Protein AF-A0AAD6BG06-F1 (afdb_monomer_lite)

InterPro domains:
  IPR008967 p53-like transcription factor, DNA-binding domain superfamily [SSF49417] (14-163)
  IPR013783 Immunoglobulin-like fold [G3DSA:2.60.40.10] (340-383)
  IPR013783 Immunoglobulin-like fold [G3DSA:2.60.40.10] (384-417)
  IPR014756 Immunoglobulin E-set [SSF81296] (319-415)
  IPR015350 Beta-trefoil DNA-binding domain [PF09270] (191-313)
  IPR015350 Beta-trefoil DNA-binding domain [SM01268] (164-313)
  IPR015351 RBP-J/Cbf11/Cbf12, DNA binding [PF09271] (33-163)
  IPR015351 RBP-J/Cbf11/Cbf12, DNA binding [SM01267] (32-163)
  IPR036358 Beta-trefoil domain superfamily [SSF110217] (161-318)
  IPR037095 RBP-J/Cbf11, DNA binding domain superfamily [G3DSA:2.60.40.1450] (17-338)
  IPR038007 RBP-Jkappa, IPT domain [PF20144] (339-381)
  IPR038007 RBP-Jkappa, IPT domain [PF20144] (388-413)
  IPR040159 Suppressor of hairless-like [PTHR10665] (12-421)

Structure (mmCIF, N/CA/C/O backbone):
data_AF-A0AAD6BG06-F1
#
_entry.id   AF-A0AAD6BG06-F1
#
loop_
_atom_site.group_PDB
_atom_site.id
_atom_site.type_symbol
_atom_site.label_atom_id
_atom_site.label_alt_id
_atom_site.label_comp_id
_atom_site.label_asym_id
_atom_site.label_entity_id
_atom_site.label_seq_id
_atom_site.pdbx_PDB_ins_code
_atom_site.Cartn_x
_atom_site.Cartn_y
_atom_site.Cartn_z
_atom_site.occupancy
_atom_site.B_iso_or_equiv
_atom_site.auth_seq_id
_atom_site.auth_comp_id
_atom_site.auth_asym_id
_atom_site.auth_atom_id
_atom_site.pdbx_PDB_model_num
ATOM 1 N N . MET A 1 1 ? 44.945 24.408 -27.136 1.00 37.53 1 MET A N 1
ATOM 2 C CA . MET A 1 1 ? 44.409 23.040 -27.289 1.00 37.53 1 MET A CA 1
ATOM 3 C C . MET A 1 1 ? 43.109 22.973 -26.511 1.00 37.53 1 MET A C 1
ATOM 5 O O . MET A 1 1 ? 43.149 23.040 -25.292 1.00 37.53 1 MET A O 1
ATOM 9 N N . ALA A 1 2 ? 41.972 22.978 -27.206 1.00 26.47 2 ALA A N 1
ATOM 10 C CA . ALA A 1 2 ? 40.667 22.769 -26.584 1.00 26.47 2 ALA A CA 1
ATOM 11 C C . ALA A 1 2 ? 40.474 21.262 -26.328 1.00 26.47 2 ALA A C 1
ATOM 13 O O . ALA A 1 2 ? 40.908 20.469 -27.170 1.00 26.47 2 ALA A O 1
ATOM 14 N N . PRO A 1 3 ? 39.868 20.846 -25.204 1.00 31.97 3 PRO A N 1
ATOM 15 C CA . PRO A 1 3 ? 39.606 19.440 -24.962 1.00 31.97 3 PRO A CA 1
ATOM 16 C C . PRO A 1 3 ? 38.489 18.975 -25.900 1.00 31.97 3 PRO A C 1
ATOM 18 O O . PRO A 1 3 ? 37.415 19.573 -25.973 1.00 31.97 3 PRO A O 1
ATOM 21 N N . VAL A 1 4 ? 38.772 17.911 -26.645 1.00 29.30 4 VAL A N 1
ATOM 22 C CA . VAL A 1 4 ? 37.797 17.206 -27.473 1.00 29.30 4 VAL A CA 1
ATOM 23 C C . VAL A 1 4 ? 36.856 16.464 -26.528 1.00 29.30 4 VAL A C 1
ATOM 25 O O . VAL A 1 4 ? 37.218 15.445 -25.949 1.00 29.30 4 VAL A O 1
ATOM 28 N N . VAL A 1 5 ? 35.646 16.991 -26.355 1.00 32.81 5 VAL A N 1
ATOM 29 C CA . VAL A 1 5 ? 34.532 16.257 -25.754 1.00 32.81 5 VAL A CA 1
ATOM 30 C C . VAL A 1 5 ? 34.056 15.255 -26.801 1.00 32.81 5 VAL A C 1
ATOM 32 O O . VAL A 1 5 ? 33.331 15.607 -27.730 1.00 32.81 5 VAL A O 1
ATOM 35 N N . THR A 1 6 ? 34.477 13.998 -26.685 1.00 34.12 6 THR A N 1
ATOM 36 C CA . THR A 1 6 ? 33.873 12.888 -27.428 1.00 34.12 6 THR A CA 1
ATOM 37 C C . THR A 1 6 ? 32.521 12.558 -26.797 1.00 34.12 6 THR A C 1
ATOM 39 O O . THR A 1 6 ? 32.385 11.591 -26.051 1.00 34.12 6 THR A O 1
ATOM 42 N N . GLY A 1 7 ? 31.512 13.389 -27.059 1.00 31.47 7 GLY A N 1
ATOM 43 C CA . GLY A 1 7 ? 30.125 13.006 -26.821 1.00 31.47 7 GLY A CA 1
ATOM 44 C C . GLY A 1 7 ? 29.767 11.874 -27.782 1.00 31.47 7 GLY A C 1
ATOM 45 O O . GLY A 1 7 ? 29.870 12.047 -28.997 1.00 31.47 7 GLY A O 1
ATOM 46 N N . LYS A 1 8 ? 29.375 10.706 -27.259 1.00 36.38 8 LYS A N 1
ATOM 47 C CA . LYS A 1 8 ? 28.778 9.641 -28.073 1.00 36.38 8 LYS A CA 1
ATOM 48 C C . LYS A 1 8 ? 27.493 10.187 -28.704 1.00 36.38 8 LYS A C 1
ATOM 50 O O . LYS A 1 8 ? 26.481 10.370 -28.034 1.00 36.38 8 LYS A O 1
ATOM 55 N N . PHE A 1 9 ? 27.558 10.494 -29.996 1.00 35.03 9 PHE A N 1
ATOM 56 C CA . PHE A 1 9 ? 26.412 10.872 -30.813 1.00 35.03 9 PHE A CA 1
ATOM 57 C C . PHE A 1 9 ? 25.434 9.688 -30.928 1.00 35.03 9 PHE A C 1
ATOM 59 O O . PHE A 1 9 ? 25.764 8.676 -31.534 1.00 35.03 9 PHE A O 1
ATOM 66 N N . GLY A 1 10 ? 24.234 9.853 -30.363 1.00 42.41 10 GLY A N 1
ATOM 67 C CA . GLY A 1 10 ? 22.964 9.239 -30.775 1.00 42.41 10 GLY A CA 1
ATOM 68 C C . GLY A 1 10 ? 22.979 7.783 -31.251 1.00 42.41 10 GLY A C 1
ATOM 69 O O . GLY A 1 10 ? 22.779 7.528 -32.439 1.00 42.41 10 GLY A O 1
ATOM 70 N N . GLU A 1 11 ? 23.086 6.823 -30.332 1.00 50.31 11 GLU A N 1
ATOM 71 C CA . GLU A 1 11 ? 22.619 5.464 -30.617 1.00 50.31 11 GLU A CA 1
ATOM 72 C C . GLU A 1 11 ? 21.090 5.489 -30.757 1.00 50.31 11 GLU A C 1
ATOM 74 O O . GLU A 1 11 ? 20.365 6.000 -29.899 1.00 50.31 11 GLU A O 1
ATOM 79 N N . ARG A 1 12 ? 20.576 4.985 -31.886 1.00 56.03 12 ARG A N 1
ATOM 80 C CA . ARG A 1 12 ? 19.133 4.769 -32.047 1.00 56.03 12 ARG A CA 1
ATOM 81 C C . ARG A 1 12 ? 18.663 3.821 -30.936 1.00 56.03 12 ARG A C 1
ATOM 83 O O . ARG A 1 12 ? 19.368 2.848 -30.678 1.00 56.03 12 ARG A O 1
ATOM 90 N N . PRO A 1 13 ? 17.482 4.046 -30.331 1.00 66.88 13 PRO A N 1
ATOM 91 C CA . PRO A 1 13 ? 16.955 3.149 -29.308 1.00 66.88 13 PRO A CA 1
ATOM 92 C C . PRO A 1 13 ? 16.920 1.714 -29.842 1.00 66.88 13 PRO A C 1
ATOM 94 O O . PRO A 1 13 ? 16.318 1.445 -30.887 1.00 66.88 13 PRO A O 1
ATOM 97 N N . GLN A 1 14 ? 17.619 0.811 -29.156 1.00 84.12 14 GLN A N 1
ATOM 98 C CA . GLN A 1 14 ? 17.763 -0.571 -29.587 1.00 84.12 14 GLN A CA 1
ATOM 99 C C . GLN A 1 14 ? 16.516 -1.358 -29.177 1.00 84.12 14 GLN A C 1
ATOM 101 O O . GLN A 1 14 ? 16.182 -1.450 -27.998 1.00 84.12 14 GLN A O 1
ATOM 106 N N . ARG A 1 15 ? 15.806 -1.935 -30.155 1.00 91.62 15 ARG A N 1
ATOM 107 C CA . ARG A 1 15 ? 14.653 -2.804 -29.868 1.00 91.62 15 ARG A CA 1
ATOM 108 C C . ARG A 1 15 ? 15.110 -4.064 -29.134 1.00 91.62 15 ARG A C 1
ATOM 110 O O . ARG A 1 15 ? 16.190 -4.589 -29.410 1.00 91.62 15 ARG A O 1
ATOM 117 N N . LEU A 1 16 ? 14.250 -4.570 -28.248 1.00 95.19 16 LEU A N 1
ATOM 118 C CA . LEU A 1 16 ? 14.498 -5.817 -27.533 1.00 95.19 16 LEU A CA 1
ATOM 119 C C . LEU A 1 16 ? 14.672 -6.980 -28.515 1.00 95.19 16 LEU A C 1
ATOM 121 O O . LEU A 1 16 ? 13.839 -7.196 -29.395 1.00 95.19 16 LEU A O 1
ATOM 125 N N . THR A 1 17 ? 15.741 -7.753 -28.344 1.00 95.00 17 THR A N 1
ATOM 126 C CA . THR A 1 17 ? 15.949 -8.982 -29.113 1.00 95.00 17 THR A CA 1
ATOM 127 C C . THR A 1 17 ? 15.321 -10.180 -28.405 1.00 95.00 17 THR A C 1
ATOM 129 O O . THR A 1 17 ? 15.195 -10.220 -27.180 1.00 95.00 17 THR A O 1
ATOM 132 N N . ARG A 1 18 ? 14.974 -11.217 -29.174 1.00 94.06 18 ARG A N 1
ATOM 133 C CA . ARG A 1 18 ? 14.477 -12.485 -28.619 1.00 94.06 18 ARG A CA 1
ATOM 134 C C . ARG A 1 18 ? 15.465 -13.124 -27.638 1.00 94.06 18 ARG A C 1
ATOM 136 O O . ARG A 1 18 ? 15.054 -13.708 -26.642 1.00 94.06 18 ARG A O 1
ATOM 143 N N . GLU A 1 19 ? 16.761 -13.009 -27.911 1.00 95.31 19 GLU A N 1
ATOM 144 C CA . GLU A 1 19 ? 17.816 -13.507 -27.028 1.00 95.31 19 GLU A CA 1
ATOM 145 C C . GLU A 1 19 ? 17.867 -12.733 -25.705 1.00 95.31 19 GLU A C 1
ATOM 147 O O . GLU A 1 19 ? 17.871 -13.349 -24.640 1.00 95.31 19 GLU A O 1
ATOM 152 N N . ALA A 1 20 ? 17.804 -11.398 -25.755 1.00 95.19 20 ALA A N 1
ATOM 153 C CA . ALA A 1 20 ? 17.735 -10.567 -24.555 1.00 95.19 20 ALA A CA 1
ATOM 154 C C . ALA A 1 20 ? 16.494 -10.891 -23.707 1.00 95.19 20 ALA A C 1
ATOM 156 O O . ALA A 1 20 ? 16.604 -11.024 -22.488 1.00 95.19 20 ALA A O 1
ATOM 157 N N . MET A 1 21 ? 15.338 -11.116 -24.344 1.00 95.75 21 MET A N 1
ATOM 158 C CA . MET A 1 21 ? 14.127 -11.555 -23.645 1.00 95.75 21 MET A CA 1
ATOM 159 C C . MET A 1 21 ? 14.310 -12.923 -22.970 1.00 95.75 21 MET A C 1
ATOM 161 O O . MET A 1 21 ? 13.909 -13.100 -21.824 1.00 95.75 21 MET A O 1
ATOM 165 N N . ARG A 1 22 ? 14.953 -13.900 -23.624 1.00 95.00 22 ARG A N 1
ATOM 166 C CA . ARG A 1 22 ? 15.242 -15.208 -22.999 1.00 95.00 22 ARG A CA 1
ATOM 167 C C . ARG A 1 22 ? 16.137 -15.079 -21.773 1.00 95.00 22 ARG A C 1
ATOM 169 O O . ARG A 1 22 ? 15.862 -15.712 -20.756 1.00 95.00 22 ARG A O 1
ATOM 176 N N . ASN A 1 23 ? 17.177 -14.254 -21.864 1.00 94.38 23 ASN A N 1
ATOM 177 C CA . ASN A 1 23 ? 18.075 -13.988 -20.743 1.00 94.38 23 ASN A CA 1
ATOM 178 C C . ASN A 1 23 ? 17.319 -13.317 -19.589 1.00 94.38 23 ASN A C 1
ATOM 180 O O . ASN A 1 23 ? 17.442 -13.735 -18.439 1.00 94.38 23 ASN A O 1
ATOM 184 N N . TYR A 1 24 ? 16.462 -12.343 -19.903 1.00 95.56 24 TYR A N 1
ATOM 185 C CA . TYR A 1 24 ? 15.581 -11.718 -18.923 1.00 95.56 24 TYR A CA 1
ATOM 186 C C . TYR A 1 24 ? 14.646 -12.728 -18.246 1.00 95.56 24 TYR A C 1
ATOM 188 O O . TYR A 1 24 ? 14.584 -12.770 -17.023 1.00 95.56 24 TYR A O 1
ATOM 196 N N . LEU A 1 25 ? 13.949 -13.575 -19.008 1.00 93.69 25 LEU A N 1
ATOM 197 C CA . LEU A 1 25 ? 13.004 -14.551 -18.456 1.00 93.69 25 LEU A CA 1
ATOM 198 C C . LEU A 1 25 ? 13.674 -15.605 -17.568 1.00 93.69 25 LEU A C 1
ATOM 200 O O . LEU A 1 25 ? 13.010 -16.152 -16.686 1.00 93.69 25 LEU A O 1
ATOM 204 N N . LYS A 1 26 ? 14.964 -15.878 -17.797 1.00 93.31 26 LYS A N 1
ATOM 205 C CA . LYS A 1 26 ? 15.772 -16.784 -16.979 1.00 93.31 26 LYS A CA 1
ATOM 206 C C . LYS A 1 26 ? 16.131 -16.168 -15.627 1.00 93.31 26 LYS A C 1
ATOM 208 O O . LYS A 1 26 ? 15.954 -16.830 -14.609 1.00 93.31 26 LYS A O 1
ATOM 213 N N . ASP A 1 27 ? 16.614 -14.925 -15.618 1.00 90.75 27 ASP A N 1
ATOM 214 C CA . ASP A 1 27 ? 17.188 -14.330 -14.405 1.00 90.75 27 ASP A CA 1
ATOM 215 C C . ASP A 1 27 ? 16.228 -13.387 -13.655 1.00 90.75 27 ASP A C 1
ATOM 217 O O . ASP A 1 27 ? 16.400 -13.173 -12.459 1.00 90.75 27 ASP A O 1
ATOM 221 N N . LYS A 1 28 ? 15.251 -12.788 -14.350 1.00 90.00 28 LYS A N 1
ATOM 222 C CA . LYS A 1 28 ? 14.255 -11.822 -13.839 1.00 90.00 28 LYS A CA 1
ATOM 223 C C . LYS A 1 28 ? 14.828 -10.781 -12.870 1.00 90.00 28 LYS A C 1
ATOM 225 O O . LYS A 1 28 ? 14.293 -10.531 -11.792 1.00 90.00 28 LYS A O 1
ATOM 230 N N . ASN A 1 29 ? 15.936 -10.156 -13.264 1.00 93.31 29 ASN A N 1
ATOM 231 C CA . ASN A 1 29 ? 16.618 -9.130 -12.470 1.00 93.31 29 ASN A CA 1
ATOM 232 C C . ASN A 1 29 ? 15.896 -7.773 -12.540 1.00 93.31 29 ASN A C 1
ATOM 234 O O . ASN A 1 29 ? 16.487 -6.766 -12.928 1.00 93.31 29 ASN A O 1
ATOM 238 N N . ASP A 1 30 ? 14.611 -7.755 -12.201 1.00 95.88 30 ASP A N 1
ATOM 239 C CA . ASP A 1 30 ? 13.776 -6.562 -12.241 1.00 95.88 30 ASP A CA 1
ATOM 240 C C . ASP A 1 30 ? 14.196 -5.520 -11.189 1.00 95.88 30 ASP A C 1
ATOM 242 O O . ASP A 1 30 ? 14.660 -5.851 -10.092 1.00 95.88 30 ASP A O 1
ATOM 246 N N . GLN A 1 31 ? 13.968 -4.245 -11.509 1.00 97.00 31 GLN A N 1
ATOM 247 C CA . GLN A 1 31 ? 13.926 -3.143 -10.550 1.00 97.00 31 GLN A CA 1
ATOM 248 C C . GLN A 1 31 ? 12.463 -2.864 -10.212 1.00 97.00 31 GLN A C 1
ATOM 250 O O . GLN A 1 31 ? 11.664 -2.538 -11.090 1.00 97.00 31 GLN A O 1
ATOM 255 N N . THR A 1 32 ? 12.101 -3.009 -8.939 1.00 97.19 32 THR A N 1
ATOM 256 C CA . THR A 1 32 ? 10.736 -2.768 -8.463 1.00 97.19 32 THR A CA 1
ATOM 257 C C . THR A 1 32 ? 10.699 -1.612 -7.472 1.00 97.19 32 THR A C 1
ATOM 259 O O . THR A 1 32 ? 11.480 -1.581 -6.521 1.00 97.19 32 THR A O 1
ATOM 262 N N . VAL A 1 33 ? 9.770 -0.679 -7.681 1.00 97.81 33 VAL A N 1
ATOM 263 C CA . VAL A 1 33 ? 9.429 0.408 -6.756 1.00 97.81 33 VAL A CA 1
ATOM 264 C C . VAL A 1 33 ? 8.055 0.123 -6.165 1.00 97.81 33 VAL A C 1
ATOM 266 O O . VAL A 1 33 ? 7.074 -0.012 -6.899 1.00 97.81 33 VAL A O 1
ATOM 269 N N . ILE A 1 34 ? 7.967 0.066 -4.838 1.00 97.25 34 ILE A N 1
ATOM 270 C CA . ILE A 1 34 ? 6.703 -0.117 -4.117 1.00 97.25 34 ILE A CA 1
ATOM 271 C C . ILE A 1 34 ? 6.409 1.124 -3.287 1.00 97.25 34 ILE A C 1
ATOM 273 O O . ILE A 1 34 ? 7.232 1.534 -2.475 1.00 97.25 34 ILE A O 1
ATOM 277 N N . ILE A 1 35 ? 5.209 1.680 -3.437 1.00 98.06 35 ILE A N 1
ATOM 278 C CA . ILE A 1 35 ? 4.693 2.778 -2.617 1.00 98.06 35 ILE A CA 1
ATOM 279 C C . ILE A 1 35 ? 3.556 2.231 -1.753 1.00 98.06 35 ILE A C 1
ATOM 281 O O . ILE A 1 35 ? 2.464 1.949 -2.253 1.00 98.06 35 ILE A O 1
ATOM 285 N N . LEU A 1 36 ? 3.806 2.094 -0.451 1.00 97.94 36 LEU A N 1
ATOM 286 C CA . LEU A 1 36 ? 2.794 1.731 0.542 1.00 97.94 36 LEU A CA 1
ATOM 287 C C . LEU A 1 36 ? 2.238 2.986 1.204 1.00 97.94 36 LEU A C 1
ATOM 289 O O . LEU A 1 36 ? 2.993 3.848 1.650 1.00 97.94 36 LEU A O 1
ATOM 293 N N . HIS A 1 37 ? 0.915 3.096 1.297 1.00 98.50 37 HIS A N 1
ATOM 294 C CA . HIS A 1 37 ? 0.269 4.263 1.896 1.00 98.50 37 HIS A CA 1
ATOM 295 C C . HIS A 1 37 ? -1.132 3.941 2.428 1.00 98.50 37 HIS A C 1
ATOM 297 O O . HIS A 1 37 ? -1.720 2.906 2.118 1.00 98.50 37 HIS A O 1
ATOM 303 N N . ALA A 1 38 ? -1.694 4.850 3.222 1.00 98.31 38 ALA A N 1
ATOM 304 C CA . ALA A 1 38 ? -3.097 4.796 3.617 1.00 98.31 38 ALA A CA 1
ATOM 305 C C . ALA A 1 38 ? -4.033 5.204 2.465 1.00 98.31 38 ALA A C 1
ATOM 307 O O . ALA A 1 38 ? -3.693 6.072 1.658 1.00 98.31 38 ALA A O 1
ATOM 308 N N . LYS A 1 39 ? -5.247 4.641 2.421 1.00 98.00 39 LYS A N 1
ATOM 309 C CA . LYS A 1 39 ? -6.295 5.026 1.453 1.00 98.00 39 LYS A CA 1
ATOM 310 C C . LYS A 1 39 ? -6.946 6.372 1.762 1.00 98.00 39 LYS A C 1
ATOM 312 O O . LYS A 1 39 ? -7.576 6.967 0.887 1.00 98.00 39 LYS A O 1
ATOM 317 N N . VAL A 1 40 ? -6.800 6.865 2.991 1.00 97.19 40 VAL A N 1
ATOM 318 C CA . VAL A 1 40 ? -7.339 8.159 3.415 1.00 97.19 40 VAL A CA 1
ATOM 319 C C . VAL A 1 40 ? -6.286 9.006 4.116 1.00 97.19 40 VAL A C 1
ATOM 321 O O . VAL A 1 40 ? -5.384 8.482 4.766 1.00 97.19 40 VAL A O 1
ATOM 324 N N . ALA A 1 41 ? -6.437 10.323 4.023 1.00 97.25 41 ALA A N 1
ATOM 325 C CA . ALA A 1 41 ? -5.608 11.289 4.730 1.00 97.25 41 ALA A CA 1
ATOM 326 C C . ALA A 1 41 ? -6.477 12.349 5.413 1.00 97.25 41 ALA A C 1
ATOM 328 O O . ALA A 1 41 ? -7.376 12.929 4.797 1.00 97.25 41 ALA A O 1
ATOM 329 N N . GLN A 1 42 ? -6.200 12.610 6.692 1.00 95.62 42 GLN A N 1
ATOM 330 C CA . GLN A 1 42 ? -6.886 13.654 7.443 1.00 95.62 42 GLN A CA 1
ATOM 331 C C . GLN A 1 42 ? -6.308 15.028 7.101 1.00 95.62 42 GLN A C 1
ATOM 333 O O . GLN A 1 42 ? -5.098 15.239 7.164 1.00 95.62 42 GLN A O 1
ATOM 338 N N . LYS A 1 43 ? -7.191 15.974 6.783 1.00 94.62 43 LYS A N 1
ATOM 339 C CA . LYS A 1 43 ? -6.813 17.348 6.471 1.00 94.62 43 LYS A CA 1
ATOM 340 C C . LYS A 1 43 ? -6.310 18.099 7.704 1.00 94.62 43 LYS A C 1
ATOM 342 O O . LYS A 1 43 ? -6.858 17.955 8.796 1.00 94.62 43 LYS A O 1
ATOM 347 N N . SER A 1 44 ? -5.290 18.920 7.501 1.00 94.62 44 SER A N 1
ATOM 348 C CA . SER A 1 44 ? -4.747 19.857 8.482 1.00 94.62 44 SER A CA 1
ATOM 349 C C . SER A 1 44 ? -5.441 21.212 8.356 1.00 94.62 44 SER A C 1
ATOM 351 O O . SER A 1 44 ? -5.672 21.649 7.235 1.00 94.62 44 SER A O 1
ATOM 353 N N . TYR A 1 45 ? -5.785 21.856 9.473 1.00 93.62 45 TYR A N 1
ATOM 354 C CA . TYR A 1 45 ? -6.523 23.125 9.475 1.00 93.62 45 TYR A CA 1
ATOM 355 C C . TYR A 1 45 ? -5.667 24.262 10.031 1.00 93.62 45 TYR A C 1
ATOM 357 O O . TYR A 1 45 ? -5.078 24.123 11.108 1.00 93.62 45 TYR A O 1
ATOM 365 N N . GLY A 1 46 ? -5.636 25.391 9.322 1.00 93.75 46 GLY A N 1
ATOM 366 C CA . GLY A 1 46 ? -4.822 26.542 9.703 1.00 93.75 46 GLY A CA 1
ATOM 367 C C . GLY A 1 46 ? -3.337 26.175 9.739 1.00 93.75 46 GLY A C 1
ATOM 368 O O . GLY A 1 46 ? -2.804 25.622 8.782 1.00 93.75 46 GLY A O 1
ATOM 369 N N . ASN A 1 47 ? -2.677 26.444 10.868 1.00 93.12 47 ASN A N 1
ATOM 370 C CA . ASN A 1 47 ? -1.245 26.175 11.045 1.00 93.12 47 ASN A CA 1
ATOM 371 C C . ASN A 1 47 ? -0.940 24.790 11.651 1.00 93.12 47 ASN A C 1
ATOM 373 O O . ASN A 1 47 ? 0.229 24.437 11.813 1.00 93.12 47 ASN A O 1
ATOM 377 N N . GLU A 1 48 ? -1.961 24.003 12.017 1.00 92.25 48 GLU A N 1
ATOM 378 C CA . GLU A 1 48 ? -1.757 22.634 12.506 1.00 92.25 48 GLU A CA 1
ATOM 379 C C . GLU A 1 48 ? -1.165 21.761 11.388 1.00 92.25 48 GLU A C 1
ATOM 381 O O . GLU A 1 48 ? -1.522 21.922 10.226 1.00 92.25 48 GLU A O 1
ATOM 386 N N . LYS A 1 49 ? -0.296 20.798 11.722 1.00 93.50 49 LYS A N 1
ATOM 387 C CA . LYS A 1 49 ? 0.194 19.781 10.777 1.00 93.50 49 LYS A CA 1
ATOM 388 C C . LYS A 1 49 ? -0.208 18.391 11.252 1.00 93.50 49 LYS A C 1
ATOM 390 O O . LYS A 1 49 ? 0.351 17.858 12.209 1.00 93.50 49 LYS A O 1
ATOM 395 N N . ARG A 1 50 ? -1.187 17.792 10.576 1.00 94.19 50 ARG A N 1
ATOM 396 C CA . ARG A 1 50 ? -1.617 16.407 10.798 1.00 94.19 50 ARG A CA 1
ATOM 397 C C . ARG A 1 50 ? -0.893 15.513 9.809 1.00 94.19 50 ARG A C 1
ATOM 399 O O . ARG A 1 50 ? -1.316 15.367 8.665 1.00 94.19 50 ARG A O 1
ATOM 406 N N . PHE A 1 51 ? 0.220 14.946 10.260 1.00 96.19 51 PHE A N 1
ATOM 407 C CA . PHE A 1 51 ? 1.001 14.044 9.428 1.00 96.19 51 PHE A CA 1
ATOM 408 C C . PHE A 1 51 ? 0.218 12.779 9.070 1.00 96.19 51 PHE A C 1
ATOM 410 O O . PHE A 1 51 ? -0.572 12.272 9.876 1.00 96.19 51 PHE A O 1
ATOM 417 N N . PHE A 1 52 ? 0.449 12.267 7.863 1.00 97.38 52 PHE A N 1
ATOM 418 C CA . PHE A 1 52 ? -0.146 11.019 7.396 1.00 97.38 52 PHE A CA 1
ATOM 419 C C . PHE A 1 52 ? 0.275 9.852 8.296 1.00 97.38 52 PHE A C 1
ATOM 421 O O . PHE A 1 52 ? 1.438 9.727 8.678 1.00 97.38 52 PHE A O 1
ATOM 428 N N . CYS A 1 53 ? -0.695 9.016 8.670 1.00 96.94 53 CYS A N 1
ATOM 429 C CA . CYS A 1 53 ? -0.489 7.917 9.603 1.00 96.94 53 CYS A CA 1
ATOM 430 C C . CYS A 1 53 ? -1.304 6.688 9.159 1.00 96.94 53 CYS A C 1
ATOM 432 O O . CYS A 1 53 ? -2.534 6.781 9.135 1.00 96.94 53 CYS A O 1
ATOM 434 N N . PRO A 1 54 ? -0.653 5.553 8.837 1.00 97.81 54 PRO A N 1
ATOM 435 C CA . PRO A 1 54 ? 0.800 5.356 8.831 1.00 97.81 54 PRO A CA 1
ATOM 436 C C . PRO A 1 54 ? 1.527 6.232 7.789 1.00 97.81 54 PRO A C 1
ATOM 438 O O . PRO A 1 54 ? 0.904 6.663 6.813 1.00 97.81 54 PRO A O 1
ATOM 441 N N . PRO A 1 55 ? 2.821 6.541 7.999 1.00 97.69 55 PRO A N 1
ATOM 442 C CA . PRO A 1 55 ? 3.596 7.328 7.050 1.00 97.69 55 PRO A CA 1
ATOM 443 C C . PRO A 1 55 ? 3.751 6.545 5.740 1.00 97.69 55 PRO A C 1
ATOM 445 O O . PRO A 1 55 ? 4.043 5.347 5.798 1.00 97.69 55 PRO A O 1
ATOM 448 N N . PRO A 1 56 ? 3.583 7.176 4.565 1.00 98.06 56 PRO A N 1
ATOM 449 C CA . PRO A 1 56 ? 3.862 6.512 3.301 1.00 98.06 56 PRO A CA 1
ATOM 450 C C . PRO A 1 56 ? 5.297 5.986 3.248 1.00 98.06 56 PRO A C 1
ATOM 452 O O . PRO A 1 56 ? 6.224 6.667 3.694 1.00 98.06 56 PRO A O 1
ATOM 455 N N . CYS A 1 57 ? 5.478 4.795 2.692 1.00 96.00 57 CYS A N 1
ATOM 456 C CA . CYS A 1 57 ? 6.774 4.139 2.570 1.00 96.00 57 CYS A CA 1
ATOM 457 C C . CYS A 1 57 ? 7.091 3.861 1.107 1.00 96.00 57 CYS A C 1
ATOM 459 O O . CYS A 1 57 ? 6.203 3.474 0.345 1.00 96.00 57 CYS A O 1
ATOM 461 N N . VAL A 1 58 ? 8.361 4.008 0.744 1.00 97.12 58 VAL A N 1
ATOM 462 C CA . VAL A 1 58 ? 8.891 3.614 -0.563 1.00 97.12 58 VAL A CA 1
ATOM 463 C C . VAL A 1 58 ? 9.881 2.478 -0.349 1.00 97.12 58 VAL A C 1
ATOM 465 O O . VAL A 1 58 ? 10.780 2.624 0.477 1.00 97.12 58 VAL A O 1
ATOM 468 N N . TYR A 1 59 ? 9.713 1.372 -1.076 1.00 95.88 59 TYR A N 1
ATOM 469 C CA . TYR A 1 59 ? 10.625 0.227 -1.079 1.00 95.88 59 TYR A CA 1
ATOM 470 C C . TYR A 1 59 ? 11.223 0.024 -2.470 1.00 95.88 59 TYR A C 1
ATOM 472 O O . TYR A 1 59 ? 10.506 0.102 -3.470 1.00 95.88 59 TYR A O 1
ATOM 480 N N . LEU A 1 60 ? 12.516 -0.282 -2.509 1.00 95.81 60 LEU A N 1
ATOM 481 C CA . LEU A 1 60 ? 13.261 -0.692 -3.692 1.00 95.81 60 LEU A CA 1
ATOM 482 C C . LEU A 1 60 ? 13.520 -2.196 -3.597 1.00 95.81 60 LEU A C 1
ATOM 484 O O . LEU A 1 60 ? 14.322 -2.646 -2.781 1.00 95.81 60 LEU A O 1
ATOM 488 N N . MET A 1 61 ? 12.806 -2.971 -4.409 1.00 94.25 61 MET A N 1
ATOM 489 C CA . MET A 1 61 ? 12.829 -4.434 -4.398 1.00 94.25 61 MET A CA 1
ATOM 490 C C . MET A 1 61 ? 13.403 -4.985 -5.707 1.00 94.25 61 MET A C 1
ATOM 492 O O . MET A 1 61 ? 13.315 -4.340 -6.751 1.00 94.25 61 MET A O 1
ATOM 496 N N . GLY A 1 62 ? 13.936 -6.205 -5.655 1.00 93.19 62 GLY A N 1
ATOM 497 C CA . GLY A 1 62 ? 14.502 -6.903 -6.811 1.00 93.19 62 GLY A CA 1
ATOM 498 C C . GLY A 1 62 ? 16.018 -6.737 -6.941 1.00 93.19 62 GLY A C 1
ATOM 499 O O . GLY A 1 62 ? 16.592 -5.702 -6.599 1.00 93.19 62 GLY A O 1
ATOM 500 N N . SER A 1 63 ? 16.678 -7.784 -7.440 1.00 93.12 63 SER A N 1
ATOM 501 C CA . SER A 1 63 ? 18.132 -7.824 -7.658 1.00 93.12 63 SER A CA 1
ATOM 502 C C . SER A 1 63 ? 18.607 -6.834 -8.727 1.00 93.12 63 SER A C 1
ATOM 504 O O . SER A 1 63 ? 19.796 -6.511 -8.774 1.00 93.12 63 SER A O 1
ATOM 506 N N . GLY A 1 64 ? 17.692 -6.313 -9.554 1.00 94.19 64 GLY A N 1
ATOM 507 C CA . GLY A 1 64 ? 17.993 -5.336 -10.594 1.00 94.19 64 GLY A CA 1
ATOM 508 C C . GLY A 1 64 ? 18.614 -4.048 -10.061 1.00 94.19 64 GLY A C 1
ATOM 509 O O . GLY A 1 64 ? 19.487 -3.496 -10.723 1.00 94.19 64 GLY A O 1
ATOM 510 N N . TRP A 1 65 ? 18.245 -3.604 -8.851 1.00 94.25 65 TRP A N 1
ATOM 511 C CA . TRP A 1 65 ? 18.833 -2.404 -8.237 1.00 94.25 65 TRP A CA 1
ATOM 512 C C . TRP A 1 65 ? 20.324 -2.585 -7.961 1.00 94.25 65 TRP A C 1
ATOM 514 O O . TRP A 1 65 ? 21.128 -1.725 -8.308 1.00 94.25 65 TRP A O 1
ATOM 524 N N . LYS A 1 66 ? 20.699 -3.741 -7.398 1.00 91.94 66 LYS A N 1
ATOM 525 C CA . LYS A 1 66 ? 22.100 -4.088 -7.138 1.00 91.94 66 LYS A CA 1
ATOM 526 C C . LYS A 1 66 ? 22.881 -4.242 -8.444 1.00 91.94 66 LYS A C 1
ATOM 528 O O . LYS A 1 66 ? 23.968 -3.698 -8.574 1.00 91.94 66 LYS A O 1
ATOM 533 N N . LYS A 1 67 ? 22.305 -4.926 -9.437 1.00 91.62 67 LYS A N 1
ATOM 534 C CA . LYS A 1 67 ? 22.936 -5.101 -10.755 1.00 91.62 67 LYS A CA 1
ATOM 535 C C . LYS A 1 67 ? 23.162 -3.764 -11.470 1.00 91.62 67 LYS A C 1
ATOM 537 O O . LYS A 1 67 ? 24.185 -3.585 -12.121 1.00 91.62 67 LYS A O 1
ATOM 542 N N . LYS A 1 68 ? 22.214 -2.828 -11.360 1.00 91.62 68 LYS A N 1
ATOM 543 C CA . LYS A 1 68 ? 22.338 -1.484 -11.933 1.00 91.62 68 LYS A CA 1
ATOM 544 C C . LYS A 1 68 ? 23.451 -0.689 -11.252 1.00 91.62 68 LYS A C 1
ATOM 546 O O . LYS A 1 68 ? 24.259 -0.108 -11.967 1.00 91.62 68 LYS A O 1
ATOM 551 N N . LEU A 1 69 ? 23.532 -0.742 -9.920 1.00 90.19 69 LEU A N 1
ATOM 552 C CA . LEU A 1 69 ? 24.619 -0.141 -9.141 1.00 90.19 69 LEU A CA 1
ATOM 553 C C . LEU A 1 69 ? 25.993 -0.658 -9.612 1.00 90.19 69 LEU A C 1
ATOM 555 O O . LEU A 1 69 ? 26.823 0.126 -10.058 1.00 90.19 69 LEU A O 1
ATOM 559 N N . GLU A 1 70 ? 26.179 -1.982 -9.648 1.00 91.19 70 GLU A N 1
ATOM 560 C CA . GLU A 1 70 ? 27.430 -2.621 -10.096 1.00 91.19 70 GLU A CA 1
ATOM 561 C C . GLU A 1 70 ? 27.806 -2.268 -11.546 1.00 91.19 70 GLU A C 1
ATOM 563 O O . GLU A 1 70 ? 28.985 -2.211 -11.898 1.00 91.19 70 GLU A O 1
ATOM 568 N N . ASN A 1 71 ? 26.817 -2.071 -12.423 1.00 90.44 71 ASN A N 1
ATOM 569 C CA . ASN A 1 71 ? 27.065 -1.665 -13.805 1.00 90.44 71 ASN A CA 1
ATOM 570 C C . ASN A 1 71 ? 27.522 -0.203 -13.894 1.00 90.44 71 ASN A C 1
ATOM 572 O O . ASN A 1 71 ? 28.467 0.077 -14.624 1.00 90.44 71 ASN A O 1
ATOM 576 N N . MET A 1 72 ? 26.907 0.706 -13.129 1.00 91.06 72 MET A N 1
ATOM 577 C CA . MET A 1 72 ? 27.315 2.116 -13.087 1.00 91.06 72 MET A CA 1
ATOM 578 C C . MET A 1 72 ? 28.735 2.273 -12.529 1.00 91.06 72 MET A C 1
ATOM 580 O O . MET A 1 72 ? 29.530 3.042 -13.064 1.00 91.06 72 MET A O 1
ATOM 584 N N . GLU A 1 73 ? 29.096 1.492 -11.509 1.00 90.56 73 GLU A N 1
ATOM 585 C CA . GLU A 1 73 ? 30.459 1.470 -10.961 1.00 90.56 73 GLU A CA 1
ATOM 586 C C . GLU A 1 73 ? 31.492 0.982 -11.991 1.00 90.56 73 GLU A C 1
ATOM 588 O O . GLU A 1 73 ? 32.566 1.568 -12.128 1.00 90.56 73 GLU A O 1
ATOM 593 N N . LYS A 1 74 ? 31.162 -0.051 -12.781 1.00 91.25 74 LYS A N 1
ATOM 594 C CA . LYS A 1 74 ? 32.022 -0.526 -13.885 1.00 91.25 74 LYS A CA 1
ATOM 595 C C . LYS A 1 74 ? 32.195 0.512 -14.993 1.00 91.25 74 LYS A C 1
ATOM 597 O O . LYS A 1 74 ? 33.225 0.514 -15.663 1.00 91.25 74 LYS A O 1
ATOM 602 N N . GLU A 1 75 ? 31.200 1.370 -15.189 1.00 89.19 75 GLU A N 1
ATOM 603 C CA . GLU A 1 75 ? 31.237 2.489 -16.136 1.00 89.19 75 GLU A CA 1
ATOM 604 C C . GLU A 1 75 ? 31.983 3.718 -15.581 1.00 89.19 75 GLU A C 1
ATOM 606 O O . GLU A 1 75 ? 32.205 4.681 -16.315 1.00 89.19 75 GLU A O 1
ATOM 611 N N . GLY A 1 76 ? 32.444 3.663 -14.325 1.00 91.44 76 GLY A N 1
ATOM 612 C CA . GLY A 1 76 ? 33.281 4.683 -13.694 1.00 91.44 76 GLY A CA 1
ATOM 613 C C . GLY A 1 76 ? 32.537 5.657 -12.779 1.00 91.44 76 GLY A C 1
ATOM 614 O O . GLY A 1 76 ? 33.159 6.611 -12.314 1.00 91.44 76 GLY A O 1
ATOM 615 N N . CYS A 1 77 ? 31.245 5.442 -12.503 1.00 91.25 77 CYS A N 1
ATOM 616 C CA . CYS A 1 77 ? 30.521 6.227 -11.502 1.00 91.25 77 CYS A CA 1
ATOM 617 C C . CYS A 1 77 ? 31.019 5.913 -10.089 1.00 91.25 77 CYS A C 1
ATOM 619 O O . CYS A 1 77 ? 31.297 4.766 -9.739 1.00 91.25 77 CYS A O 1
ATOM 621 N N . THR A 1 78 ? 31.065 6.937 -9.247 1.00 91.56 78 THR A N 1
ATOM 622 C CA . THR A 1 78 ? 31.278 6.777 -7.806 1.00 91.56 78 THR A CA 1
ATOM 623 C C . THR A 1 78 ? 30.051 6.156 -7.122 1.00 91.56 78 THR A C 1
ATOM 625 O O . THR A 1 78 ? 28.939 6.145 -7.660 1.00 91.56 78 THR A O 1
ATOM 628 N N . GLU A 1 79 ? 30.225 5.673 -5.890 1.00 87.00 79 GLU A N 1
ATOM 629 C CA . GLU A 1 79 ? 29.121 5.158 -5.061 1.00 87.00 79 GLU A CA 1
ATOM 630 C C . GLU A 1 79 ? 28.019 6.219 -4.858 1.00 87.00 79 GLU A C 1
ATOM 632 O O . GLU A 1 79 ? 26.830 5.927 -4.957 1.00 87.00 79 GLU A O 1
ATOM 637 N N . GLN A 1 80 ? 28.401 7.487 -4.666 1.00 87.69 80 GLN A N 1
ATOM 638 C CA . GLN A 1 80 ? 27.446 8.590 -4.506 1.00 87.69 80 GLN A CA 1
ATOM 639 C C . GLN A 1 80 ? 26.652 8.868 -5.786 1.00 87.69 80 GLN A C 1
ATOM 641 O O . GLN A 1 80 ? 25.457 9.140 -5.724 1.00 87.69 80 GLN A O 1
ATOM 646 N N . GLU A 1 81 ? 27.299 8.785 -6.947 1.00 90.62 81 GLU A N 1
ATOM 647 C CA . GLU A 1 81 ? 26.670 9.015 -8.251 1.00 90.62 81 GLU A CA 1
ATOM 648 C C . GLU A 1 81 ? 25.697 7.903 -8.652 1.00 90.62 81 GLU A C 1
ATOM 650 O O . GLU A 1 81 ? 24.711 8.164 -9.341 1.00 90.62 81 GLU A O 1
ATOM 655 N N . SER A 1 82 ? 25.956 6.675 -8.209 1.00 89.12 82 SER A N 1
ATOM 656 C CA . SER A 1 82 ? 25.165 5.488 -8.541 1.00 89.12 82 SER A CA 1
ATOM 657 C C . SER A 1 82 ? 24.046 5.191 -7.529 1.00 89.12 82 SER A C 1
ATOM 659 O O . SER A 1 82 ? 23.144 4.396 -7.807 1.00 89.12 82 SER A O 1
ATOM 661 N N . GLN A 1 83 ? 24.030 5.884 -6.386 1.00 89.56 83 GLN A N 1
ATOM 662 C CA . GLN A 1 83 ? 22.998 5.750 -5.361 1.00 89.56 83 GLN A CA 1
ATOM 663 C C . GLN A 1 83 ? 21.637 6.314 -5.831 1.00 89.56 83 GLN A C 1
ATOM 665 O O . GLN A 1 83 ? 21.550 7.465 -6.274 1.00 89.56 83 GLN A O 1
ATOM 670 N N . PRO A 1 84 ? 20.531 5.554 -5.687 1.00 92.19 84 PRO A N 1
ATOM 671 C CA . PRO A 1 84 ? 19.188 6.074 -5.920 1.00 92.19 84 PRO A CA 1
ATOM 672 C C . PRO A 1 84 ? 18.774 7.123 -4.879 1.00 92.19 84 PRO A C 1
ATOM 674 O O . PRO A 1 84 ? 18.774 6.868 -3.671 1.00 92.19 84 PRO A O 1
ATOM 677 N N . CYS A 1 85 ? 18.309 8.267 -5.370 1.00 92.62 85 CYS A N 1
ATOM 678 C CA . CYS A 1 85 ? 17.689 9.351 -4.621 1.00 92.62 85 CYS A CA 1
ATOM 679 C C . CYS A 1 85 ? 16.188 9.406 -4.929 1.00 92.62 85 CYS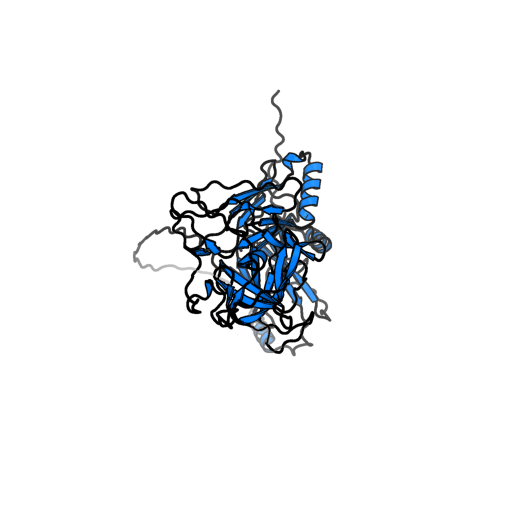 A C 1
ATOM 681 O O . CYS A 1 85 ? 15.769 9.299 -6.085 1.00 92.62 85 CYS A O 1
ATOM 683 N N . ALA A 1 86 ? 15.358 9.620 -3.906 1.00 95.69 86 ALA A N 1
ATOM 684 C CA . ALA A 1 86 ? 13.914 9.743 -4.072 1.00 95.69 86 ALA A CA 1
ATOM 685 C C . ALA A 1 86 ? 13.362 10.981 -3.362 1.00 95.69 86 ALA A C 1
ATOM 687 O O . ALA A 1 86 ? 13.791 11.339 -2.268 1.00 95.69 86 ALA A O 1
ATOM 688 N N . PHE A 1 87 ? 12.364 11.607 -3.973 1.00 96.44 87 PHE A N 1
ATOM 689 C CA . PHE A 1 87 ? 11.630 12.746 -3.435 1.00 96.44 87 PHE A CA 1
ATOM 690 C C . PHE A 1 87 ? 10.142 12.436 -3.491 1.00 96.44 87 PHE A C 1
ATOM 692 O O . PHE A 1 87 ? 9.658 11.951 -4.511 1.00 96.44 87 PHE A O 1
ATOM 699 N N . ILE A 1 88 ? 9.398 12.727 -2.427 1.00 97.62 88 ILE A N 1
ATOM 700 C CA . ILE A 1 88 ? 7.963 12.446 -2.335 1.00 97.62 88 ILE A CA 1
ATOM 701 C C . ILE A 1 88 ? 7.153 13.717 -2.086 1.00 97.62 88 ILE A C 1
ATOM 703 O O . ILE A 1 88 ? 7.500 14.546 -1.250 1.00 97.62 88 ILE A O 1
ATOM 707 N N . GLY A 1 89 ? 6.039 13.866 -2.795 1.00 97.06 89 GLY A N 1
ATOM 708 C CA . GLY A 1 89 ? 5.106 14.977 -2.613 1.00 97.06 89 GLY A CA 1
ATOM 709 C C . GLY A 1 89 ? 3.654 14.552 -2.795 1.00 97.06 89 GLY A C 1
ATOM 710 O O . GLY A 1 89 ? 3.369 13.434 -3.218 1.00 97.06 89 GLY A O 1
ATOM 711 N N . ILE A 1 90 ? 2.719 15.457 -2.501 1.00 95.88 90 ILE A N 1
ATOM 712 C CA . ILE A 1 90 ? 1.265 15.222 -2.624 1.00 95.88 90 ILE A CA 1
ATOM 713 C C . ILE A 1 90 ? 0.685 15.678 -3.980 1.00 95.88 90 ILE A C 1
ATOM 715 O O . ILE A 1 90 ? -0.529 15.858 -4.124 1.00 95.88 90 ILE A O 1
ATOM 719 N N . GLY A 1 91 ? 1.556 15.953 -4.957 1.00 87.31 91 GLY A N 1
ATOM 720 C CA . GLY A 1 91 ? 1.173 16.438 -6.285 1.00 87.31 91 GLY A CA 1
ATOM 721 C C . GLY A 1 91 ? 0.534 17.832 -6.283 1.00 87.31 91 GLY A C 1
ATOM 722 O O . GLY A 1 91 ? -0.323 18.094 -7.119 1.00 87.31 91 GLY A O 1
ATOM 723 N N . ASN A 1 92 ? 0.873 18.685 -5.311 1.00 82.81 92 ASN A N 1
ATOM 724 C CA . ASN A 1 92 ? 0.558 20.116 -5.327 1.00 82.81 92 ASN A CA 1
ATOM 725 C C . ASN A 1 92 ? 1.870 20.878 -5.565 1.00 82.81 92 ASN A C 1
ATOM 727 O O . ASN A 1 92 ? 2.840 20.621 -4.858 1.00 82.81 92 ASN A O 1
ATOM 731 N N . SER A 1 93 ? 1.899 21.785 -6.541 1.00 75.38 93 SER A N 1
ATOM 732 C CA . SER A 1 93 ? 3.072 22.605 -6.872 1.00 75.38 93 SER A CA 1
ATOM 733 C C . SER A 1 93 ? 3.451 23.603 -5.776 1.00 75.38 93 SER A C 1
ATOM 735 O O . SER A 1 93 ? 4.592 24.045 -5.734 1.00 75.38 93 SER A O 1
ATOM 737 N N . GLU A 1 94 ? 2.520 23.954 -4.887 1.00 76.75 94 GLU A N 1
ATOM 738 C CA . GLU A 1 94 ? 2.772 24.876 -3.770 1.00 76.75 94 GLU A CA 1
ATOM 739 C C . GLU A 1 94 ? 3.574 24.237 -2.627 1.00 76.75 94 GLU A C 1
ATOM 741 O O . GLU A 1 94 ? 4.132 24.945 -1.791 1.00 76.75 94 GLU A O 1
ATOM 746 N N . GLN A 1 95 ? 3.619 22.902 -2.558 1.00 82.00 95 GLN A N 1
ATOM 747 C CA . GLN A 1 95 ? 4.330 22.175 -1.513 1.00 82.00 95 GLN A CA 1
ATOM 748 C C . GLN A 1 95 ? 5.562 21.487 -2.094 1.00 82.00 95 GLN A C 1
ATOM 750 O O . GLN A 1 95 ? 5.456 20.633 -2.974 1.00 82.00 95 GLN A O 1
ATOM 755 N N . GLU A 1 96 ? 6.730 21.825 -1.553 1.00 89.19 96 GLU A N 1
ATOM 756 C CA . GLU A 1 96 ? 7.995 21.212 -1.948 1.00 89.19 96 GLU A CA 1
ATOM 757 C C . GLU A 1 96 ? 8.003 19.700 -1.670 1.00 89.19 96 GLU A C 1
ATOM 759 O O . GLU A 1 96 ? 7.430 19.212 -0.686 1.00 89.19 96 GLU A O 1
ATOM 764 N N . MET A 1 97 ? 8.654 18.945 -2.559 1.00 93.56 97 MET A N 1
ATOM 765 C CA . MET A 1 97 ? 8.838 17.511 -2.370 1.00 93.56 97 MET A CA 1
ATOM 766 C C . MET A 1 97 ? 9.835 17.253 -1.239 1.00 93.56 97 MET A C 1
ATOM 768 O O . MET A 1 97 ? 10.884 17.879 -1.152 1.00 93.56 97 MET A O 1
ATOM 772 N N . GLN A 1 98 ? 9.527 16.284 -0.387 1.00 94.56 98 GLN A N 1
ATOM 773 C CA . GLN A 1 98 ? 10.387 15.879 0.718 1.00 94.56 98 GLN A CA 1
ATOM 774 C C . GLN A 1 98 ? 11.389 14.835 0.233 1.00 94.56 98 GLN A C 1
ATOM 776 O O . GLN A 1 98 ? 10.991 13.843 -0.380 1.00 94.56 98 GLN A O 1
ATOM 781 N N . GLN A 1 99 ? 12.673 15.026 0.525 1.00 94.94 99 GLN A N 1
ATOM 782 C CA . GLN A 1 99 ? 13.697 14.030 0.223 1.00 94.94 99 GLN A CA 1
ATOM 783 C C . GLN A 1 99 ? 13.525 12.790 1.112 1.00 94.94 99 GLN A C 1
ATOM 785 O O . GLN A 1 99 ? 13.330 12.888 2.325 1.00 94.94 99 GLN A O 1
ATOM 790 N N . LEU A 1 100 ? 13.610 11.615 0.497 1.00 94.06 100 LEU A N 1
ATOM 791 C CA . LEU A 1 100 ? 13.655 10.322 1.161 1.00 94.06 100 LEU A CA 1
ATOM 792 C C . LEU A 1 100 ? 15.107 9.854 1.228 1.00 94.06 100 LEU A C 1
ATOM 794 O O . LEU A 1 100 ? 15.764 9.712 0.198 1.00 94.06 100 LEU A O 1
ATOM 798 N N . ASN A 1 101 ? 15.598 9.589 2.437 1.00 88.69 101 ASN A N 1
ATOM 799 C CA . ASN A 1 101 ? 16.928 9.021 2.623 1.00 88.69 101 ASN A CA 1
ATOM 800 C C . ASN A 1 101 ? 16.884 7.495 2.415 1.00 88.69 101 ASN A C 1
ATOM 802 O O . ASN A 1 101 ? 16.367 6.769 3.270 1.00 88.69 101 ASN A O 1
ATOM 806 N N . LEU A 1 102 ? 17.399 7.045 1.269 1.00 85.62 102 LEU A N 1
ATOM 807 C CA . LEU A 1 102 ? 17.532 5.638 0.870 1.00 85.62 102 LEU A CA 1
ATOM 808 C C . LEU A 1 102 ? 18.983 5.124 0.980 1.00 85.62 102 LEU A C 1
ATOM 810 O O . LEU A 1 102 ? 19.260 3.997 0.576 1.00 85.62 102 LEU A O 1
ATOM 814 N N . GLU A 1 103 ? 19.916 5.916 1.512 1.00 76.31 103 GLU A N 1
ATOM 815 C CA . GLU A 1 103 ? 21.336 5.548 1.584 1.00 76.31 103 GLU A CA 1
ATOM 816 C C . GLU A 1 103 ? 21.527 4.269 2.412 1.00 76.31 103 GLU A C 1
ATOM 818 O O . GLU A 1 103 ? 21.118 4.185 3.575 1.00 76.31 103 GLU A O 1
ATOM 823 N N . GLY A 1 104 ? 22.096 3.236 1.781 1.00 70.56 104 GLY A N 1
ATOM 824 C CA . GLY A 1 104 ? 22.317 1.922 2.393 1.00 70.56 104 GLY A CA 1
ATOM 825 C C . GLY A 1 104 ? 21.043 1.167 2.803 1.00 70.56 104 GLY A C 1
ATOM 826 O O . GLY A 1 104 ? 21.130 0.164 3.512 1.00 70.56 104 GLY A O 1
ATOM 827 N N . LYS A 1 105 ? 19.850 1.631 2.398 1.00 82.19 105 LYS A N 1
ATOM 828 C CA . LYS A 1 105 ? 18.561 1.034 2.772 1.00 82.19 105 LYS A CA 1
ATOM 829 C C . LYS A 1 105 ? 17.690 0.781 1.552 1.00 82.19 105 LYS A C 1
ATOM 831 O O . LYS A 1 105 ? 17.500 1.636 0.699 1.00 82.19 105 LYS A O 1
ATOM 836 N N . HIS A 1 106 ? 17.026 -0.368 1.543 1.00 87.00 106 HIS A N 1
ATOM 837 C CA . HIS A 1 106 ? 16.034 -0.700 0.518 1.00 87.00 106 HIS A CA 1
ATOM 838 C C . HIS A 1 106 ? 14.662 -0.056 0.765 1.00 87.00 106 HIS A C 1
ATOM 840 O O . HIS A 1 106 ? 13.730 -0.304 0.006 1.00 87.00 106 HIS A O 1
ATOM 846 N N . PHE A 1 107 ? 14.499 0.750 1.819 1.00 92.06 107 PHE A N 1
ATOM 847 C CA . PHE A 1 107 ? 13.234 1.420 2.108 1.00 92.06 107 PHE A CA 1
ATOM 848 C C . PHE A 1 107 ? 13.412 2.753 2.839 1.00 92.06 107 PHE A C 1
ATOM 850 O O . PHE A 1 107 ? 14.373 2.953 3.582 1.00 92.06 107 PHE A O 1
ATOM 857 N N . CYS A 1 108 ? 12.435 3.646 2.680 1.00 94.75 108 CYS A N 1
ATOM 858 C CA . CYS A 1 108 ? 12.339 4.896 3.430 1.00 94.75 108 CYS A CA 1
ATOM 859 C C . CYS A 1 108 ? 10.876 5.258 3.724 1.00 94.75 108 CYS A C 1
ATOM 861 O O . CYS A 1 108 ? 9.959 4.807 3.038 1.00 94.75 108 CYS A O 1
ATOM 863 N N . THR A 1 109 ? 10.652 6.090 4.745 1.00 94.50 109 THR A N 1
ATOM 864 C CA . THR A 1 109 ? 9.313 6.506 5.197 1.00 94.50 109 THR A CA 1
ATOM 865 C C . THR A 1 109 ? 9.178 8.026 5.207 1.00 94.50 109 THR A C 1
ATOM 867 O O . THR A 1 109 ? 10.061 8.733 5.691 1.00 94.50 109 THR A O 1
ATOM 870 N N . ALA A 1 110 ? 8.046 8.531 4.730 1.00 95.88 110 ALA A N 1
ATOM 871 C CA . ALA A 1 110 ? 7.733 9.951 4.641 1.00 95.88 110 ALA A CA 1
ATOM 872 C C . ALA A 1 110 ? 6.915 10.407 5.863 1.00 95.88 110 ALA A C 1
ATOM 874 O O . ALA A 1 110 ? 5.684 10.452 5.839 1.00 95.88 110 ALA A O 1
ATOM 875 N N . LYS A 1 111 ? 7.597 10.705 6.975 1.00 94.44 111 LYS A N 1
ATOM 876 C CA . LYS A 1 111 ? 6.951 10.937 8.285 1.00 94.44 111 LYS A CA 1
ATOM 877 C C . LYS A 1 111 ? 6.300 12.311 8.451 1.00 94.44 111 LYS A C 1
ATOM 879 O O . LYS A 1 111 ? 5.523 12.498 9.383 1.00 94.44 111 LYS A O 1
ATOM 884 N N . THR A 1 112 ? 6.624 13.266 7.584 1.00 94.81 112 THR A N 1
ATOM 885 C CA . THR A 1 112 ? 6.232 14.676 7.730 1.00 94.81 112 THR A CA 1
ATOM 886 C C . THR A 1 112 ? 5.317 15.166 6.606 1.00 94.81 112 THR A C 1
ATOM 888 O O . THR A 1 112 ? 5.099 16.371 6.468 1.00 94.81 112 THR A O 1
ATOM 891 N N . LEU A 1 113 ? 4.744 14.261 5.805 1.00 96.56 113 LEU A N 1
ATOM 892 C CA . LEU A 1 113 ? 3.739 14.610 4.799 1.00 96.56 113 LEU A CA 1
ATOM 893 C C . LEU A 1 113 ? 2.397 14.944 5.454 1.00 96.56 113 LEU A C 1
ATOM 895 O O . LEU A 1 113 ? 1.930 14.226 6.336 1.00 96.56 113 LEU A O 1
ATOM 899 N N . TYR A 1 114 ? 1.767 16.021 4.993 1.00 96.31 114 TYR A N 1
ATOM 900 C CA . TYR A 1 114 ? 0.434 16.464 5.398 1.00 96.31 114 TYR A CA 1
ATOM 901 C C . TYR A 1 114 ? -0.249 17.179 4.225 1.00 96.31 114 TYR A C 1
ATOM 903 O O . TYR A 1 114 ? 0.420 17.584 3.277 1.00 96.31 114 TYR A O 1
ATOM 911 N N . ILE A 1 115 ? -1.570 17.356 4.307 1.00 96.00 115 ILE A N 1
ATOM 912 C CA . ILE A 1 115 ? -2.368 18.148 3.359 1.00 96.00 115 ILE A CA 1
ATOM 913 C C . ILE A 1 115 ? -3.119 19.256 4.112 1.00 96.00 115 ILE A C 1
ATOM 915 O O . ILE A 1 115 ? -3.757 18.978 5.131 1.00 96.00 115 ILE A O 1
ATOM 919 N N . SER A 1 116 ? -3.009 20.502 3.643 1.00 94.69 116 SER A N 1
ATOM 920 C CA . SER A 1 116 ? -3.646 21.692 4.240 1.00 94.69 116 SER A CA 1
ATOM 921 C C . SER A 1 116 ? -5.107 21.856 3.799 1.00 94.69 116 SER A C 1
ATOM 923 O O . SER A 1 116 ? -5.542 21.289 2.798 1.00 94.69 116 SER A O 1
ATOM 925 N N . ASP A 1 117 ? -5.875 22.649 4.544 1.00 93.25 117 ASP A N 1
ATOM 926 C CA . ASP A 1 117 ? -7.213 23.127 4.213 1.00 93.25 117 ASP A CA 1
ATOM 927 C C . ASP A 1 117 ? -7.284 24.145 3.082 1.00 93.25 117 ASP A C 1
ATOM 929 O O . ASP A 1 117 ? -8.368 24.297 2.498 1.00 93.25 117 ASP A O 1
ATOM 933 N N . SER A 1 118 ? -6.154 24.735 2.684 1.00 92.75 118 SER A N 1
ATOM 934 C CA . SER A 1 118 ? -6.040 25.439 1.403 1.00 92.75 118 SER A CA 1
ATOM 935 C C . SER A 1 118 ? -6.290 24.495 0.221 1.00 92.75 118 SER A C 1
ATOM 937 O O . SER A 1 118 ? -6.993 24.868 -0.718 1.00 92.75 118 SER A O 1
ATOM 939 N N . ASP A 1 119 ? -5.843 23.238 0.315 1.00 93.75 119 ASP A N 1
ATOM 940 C CA . ASP A 1 119 ? -6.034 22.229 -0.723 1.00 93.75 119 ASP A CA 1
ATOM 941 C C . ASP A 1 119 ? -7.497 21.741 -0.766 1.00 93.75 119 ASP A C 1
ATOM 943 O O . ASP A 1 119 ? -8.039 21.124 0.170 1.00 93.75 119 ASP A O 1
ATOM 947 N N . LYS A 1 120 ? -8.172 22.054 -1.878 1.00 93.62 120 LYS A N 1
ATOM 948 C CA . LYS A 1 120 ? -9.597 21.756 -2.101 1.00 93.62 120 LYS A CA 1
ATOM 949 C C . LYS A 1 120 ? -9.838 20.413 -2.787 1.00 93.62 120 LYS A C 1
ATOM 951 O O . LYS A 1 120 ? -10.997 20.013 -2.925 1.00 93.62 120 LYS A O 1
ATOM 956 N N . ARG A 1 121 ? -8.786 19.688 -3.181 1.00 95.12 121 ARG A N 1
ATOM 957 C CA . ARG A 1 121 ? -8.930 18.386 -3.838 1.00 95.12 121 ARG A CA 1
ATOM 958 C C . ARG A 1 121 ? -9.601 17.394 -2.885 1.00 95.12 121 ARG A C 1
ATOM 960 O O . ARG A 1 121 ? -9.261 17.292 -1.708 1.00 95.12 121 ARG A O 1
ATOM 967 N N . LYS A 1 122 ? -10.580 16.642 -3.398 1.00 95.12 122 LYS A N 1
ATOM 968 C CA . LYS A 1 122 ? -11.237 15.551 -2.647 1.00 95.12 122 LYS A CA 1
ATOM 969 C C . LYS A 1 122 ? -10.371 14.293 -2.593 1.00 95.12 122 LYS A C 1
ATOM 971 O O . LYS A 1 122 ? -10.507 13.487 -1.676 1.00 95.12 122 LYS A O 1
ATOM 976 N N . HIS A 1 123 ? -9.497 14.138 -3.582 1.00 96.31 123 HIS A N 1
ATOM 977 C CA . HIS A 1 123 ? -8.571 13.027 -3.710 1.00 96.31 123 HIS A CA 1
ATOM 978 C C . HIS A 1 123 ? -7.245 13.524 -4.280 1.00 96.31 123 HIS A C 1
ATOM 980 O O . HIS A 1 123 ? -7.235 14.472 -5.063 1.00 96.31 123 HIS A O 1
ATOM 986 N N . PHE A 1 124 ? -6.151 12.861 -3.930 1.00 97.00 124 PHE A N 1
ATOM 987 C CA . PHE A 1 124 ? -4.827 13.112 -4.496 1.00 97.00 124 PHE A CA 1
ATOM 988 C C . PHE A 1 124 ? -4.062 11.791 -4.644 1.00 97.00 124 PHE A C 1
ATOM 990 O O . PHE A 1 124 ? -4.523 10.746 -4.187 1.00 97.00 124 PHE A O 1
ATOM 997 N N . MET A 1 125 ? -2.909 11.830 -5.300 1.00 97.62 125 MET A N 1
ATOM 998 C CA . MET A 1 125 ? -1.940 10.734 -5.324 1.00 97.62 125 MET A CA 1
ATOM 999 C C . MET A 1 125 ? -0.609 11.287 -4.829 1.00 97.62 125 MET A C 1
ATOM 1001 O O . MET A 1 125 ? -0.300 12.460 -5.050 1.00 97.62 125 MET A O 1
ATOM 1005 N N . LEU A 1 126 ? 0.169 10.460 -4.141 1.00 98.12 126 LEU A N 1
ATOM 1006 C CA . LEU A 1 126 ? 1.562 10.775 -3.865 1.00 98.12 126 LEU A CA 1
ATOM 1007 C C . LEU A 1 126 ? 2.343 10.663 -5.170 1.00 98.12 126 LEU A C 1
ATOM 1009 O O . LEU A 1 126 ? 2.044 9.809 -6.001 1.00 98.12 126 LEU A O 1
ATOM 1013 N N . SER A 1 127 ? 3.344 11.514 -5.328 1.00 97.69 127 SER A N 1
ATOM 1014 C CA . SER A 1 127 ? 4.267 11.502 -6.454 1.00 97.69 127 SER A CA 1
ATOM 1015 C C . SER A 1 127 ? 5.666 11.274 -5.913 1.00 97.69 127 SER A C 1
ATOM 1017 O O . SER A 1 127 ? 6.155 12.099 -5.142 1.00 97.69 127 SER A O 1
ATOM 1019 N N . VAL A 1 128 ? 6.290 10.165 -6.299 1.00 97.94 128 VAL A N 1
ATOM 1020 C CA . VAL A 1 128 ? 7.665 9.807 -5.947 1.00 97.94 128 VAL A CA 1
ATOM 1021 C C . VAL A 1 128 ? 8.538 10.019 -7.176 1.00 97.94 128 VAL A C 1
ATOM 1023 O O . VAL A 1 128 ? 8.458 9.259 -8.137 1.00 97.94 128 VAL A O 1
ATOM 1026 N N . LYS A 1 129 ? 9.352 11.072 -7.164 1.00 97.06 129 LYS A N 1
ATOM 1027 C CA . LYS A 1 129 ? 10.347 11.352 -8.201 1.00 97.06 129 LYS A CA 1
ATOM 1028 C C . LYS A 1 129 ? 11.656 10.679 -7.811 1.00 97.06 129 LYS A C 1
ATOM 1030 O O . LYS A 1 129 ? 12.125 10.888 -6.695 1.00 97.06 129 LYS A O 1
ATOM 1035 N N . MET A 1 130 ? 12.235 9.904 -8.717 1.00 96.25 130 MET A N 1
ATOM 1036 C CA . MET A 1 130 ? 13.479 9.176 -8.495 1.00 96.25 130 MET A CA 1
ATOM 1037 C C . MET A 1 130 ? 14.536 9.531 -9.535 1.00 96.25 130 MET A C 1
ATOM 1039 O O . MET A 1 130 ? 14.232 9.700 -10.716 1.00 96.25 130 MET A O 1
ATOM 1043 N N . LEU A 1 131 ? 15.776 9.620 -9.074 1.00 94.88 131 LEU A N 1
ATOM 1044 C CA . LEU A 1 131 ? 16.966 9.950 -9.852 1.00 94.88 131 LEU A CA 1
ATOM 1045 C C . LEU A 1 131 ? 18.191 9.298 -9.213 1.00 94.88 131 LEU A C 1
ATOM 1047 O O . LEU A 1 131 ? 18.175 9.030 -8.015 1.00 94.88 131 LEU A O 1
ATOM 1051 N N . TYR A 1 132 ? 19.234 9.039 -9.987 1.00 93.19 132 TYR A N 1
ATOM 1052 C CA . TYR A 1 132 ? 20.538 8.650 -9.450 1.00 93.19 132 TYR A CA 1
ATOM 1053 C C . TYR A 1 132 ? 21.334 9.894 -9.024 1.00 93.19 132 TYR A C 1
ATOM 1055 O O . TYR A 1 132 ? 20.988 11.020 -9.396 1.00 93.19 132 TYR A O 1
ATOM 1063 N N . GLY A 1 133 ? 22.391 9.717 -8.229 1.00 90.25 133 GLY A N 1
ATOM 1064 C CA . GLY A 1 133 ? 23.241 10.820 -7.765 1.00 90.25 133 GLY A CA 1
ATOM 1065 C C . GLY A 1 133 ? 23.924 11.602 -8.894 1.00 90.25 133 GLY A C 1
ATOM 1066 O O . GLY A 1 133 ? 24.106 12.811 -8.777 1.00 90.25 133 GLY A O 1
ATOM 1067 N N . ASN A 1 134 ? 24.198 10.956 -10.031 1.00 91.19 134 ASN A N 1
ATOM 1068 C CA . ASN A 1 134 ? 24.676 11.604 -11.259 1.00 91.19 134 ASN A CA 1
ATOM 1069 C C . ASN A 1 134 ? 23.592 12.412 -12.010 1.00 91.19 134 ASN A C 1
ATOM 1071 O O . ASN A 1 134 ? 23.850 12.931 -13.091 1.00 91.19 134 ASN A O 1
ATOM 1075 N N . SER A 1 135 ? 22.391 12.549 -11.438 1.00 91.12 135 SER A N 1
ATOM 1076 C CA . SER A 1 135 ? 21.210 13.200 -12.024 1.00 91.12 135 SER A CA 1
ATOM 1077 C C . SER A 1 135 ? 20.515 12.438 -13.158 1.00 91.12 135 SER A C 1
ATOM 1079 O O . SER A 1 135 ? 19.568 12.974 -13.744 1.00 91.12 135 SER A O 1
ATOM 1081 N N . ASP A 1 136 ? 20.890 11.183 -13.424 1.00 91.56 136 ASP A N 1
ATOM 1082 C CA . ASP A 1 136 ? 20.154 10.342 -14.365 1.00 91.56 136 ASP A CA 1
ATOM 1083 C C . ASP A 1 136 ? 18.739 10.082 -13.848 1.00 91.56 136 ASP A C 1
ATOM 1085 O O . ASP A 1 136 ? 18.506 9.662 -12.709 1.00 91.56 136 ASP A O 1
ATOM 1089 N N . ASN A 1 137 ? 17.759 10.364 -14.700 1.00 93.69 137 ASN A N 1
ATOM 1090 C CA . ASN A 1 137 ? 16.361 10.357 -14.310 1.00 93.69 137 ASN A CA 1
ATOM 1091 C C . ASN A 1 137 ? 15.762 8.953 -14.438 1.00 93.69 137 ASN A C 1
ATOM 1093 O O . ASN A 1 137 ? 15.553 8.459 -15.546 1.00 93.69 137 ASN A O 1
ATOM 1097 N N . ILE A 1 138 ? 15.404 8.352 -13.303 1.00 95.81 138 ILE A N 1
ATOM 1098 C CA . ILE A 1 138 ? 14.686 7.074 -13.271 1.00 95.81 138 ILE A CA 1
ATOM 1099 C C . ILE A 1 138 ? 13.234 7.313 -13.697 1.00 95.81 138 ILE A C 1
ATOM 1101 O O . ILE A 1 138 ? 12.728 6.668 -14.619 1.00 95.81 138 ILE A O 1
ATOM 1105 N N . GLY A 1 139 ? 12.558 8.267 -13.052 1.00 96.56 139 GLY A N 1
ATOM 1106 C CA . GLY A 1 139 ? 11.183 8.616 -13.387 1.00 96.56 139 GLY A CA 1
ATOM 1107 C C . GLY A 1 139 ? 10.329 9.099 -12.219 1.00 96.56 139 GLY A C 1
ATOM 1108 O O . GLY A 1 139 ? 10.814 9.372 -11.121 1.00 96.56 139 GLY A O 1
ATOM 1109 N N . VAL A 1 140 ? 9.025 9.216 -12.474 1.00 97.50 140 VAL A N 1
ATOM 1110 C CA . VAL A 1 140 ? 8.010 9.609 -11.486 1.00 97.50 140 VAL A CA 1
ATOM 1111 C C . VAL A 1 140 ? 6.966 8.507 -11.315 1.00 97.50 140 VAL A C 1
ATOM 1113 O O . VAL A 1 140 ? 6.277 8.131 -12.264 1.00 97.50 140 VAL A O 1
ATOM 1116 N N . PHE A 1 141 ? 6.825 8.021 -10.085 1.00 97.94 141 PHE A N 1
ATOM 1117 C CA . PHE A 1 141 ? 5.918 6.945 -9.695 1.00 97.94 141 PHE A CA 1
ATOM 1118 C C . PHE A 1 141 ? 4.779 7.502 -8.843 1.00 97.94 141 PHE A C 1
ATOM 1120 O O . PHE A 1 141 ? 5.013 8.263 -7.902 1.00 97.94 141 PHE A O 1
ATOM 1127 N N . LEU A 1 142 ? 3.539 7.135 -9.161 1.00 97.81 142 LEU A N 1
ATOM 1128 C CA . LEU A 1 142 ? 2.361 7.635 -8.454 1.00 97.81 142 LEU A CA 1
ATOM 1129 C C . LEU A 1 142 ? 1.864 6.615 -7.426 1.00 97.81 142 LEU A C 1
ATOM 1131 O O . LEU A 1 142 ? 1.955 5.412 -7.624 1.00 97.81 142 LEU A O 1
ATOM 1135 N N . SER A 1 143 ? 1.308 7.066 -6.308 1.00 98.12 143 SER A N 1
ATOM 1136 C CA . SER A 1 143 ? 0.553 6.157 -5.442 1.00 98.12 143 SER A CA 1
ATOM 1137 C C . SER A 1 143 ? -0.821 5.844 -6.035 1.00 98.12 143 SER A C 1
ATOM 1139 O O . SER A 1 143 ? -1.272 6.484 -6.986 1.00 98.12 143 SER A O 1
ATOM 1141 N N . LYS A 1 144 ? -1.560 4.922 -5.410 1.00 97.06 144 LYS A N 1
ATOM 1142 C CA . LYS A 1 144 ? -3.005 4.834 -5.647 1.00 97.06 144 LYS A CA 1
ATOM 1143 C C . LYS A 1 144 ? -3.702 6.065 -5.058 1.00 97.06 144 LYS A C 1
ATOM 1145 O O . LYS A 1 144 ? -3.130 6.817 -4.262 1.00 97.06 144 LYS A O 1
ATOM 1150 N N . ARG A 1 145 ? -4.950 6.289 -5.470 1.00 96.62 145 ARG A N 1
ATOM 1151 C CA . ARG A 1 145 ? -5.755 7.443 -5.053 1.00 96.62 145 ARG A CA 1
ATOM 1152 C C . ARG A 1 145 ? -5.969 7.446 -3.532 1.00 96.62 145 ARG A C 1
ATOM 1154 O O . ARG A 1 145 ? -6.420 6.457 -2.965 1.00 96.62 145 ARG A O 1
ATOM 1161 N N . ILE A 1 146 ? -5.710 8.586 -2.895 1.00 98.12 146 ILE A N 1
ATOM 1162 C CA . ILE A 1 146 ? -5.919 8.838 -1.465 1.00 98.12 146 ILE A CA 1
ATOM 1163 C C . ILE A 1 146 ? -7.082 9.811 -1.301 1.00 98.12 146 ILE A C 1
ATOM 1165 O O . ILE A 1 146 ? -7.078 10.898 -1.881 1.00 98.12 146 ILE A O 1
ATOM 1169 N N . LYS A 1 147 ? -8.085 9.436 -0.505 1.00 96.94 147 LYS A N 1
ATOM 1170 C CA . LYS A 1 147 ? -9.251 10.276 -0.201 1.00 96.94 147 LYS A CA 1
ATOM 1171 C C . LYS A 1 147 ? -8.959 11.230 0.953 1.00 96.94 147 LYS A C 1
ATOM 1173 O O . LYS A 1 147 ? -8.471 10.828 2.008 1.00 96.94 147 LYS A O 1
ATOM 1178 N N . VAL A 1 148 ? -9.302 12.499 0.772 1.00 96.38 148 VAL A N 1
ATOM 1179 C CA . VAL A 1 148 ? -9.137 13.528 1.802 1.00 96.38 148 VAL A CA 1
ATOM 1180 C C . VAL A 1 148 ? -10.365 13.542 2.706 1.00 96.38 148 VAL A C 1
ATOM 1182 O O . VAL A 1 148 ? -11.495 13.664 2.231 1.00 96.38 148 VAL A O 1
ATOM 1185 N N . ILE A 1 149 ? -10.151 13.451 4.018 1.00 94.56 149 ILE A N 1
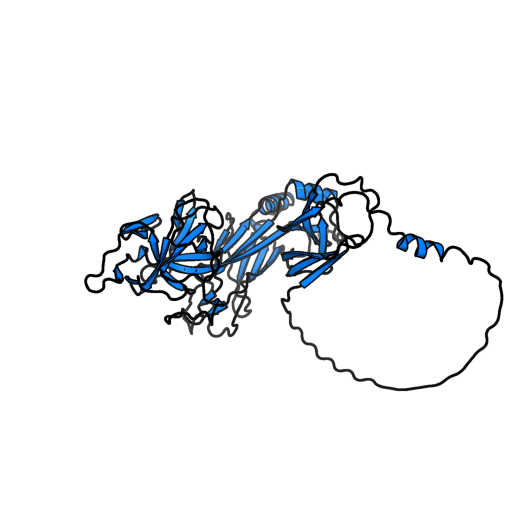ATOM 1186 C CA . ILE A 1 149 ? -11.211 13.502 5.032 1.00 94.56 149 ILE A CA 1
ATOM 1187 C C . ILE A 1 149 ? -10.968 14.653 6.011 1.00 94.56 149 ILE A C 1
ATOM 1189 O O . ILE A 1 149 ? -9.830 15.005 6.309 1.00 94.56 149 ILE A O 1
ATOM 1193 N N . SER A 1 150 ? -12.037 15.258 6.528 1.00 90.44 150 SER A N 1
ATOM 1194 C CA . SER A 1 150 ? -11.940 16.353 7.504 1.00 90.44 150 SER A CA 1
ATOM 1195 C C . SER A 1 150 ? -11.572 15.838 8.897 1.00 90.44 150 SER A C 1
ATOM 1197 O O . SER A 1 150 ? -10.595 16.281 9.502 1.00 90.44 150 SER A O 1
ATOM 1199 N N . LYS A 1 151 ? -12.352 14.880 9.408 1.00 84.69 151 LYS A N 1
ATOM 1200 C CA . LYS A 1 151 ? -12.156 14.189 10.689 1.00 84.69 151 LYS A CA 1
ATOM 1201 C C . LYS A 1 151 ? -12.746 12.772 10.612 1.00 84.69 151 LYS A C 1
ATOM 1203 O O . LYS A 1 151 ? -13.690 12.567 9.846 1.00 84.69 151 LYS A O 1
ATOM 1208 N N . PRO A 1 152 ? -12.252 11.815 11.418 1.00 80.69 152 PRO A N 1
ATOM 1209 C CA . PRO A 1 152 ? -12.913 10.523 11.593 1.00 80.69 152 PRO A CA 1
ATOM 1210 C C . PRO A 1 152 ? -14.352 10.715 12.091 1.00 80.69 152 PRO A C 1
ATOM 1212 O O . PRO A 1 152 ? -14.603 11.541 12.976 1.00 80.69 152 PRO A O 1
ATOM 1215 N N . SER A 1 153 ? -15.303 9.965 11.532 1.00 77.56 153 SER A N 1
ATOM 1216 C CA . SER A 1 153 ? -16.702 10.034 11.965 1.00 77.56 153 SER A CA 1
ATOM 1217 C C . SER A 1 153 ? -16.860 9.425 13.359 1.00 77.56 153 SER A C 1
ATOM 1219 O O . SER A 1 153 ? -16.454 8.289 13.587 1.00 77.56 153 SER A O 1
ATOM 1221 N N . LYS A 1 154 ? -17.488 10.164 14.282 1.00 75.06 154 LYS A N 1
ATOM 1222 C CA . LYS A 1 154 ? -17.922 9.640 15.592 1.00 75.06 154 LYS A CA 1
ATOM 1223 C C . LYS A 1 154 ? -19.340 9.059 15.570 1.00 75.06 154 LYS A C 1
ATOM 1225 O O . LYS A 1 154 ? -19.744 8.410 16.528 1.00 75.06 154 LYS A O 1
ATOM 1230 N N . LYS A 1 155 ? -20.117 9.335 14.518 1.00 76.38 155 LYS A N 1
ATOM 1231 C CA . LYS A 1 155 ? -21.479 8.803 14.364 1.00 76.38 155 LYS A CA 1
ATOM 1232 C C . LYS A 1 155 ? -21.405 7.342 13.916 1.00 76.38 155 LYS A C 1
ATOM 1234 O O . LYS A 1 155 ? -20.418 6.972 13.279 1.00 76.38 155 LYS A O 1
ATOM 1239 N N . LYS A 1 156 ? -22.451 6.551 14.206 1.00 78.50 156 LYS A N 1
ATOM 1240 C CA . LYS A 1 156 ? -22.615 5.213 13.610 1.00 78.50 156 LYS A CA 1
ATOM 1241 C C . LYS A 1 156 ? -22.424 5.339 12.099 1.00 78.50 156 LYS A C 1
ATOM 1243 O O . LYS A 1 156 ? -23.072 6.177 11.462 1.00 78.50 156 LYS A O 1
ATOM 1248 N N . GLN A 1 157 ? -21.473 4.584 11.559 1.00 79.62 157 GLN A N 1
ATOM 1249 C CA . GLN A 1 157 ? -21.165 4.658 10.141 1.00 79.62 157 GLN A CA 1
ATOM 1250 C C . GLN A 1 157 ? -22.334 4.065 9.350 1.00 79.62 157 GLN A C 1
ATOM 1252 O O . GLN A 1 157 ? -22.896 3.042 9.723 1.00 79.62 157 GLN A O 1
ATOM 1257 N N . SER A 1 158 ? -22.725 4.726 8.263 1.00 78.75 158 SER A N 1
ATOM 1258 C CA . SER A 1 158 ? -23.749 4.205 7.357 1.00 78.75 158 SER A CA 1
ATOM 1259 C C . SER A 1 158 ? -23.086 3.593 6.132 1.00 78.75 158 SER A C 1
ATOM 1261 O O . SER A 1 158 ? -22.172 4.193 5.562 1.00 78.75 158 SER A O 1
ATOM 1263 N N . LEU A 1 159 ? -23.619 2.462 5.666 1.00 81.00 159 LEU A N 1
ATOM 1264 C CA . LEU A 1 159 ? -23.225 1.830 4.403 1.00 81.00 159 LEU A CA 1
ATOM 1265 C C . LEU A 1 159 ? -23.460 2.730 3.175 1.00 81.00 159 LEU A C 1
ATOM 1267 O O . LEU A 1 159 ? -22.862 2.502 2.130 1.00 81.00 159 LEU A O 1
ATOM 1271 N N . LYS A 1 160 ? -24.241 3.815 3.307 1.00 78.50 160 LYS A N 1
ATOM 1272 C CA . LYS A 1 160 ? -24.366 4.855 2.268 1.00 78.50 160 LYS A CA 1
ATOM 1273 C C . LYS A 1 160 ? -23.023 5.516 1.919 1.00 78.50 160 LYS A C 1
ATOM 1275 O O . LYS A 1 160 ? -22.870 6.017 0.814 1.00 78.50 160 LYS A O 1
ATOM 1280 N N . ASN A 1 161 ? -22.055 5.507 2.842 1.00 80.06 161 ASN A N 1
ATOM 1281 C CA . ASN A 1 161 ? -20.686 5.986 2.630 1.00 80.06 161 ASN A CA 1
ATOM 1282 C C . ASN A 1 161 ? -19.690 4.816 2.656 1.00 80.06 161 ASN A C 1
ATOM 1284 O O . ASN A 1 161 ? -18.761 4.798 3.470 1.00 80.06 161 ASN A O 1
ATOM 1288 N N . ALA A 1 162 ? -19.901 3.853 1.759 1.00 82.81 162 ALA A N 1
ATOM 1289 C CA . ALA A 1 162 ? -19.113 2.629 1.623 1.00 82.81 162 ALA A CA 1
ATOM 1290 C C . ALA A 1 162 ? -17.591 2.858 1.537 1.00 82.81 162 ALA A C 1
ATOM 1292 O O . ALA A 1 162 ? -16.829 2.085 2.107 1.00 82.81 162 ALA A O 1
ATOM 1293 N N . ASP A 1 163 ? -17.143 3.958 0.918 1.00 84.19 163 ASP A N 1
ATOM 1294 C CA . ASP A 1 163 ? -15.720 4.324 0.790 1.00 84.19 163 ASP A CA 1
ATOM 1295 C C . ASP A 1 163 ? -14.955 4.419 2.120 1.00 84.19 163 ASP A C 1
ATOM 1297 O O . ASP A 1 163 ? -13.725 4.393 2.136 1.00 84.19 163 ASP A O 1
ATOM 1301 N N . LEU A 1 164 ? -15.665 4.664 3.225 1.00 91.62 164 LEU A N 1
ATOM 1302 C CA . LEU A 1 164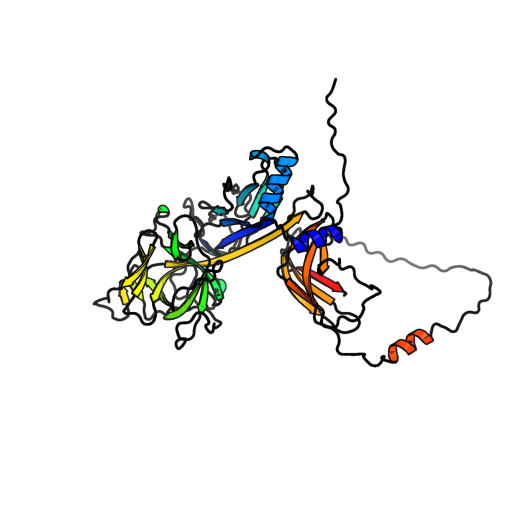 ? -15.061 4.791 4.551 1.00 91.62 164 LEU A CA 1
ATOM 1303 C C . LEU A 1 164 ? -15.172 3.504 5.370 1.00 91.62 164 LEU A C 1
ATOM 1305 O O . LEU A 1 164 ? -14.526 3.409 6.411 1.00 91.62 164 LEU A O 1
ATOM 1309 N N . CYS A 1 165 ? -15.953 2.530 4.911 1.00 95.31 165 CYS A N 1
ATOM 1310 C CA . CYS A 1 165 ? -16.042 1.219 5.537 1.00 95.31 165 CYS A CA 1
ATOM 1311 C C . CYS A 1 165 ? -14.823 0.361 5.167 1.00 95.31 165 CYS A C 1
ATOM 1313 O O . CYS A 1 165 ? -14.117 0.629 4.192 1.00 95.31 165 CYS A O 1
ATOM 1315 N N . ILE A 1 166 ? -14.578 -0.681 5.955 1.00 97.50 166 ILE A N 1
ATOM 1316 C CA . ILE A 1 166 ? -13.524 -1.665 5.698 1.00 97.50 166 ILE A CA 1
ATOM 1317 C C . ILE A 1 166 ? -14.188 -2.946 5.205 1.00 97.50 166 ILE A C 1
ATOM 1319 O O . ILE A 1 166 ? -15.064 -3.482 5.878 1.00 97.50 166 ILE A O 1
ATOM 1323 N N . ALA A 1 167 ? -13.807 -3.410 4.017 1.00 97.62 167 ALA A N 1
ATOM 1324 C CA . ALA A 1 167 ? -14.325 -4.646 3.439 1.00 97.62 167 ALA A CA 1
ATOM 1325 C C . ALA A 1 167 ? -13.420 -5.837 3.775 1.00 97.62 167 ALA A C 1
ATOM 1327 O O . ALA A 1 167 ? -12.198 -5.686 3.887 1.00 97.62 167 ALA A O 1
ATOM 1328 N N . SER A 1 168 ? -14.027 -7.012 3.908 1.00 98.19 168 SER A N 1
ATOM 1329 C CA . SER A 1 168 ? -13.325 -8.287 4.026 1.00 98.19 168 SER A CA 1
ATOM 1330 C C . SER A 1 168 ? -12.369 -8.496 2.849 1.00 98.19 168 SER A C 1
ATOM 1332 O O . SER A 1 168 ? -12.635 -8.059 1.729 1.00 98.19 168 SER A O 1
ATOM 1334 N N . GLY A 1 169 ? -11.208 -9.092 3.117 1.00 97.06 169 GLY A N 1
ATOM 1335 C CA . GLY A 1 169 ? -10.159 -9.335 2.124 1.00 97.06 169 GLY A CA 1
ATOM 1336 C C . GLY A 1 169 ? -9.350 -8.094 1.732 1.00 97.06 169 GLY A C 1
ATOM 1337 O O . GLY A 1 169 ? -8.380 -8.202 0.984 1.00 97.06 169 GLY A O 1
ATOM 1338 N N . THR A 1 170 ? -9.687 -6.905 2.246 1.00 98.06 170 THR A N 1
ATOM 1339 C CA . THR A 1 170 ? -8.872 -5.698 2.037 1.00 98.06 170 THR A CA 1
ATOM 1340 C C . THR A 1 170 ? -7.730 -5.594 3.047 1.00 98.06 170 THR A C 1
ATOM 1342 O O . THR A 1 170 ? -7.695 -6.299 4.054 1.00 98.06 170 THR A O 1
ATOM 1345 N N . LYS A 1 171 ? -6.758 -4.716 2.770 1.00 98.50 171 LYS A N 1
ATOM 1346 C CA . LYS A 1 171 ? -5.585 -4.505 3.629 1.00 98.50 171 LYS A CA 1
ATOM 1347 C C . LYS A 1 171 ? -5.786 -3.329 4.573 1.00 98.50 171 LYS A C 1
ATOM 1349 O O . LYS A 1 171 ? -6.250 -2.262 4.160 1.00 98.50 171 LYS A O 1
ATOM 1354 N N . VAL A 1 172 ? -5.372 -3.509 5.820 1.00 98.69 172 VAL A N 1
ATOM 1355 C CA . VAL A 1 172 ? -5.378 -2.492 6.871 1.00 98.69 172 VAL A CA 1
ATOM 1356 C C . VAL A 1 172 ? -4.012 -2.388 7.541 1.00 98.69 172 VAL A C 1
ATOM 1358 O O . VAL A 1 172 ? -3.246 -3.348 7.587 1.00 98.69 172 VAL A O 1
ATOM 1361 N N . ALA A 1 173 ? -3.710 -1.213 8.079 1.00 98.69 173 ALA A N 1
ATOM 1362 C CA . ALA A 1 173 ? -2.664 -1.023 9.071 1.00 98.69 173 ALA A CA 1
ATOM 1363 C C . ALA A 1 173 ? -3.304 -0.755 10.434 1.00 98.69 173 ALA A C 1
ATOM 1365 O O . ALA A 1 173 ? -4.362 -0.124 10.533 1.00 98.69 173 ALA A O 1
ATOM 1366 N N . LEU A 1 174 ? -2.622 -1.213 11.480 1.00 98.62 174 LEU A N 1
ATOM 1367 C CA . LEU A 1 174 ? -2.997 -0.982 12.866 1.00 98.62 174 LEU A CA 1
ATOM 1368 C C . LEU A 1 174 ? -1.896 -0.194 13.553 1.00 98.62 174 LEU A C 1
ATOM 1370 O O . LEU A 1 174 ? -0.720 -0.553 13.477 1.00 98.62 174 LEU A O 1
ATOM 1374 N N . PHE A 1 175 ? -2.279 0.877 14.237 1.00 97.75 175 PHE A N 1
ATOM 1375 C CA . PHE A 1 175 ? -1.338 1.655 15.028 1.00 97.75 175 PHE A CA 1
ATOM 1376 C C . PHE A 1 175 ? -1.932 2.082 16.356 1.00 97.75 175 PHE A C 1
ATOM 1378 O O . PHE A 1 175 ? -3.112 2.404 16.468 1.00 97.75 175 PHE A O 1
ATOM 1385 N N . ASN A 1 176 ? -1.091 2.131 17.370 1.00 96.38 176 ASN A N 1
ATOM 1386 C CA . ASN A 1 176 ? -1.421 2.690 18.662 1.00 96.38 176 ASN A CA 1
ATOM 1387 C C . ASN A 1 176 ? -0.682 4.012 18.837 1.00 96.38 176 ASN A C 1
ATOM 1389 O O . ASN A 1 176 ? 0.451 4.172 18.380 1.00 96.38 176 ASN A O 1
ATOM 1393 N N . ARG A 1 177 ? -1.330 4.966 19.504 1.00 92.12 177 ARG A N 1
ATOM 1394 C CA . ARG A 1 177 ? -0.715 6.237 19.875 1.00 92.12 177 ARG A CA 1
ATOM 1395 C C . ARG A 1 177 ? -1.045 6.563 21.325 1.00 92.12 177 ARG A C 1
ATOM 1397 O O . ARG A 1 177 ? -2.117 7.097 21.622 1.00 92.12 177 ARG A O 1
ATOM 1404 N N . LEU A 1 178 ? -0.101 6.280 22.218 1.00 85.69 178 LEU A N 1
ATOM 1405 C CA . LEU A 1 178 ? -0.256 6.541 23.645 1.00 85.69 178 LEU A CA 1
ATOM 1406 C C . LEU A 1 178 ? -0.398 8.047 23.906 1.00 85.69 178 LEU A C 1
ATOM 1408 O O . LEU A 1 178 ? 0.456 8.840 23.493 1.00 85.69 178 LEU A O 1
ATOM 1412 N N . ARG A 1 179 ? -1.478 8.439 24.597 1.00 82.31 179 ARG A N 1
ATOM 1413 C CA . ARG A 1 179 ? -1.806 9.838 24.950 1.00 82.31 179 ARG A CA 1
ATOM 1414 C C . ARG A 1 179 ? -1.771 10.814 23.764 1.00 82.31 179 ARG A C 1
ATOM 1416 O O . ARG A 1 179 ? -1.467 11.991 23.938 1.00 82.31 179 ARG A O 1
ATOM 1423 N N . SER A 1 180 ? -2.060 10.330 22.553 1.00 79.50 180 SER A N 1
ATOM 1424 C CA . SER A 1 180 ? -2.062 11.137 21.322 1.00 79.50 180 SER A CA 1
ATOM 1425 C C . SER A 1 180 ? -0.709 11.780 20.964 1.00 79.50 180 SER A C 1
ATOM 1427 O O . SER A 1 180 ? -0.676 12.715 20.169 1.00 79.50 180 SER A O 1
ATOM 1429 N N . GLN A 1 181 ? 0.408 11.270 21.494 1.00 83.06 181 GLN A N 1
ATOM 1430 C CA . GLN A 1 181 ? 1.751 11.786 21.213 1.00 83.06 181 GLN A CA 1
ATOM 1431 C C . GLN A 1 181 ? 2.346 11.148 19.952 1.00 83.06 181 GLN A C 1
ATOM 1433 O O . GLN A 1 181 ? 2.429 9.931 19.850 1.00 83.06 181 GLN A O 1
ATOM 1438 N N . THR A 1 182 ? 2.803 11.936 18.977 1.00 83.56 182 THR A N 1
ATOM 1439 C CA . THR A 1 182 ? 3.318 11.382 17.705 1.00 83.56 182 THR A CA 1
ATOM 1440 C C . THR A 1 182 ? 4.516 10.447 17.912 1.00 83.56 182 THR A C 1
ATOM 1442 O O . THR A 1 182 ? 4.563 9.381 17.301 1.00 83.56 182 THR A O 1
ATOM 1445 N N . VAL A 1 183 ? 5.428 10.786 18.830 1.00 88.50 183 VAL A N 1
ATOM 1446 C CA . VAL A 1 183 ? 6.642 10.001 19.148 1.00 88.50 183 VAL A CA 1
ATOM 1447 C C . VAL A 1 183 ? 6.318 8.635 19.778 1.00 88.50 183 VAL A C 1
ATOM 1449 O O . VAL A 1 183 ? 7.089 7.682 19.655 1.00 88.50 183 VAL A O 1
ATOM 1452 N N . SER A 1 184 ? 5.153 8.501 20.418 1.00 90.06 184 SER A N 1
ATOM 1453 C CA . SER A 1 184 ? 4.708 7.233 21.005 1.00 90.06 184 SER A CA 1
ATOM 1454 C C . SER A 1 184 ? 4.005 6.320 20.002 1.00 90.06 184 SER A C 1
ATOM 1456 O O . SER A 1 184 ? 3.592 5.227 20.382 1.00 90.06 184 SER A O 1
ATOM 1458 N N . THR A 1 185 ? 3.858 6.737 18.737 1.00 95.75 185 THR A N 1
ATOM 1459 C CA . THR A 1 185 ? 3.165 5.917 17.740 1.00 95.75 185 THR A CA 1
ATOM 1460 C C . THR A 1 185 ? 3.924 4.610 17.530 1.00 95.75 185 THR A C 1
ATOM 1462 O O . THR A 1 185 ? 5.141 4.610 17.318 1.00 95.75 185 THR A O 1
ATOM 1465 N N . ARG A 1 186 ? 3.202 3.496 17.616 1.00 97.31 186 ARG A N 1
ATOM 1466 C CA . ARG A 1 186 ? 3.696 2.156 17.304 1.00 97.31 186 ARG A CA 1
ATOM 1467 C C . ARG A 1 186 ? 2.745 1.490 16.330 1.00 97.31 186 ARG A C 1
ATOM 1469 O O . ARG A 1 186 ? 1.531 1.625 16.468 1.00 97.31 186 ARG A O 1
ATOM 1476 N N . TYR A 1 187 ? 3.294 0.780 15.362 1.00 98.00 187 TYR A N 1
ATOM 1477 C CA . TYR A 1 187 ? 2.546 0.098 14.319 1.00 98.00 187 TYR A CA 1
ATOM 1478 C C . TYR A 1 187 ? 2.678 -1.403 14.500 1.00 98.00 187 TYR A C 1
ATOM 1480 O O . TYR A 1 187 ? 3.770 -1.895 14.784 1.00 98.00 187 TYR A O 1
ATOM 1488 N N . LEU A 1 188 ? 1.585 -2.132 14.297 1.00 98.31 188 LEU A N 1
ATOM 1489 C CA . LEU A 1 188 ? 1.666 -3.580 14.200 1.00 98.31 188 LEU A CA 1
ATOM 1490 C C . LEU A 1 188 ? 2.522 -3.937 12.978 1.00 98.31 188 LEU A C 1
ATOM 1492 O O . LEU A 1 188 ? 2.301 -3.411 11.884 1.00 98.31 188 LEU A O 1
ATOM 1496 N N . HIS A 1 189 ? 3.517 -4.793 13.164 1.00 97.38 189 HIS A N 1
ATOM 1497 C CA . HIS A 1 189 ? 4.444 -5.222 12.123 1.00 97.38 189 HIS A CA 1
ATOM 1498 C C . HIS A 1 189 ? 4.907 -6.656 12.400 1.00 97.38 189 HIS A C 1
ATOM 1500 O O . HIS A 1 189 ? 4.741 -7.156 13.512 1.00 97.38 189 HIS A O 1
ATOM 1506 N N . VAL A 1 190 ? 5.453 -7.322 11.384 1.00 96.38 190 VAL A N 1
ATOM 1507 C CA . VAL A 1 190 ? 5.972 -8.686 11.493 1.00 96.38 190 VAL A CA 1
ATOM 1508 C C . VAL A 1 190 ? 7.427 -8.689 11.060 1.00 96.38 190 VAL A C 1
ATOM 1510 O O . VAL A 1 190 ? 7.729 -8.305 9.935 1.00 96.38 190 VAL A O 1
ATOM 1513 N N . GLU A 1 191 ? 8.305 -9.149 11.943 1.00 93.50 191 GLU A N 1
ATOM 1514 C CA . GLU A 1 191 ? 9.742 -9.272 11.696 1.00 93.50 191 GLU A CA 1
ATOM 1515 C C . GLU A 1 191 ? 10.264 -10.511 12.426 1.00 93.50 191 GLU A C 1
ATOM 1517 O O . GLU A 1 191 ? 9.798 -10.834 13.520 1.00 93.50 191 GLU A O 1
ATOM 1522 N N . GLY A 1 192 ? 11.199 -11.244 11.812 1.00 91.00 192 GLY A N 1
ATOM 1523 C CA . GLY A 1 192 ? 11.813 -12.419 12.442 1.00 91.00 192 GLY A CA 1
ATOM 1524 C C . GLY A 1 192 ? 10.806 -13.482 12.901 1.00 91.00 192 GLY A C 1
ATOM 1525 O O . GLY A 1 192 ? 10.977 -14.067 13.967 1.00 91.00 192 GLY A O 1
ATOM 1526 N N . GLY A 1 193 ? 9.718 -13.679 12.147 1.00 91.56 193 GLY A N 1
ATOM 1527 C CA . GLY A 1 193 ? 8.679 -14.657 12.481 1.00 91.56 193 GLY A CA 1
ATOM 1528 C C . GLY A 1 193 ? 7.808 -14.288 13.687 1.00 91.56 193 GLY A C 1
ATOM 1529 O O . GLY A 1 193 ? 7.154 -15.165 14.239 1.00 91.56 193 GLY A O 1
ATOM 1530 N N . ASN A 1 194 ? 7.797 -13.024 14.124 1.00 95.00 194 ASN A N 1
ATOM 1531 C CA . ASN A 1 194 ? 7.028 -12.574 15.283 1.00 95.00 194 ASN A CA 1
ATOM 1532 C C . ASN A 1 194 ? 6.234 -11.299 14.988 1.00 95.00 194 ASN A C 1
ATOM 1534 O O . ASN A 1 194 ? 6.678 -10.426 14.242 1.00 95.00 194 ASN A O 1
ATOM 1538 N N . PHE A 1 195 ? 5.070 -11.168 15.628 1.00 96.69 195 PHE A N 1
ATOM 1539 C CA . PHE A 1 195 ? 4.326 -9.911 15.661 1.00 96.69 195 PHE A CA 1
ATOM 1540 C C . PHE A 1 195 ? 4.946 -8.961 16.687 1.00 96.69 195 PHE A C 1
ATOM 1542 O O . PHE A 1 195 ? 5.135 -9.314 17.853 1.00 96.69 195 PHE A O 1
ATOM 1549 N N . LEU A 1 196 ? 5.211 -7.732 16.262 1.00 96.44 196 LEU A N 1
ATOM 1550 C CA . LEU A 1 196 ? 5.813 -6.689 17.082 1.00 96.44 196 LEU A CA 1
ATOM 1551 C C . LEU A 1 196 ? 5.118 -5.339 16.881 1.00 96.44 196 LEU A C 1
ATOM 1553 O O . LEU A 1 196 ? 4.328 -5.143 15.953 1.00 96.44 196 LEU A O 1
ATOM 1557 N N . ALA A 1 197 ? 5.420 -4.399 17.770 1.00 95.88 197 ALA A N 1
ATOM 1558 C CA . ALA A 1 197 ? 4.950 -3.023 17.710 1.00 95.88 197 ALA A CA 1
ATOM 1559 C C . ALA A 1 197 ? 6.122 -2.098 17.330 1.00 95.88 197 ALA A C 1
ATOM 1561 O O . ALA A 1 197 ? 6.855 -1.621 18.195 1.00 95.88 197 ALA A O 1
ATOM 1562 N N . SER A 1 198 ? 6.313 -1.840 16.033 1.00 95.62 198 SER A N 1
ATOM 1563 C CA . SER A 1 198 ? 7.457 -1.072 15.519 1.00 95.62 198 SER A CA 1
ATOM 1564 C C . SER A 1 198 ? 7.219 0.436 15.587 1.00 95.62 198 SER A C 1
ATOM 1566 O O . SER A 1 198 ? 6.109 0.925 15.380 1.00 95.62 198 SER A O 1
ATOM 1568 N N . SER A 1 199 ? 8.278 1.203 15.840 1.00 93.62 199 SER A N 1
ATOM 1569 C CA . SER A 1 199 ? 8.279 2.672 15.735 1.00 93.62 199 SER A CA 1
ATOM 1570 C C . SER A 1 199 ? 8.694 3.187 14.348 1.00 93.62 199 SER A C 1
ATOM 1572 O O . SER A 1 199 ? 8.574 4.384 14.068 1.00 93.62 199 SER A O 1
ATOM 1574 N N . GLN A 1 200 ? 9.194 2.303 13.479 1.00 90.94 200 GLN A N 1
ATOM 1575 C CA . GLN A 1 200 ? 9.810 2.670 12.200 1.00 90.94 200 GLN A CA 1
ATOM 1576 C C . GLN A 1 200 ? 9.055 2.118 10.996 1.00 90.94 200 GLN A C 1
ATOM 1578 O O . GLN A 1 200 ? 8.894 2.828 10.006 1.00 90.94 200 GLN A O 1
ATOM 1583 N N . GLN A 1 201 ? 8.595 0.873 11.093 1.00 93.31 201 GLN A N 1
ATOM 1584 C CA . GLN A 1 201 ? 7.913 0.154 10.025 1.00 93.31 201 GLN A CA 1
ATOM 1585 C C . GLN A 1 201 ? 6.475 -0.144 10.429 1.00 93.31 201 GLN A C 1
ATOM 1587 O O . GLN A 1 201 ? 6.129 -0.109 11.605 1.00 93.31 201 GLN A O 1
ATOM 1592 N N . TRP A 1 202 ? 5.628 -0.436 9.453 1.00 97.00 202 TRP A N 1
ATOM 1593 C CA . TRP A 1 202 ? 4.251 -0.844 9.686 1.00 97.00 202 TRP A CA 1
ATOM 1594 C C . TRP A 1 202 ? 3.892 -1.976 8.732 1.00 97.00 202 TRP A C 1
ATOM 1596 O O . TRP A 1 202 ? 4.365 -2.020 7.600 1.00 97.00 202 TRP A O 1
ATOM 1606 N N . GLY A 1 203 ? 3.100 -2.931 9.210 1.00 96.38 203 GLY A N 1
ATOM 1607 C CA . GLY A 1 203 ? 2.586 -4.030 8.403 1.00 96.38 203 GLY A CA 1
ATOM 1608 C C . GLY A 1 203 ? 1.258 -3.672 7.741 1.00 96.38 203 GLY A C 1
ATOM 1609 O O . GLY A 1 203 ? 0.416 -2.992 8.331 1.00 96.38 203 GLY A O 1
ATOM 1610 N N . ALA A 1 204 ? 1.064 -4.159 6.517 1.00 97.94 204 ALA A N 1
ATOM 1611 C CA . ALA A 1 204 ? -0.248 -4.233 5.889 1.00 97.94 204 ALA A CA 1
ATOM 1612 C C . ALA A 1 204 ? -0.806 -5.645 6.094 1.00 97.94 204 ALA A C 1
ATOM 1614 O O . ALA A 1 204 ? -0.185 -6.625 5.670 1.00 97.94 204 ALA A O 1
ATOM 1615 N N . PHE A 1 205 ? -1.968 -5.742 6.729 1.00 98.62 205 PHE A N 1
ATOM 1616 C CA . PHE A 1 205 ? -2.618 -7.002 7.067 1.00 98.62 205 PHE A CA 1
ATOM 1617 C C . PHE A 1 205 ? -3.922 -7.126 6.297 1.00 98.62 205 PHE A C 1
ATOM 1619 O O . PHE A 1 205 ? -4.726 -6.195 6.314 1.00 98.62 205 PHE A O 1
ATOM 1626 N N . TYR A 1 206 ? -4.144 -8.255 5.636 1.00 98.56 206 TYR A N 1
ATOM 1627 C CA . TYR A 1 206 ? -5.479 -8.612 5.184 1.00 98.56 206 TYR A CA 1
ATOM 1628 C C . TYR A 1 206 ? -6.380 -8.799 6.402 1.00 98.56 206 TYR A C 1
ATOM 1630 O O . TYR A 1 206 ? -5.977 -9.444 7.370 1.00 98.56 206 TYR A O 1
ATOM 1638 N N . ILE A 1 207 ? -7.574 -8.212 6.361 1.00 98.62 207 ILE A N 1
ATOM 1639 C CA . ILE A 1 207 ? -8.624 -8.439 7.354 1.00 98.62 207 ILE A CA 1
ATOM 1640 C C . ILE A 1 207 ? -9.719 -9.288 6.713 1.00 98.62 207 ILE A C 1
ATOM 1642 O O . ILE A 1 207 ? -10.449 -8.823 5.841 1.00 98.62 207 ILE A O 1
ATOM 1646 N N . HIS A 1 208 ? -9.803 -10.551 7.113 1.00 98.44 208 HIS A N 1
ATOM 1647 C CA . HIS A 1 208 ? -10.788 -11.499 6.601 1.00 98.44 208 HIS A CA 1
ATOM 1648 C C . HIS A 1 208 ? -11.940 -11.634 7.585 1.00 98.44 208 HIS A C 1
ATOM 1650 O O . HIS A 1 208 ? -11.705 -11.865 8.770 1.00 98.44 208 HIS A O 1
ATOM 1656 N N . LEU A 1 209 ? -13.167 -11.485 7.096 1.00 98.00 209 LEU A N 1
ATOM 1657 C CA . LEU A 1 209 ? -14.377 -11.805 7.841 1.00 98.00 209 LEU A CA 1
ATOM 1658 C C . LEU A 1 209 ? -14.560 -13.322 7.872 1.00 98.00 209 LEU A C 1
ATOM 1660 O O . LEU A 1 209 ? -14.509 -13.964 6.822 1.00 98.00 209 LEU A O 1
ATOM 1664 N N . LEU A 1 210 ? -14.790 -13.864 9.063 1.00 97.12 210 LEU A N 1
ATOM 1665 C CA . LEU A 1 210 ? -15.048 -15.285 9.276 1.00 97.12 210 LEU A CA 1
ATOM 1666 C C . LEU A 1 210 ? -16.493 -15.512 9.707 1.00 97.12 210 LEU A C 1
ATOM 1668 O O . LEU A 1 210 ? -17.162 -14.591 10.187 1.00 97.12 210 LEU A O 1
ATOM 1672 N N . ASP A 1 211 ? -16.955 -16.751 9.561 1.00 93.25 211 ASP A N 1
ATOM 1673 C CA . ASP A 1 211 ? -18.181 -17.183 10.220 1.00 93.25 211 ASP A CA 1
ATOM 1674 C C . ASP A 1 211 ? -18.000 -17.258 11.750 1.00 93.25 211 ASP A C 1
ATOM 1676 O O . ASP A 1 211 ? -16.882 -17.370 12.266 1.00 93.25 211 ASP A O 1
ATOM 1680 N N . GLU A 1 212 ? -19.096 -17.167 12.502 1.00 87.00 212 GLU A N 1
ATOM 1681 C CA . GLU A 1 212 ? -19.056 -17.294 13.958 1.00 87.00 212 GLU A CA 1
ATOM 1682 C C . GLU A 1 212 ? -18.704 -18.718 14.397 1.00 87.00 212 GLU A C 1
ATOM 1684 O O . GLU A 1 212 ? -18.046 -18.878 15.426 1.00 87.00 212 GLU A O 1
ATOM 1689 N N . GLU A 1 213 ? -19.059 -19.728 13.607 1.00 89.00 213 GLU A N 1
ATOM 1690 C CA . GLU A 1 213 ? -18.761 -21.135 13.903 1.00 89.00 213 GLU A CA 1
ATOM 1691 C C . GLU A 1 213 ? -17.372 -21.579 13.409 1.00 89.00 213 GLU A C 1
ATOM 1693 O O . GLU A 1 213 ? -16.920 -22.676 13.735 1.00 89.00 213 GLU A O 1
ATOM 1698 N N . GLU A 1 214 ? -16.657 -20.721 12.671 1.00 91.25 214 GLU A N 1
ATOM 1699 C CA . GLU A 1 214 ? -15.355 -21.053 12.085 1.00 91.25 214 GLU A CA 1
ATOM 1700 C C . GLU A 1 214 ? -14.323 -21.392 13.175 1.00 91.25 214 GLU A C 1
ATOM 1702 O O . GLU A 1 214 ? -14.037 -20.572 14.061 1.00 91.25 214 GLU A O 1
ATOM 1707 N N . SER A 1 215 ? -13.739 -22.591 13.104 1.00 90.75 215 SER A N 1
ATOM 1708 C CA . SER A 1 215 ? -12.703 -23.066 14.028 1.00 90.75 215 SER A CA 1
ATOM 1709 C C . SER A 1 215 ? -11.342 -22.403 13.785 1.00 90.75 215 SER A C 1
ATOM 1711 O O . SER A 1 215 ? -11.095 -21.785 12.752 1.00 90.75 215 SER A O 1
ATOM 1713 N N . GLU A 1 216 ? -10.419 -22.524 14.742 1.00 92.75 216 GLU A N 1
ATOM 1714 C CA . GLU A 1 216 ? -9.046 -22.053 14.537 1.00 92.75 216 GLU A CA 1
ATOM 1715 C C . GLU A 1 216 ? -8.299 -22.977 13.562 1.00 92.75 216 GLU A C 1
ATOM 1717 O O . GLU A 1 216 ? -8.253 -24.186 13.773 1.00 92.75 216 GLU A O 1
ATOM 1722 N N . GLY A 1 217 ? -7.691 -22.410 12.520 1.00 89.06 217 GLY A N 1
ATOM 1723 C CA . GLY A 1 217 ? -6.925 -23.153 11.514 1.00 89.06 217 GLY A CA 1
ATOM 1724 C C . GLY A 1 217 ? -6.071 -22.240 10.634 1.00 89.06 217 GLY A C 1
ATOM 1725 O O . GLY A 1 217 ? -6.262 -21.022 10.627 1.00 89.06 217 GLY A O 1
ATOM 1726 N N . GLU A 1 218 ? -5.098 -22.805 9.921 1.00 87.31 218 GLU A N 1
ATOM 1727 C CA . GLU A 1 218 ? -4.292 -22.066 8.931 1.00 87.31 218 GLU A CA 1
ATOM 1728 C C . GLU A 1 218 ? -5.082 -21.816 7.640 1.00 87.31 218 GLU A C 1
ATOM 1730 O O . GLU A 1 218 ? -5.019 -20.723 7.078 1.00 87.31 218 GLU A O 1
ATOM 1735 N N . GLU A 1 219 ? -5.887 -22.798 7.238 1.00 90.19 219 GLU A N 1
ATOM 1736 C CA . GLU A 1 219 ? -6.909 -22.677 6.202 1.00 90.19 219 GLU A CA 1
ATOM 1737 C C . GLU A 1 219 ? -8.259 -22.364 6.854 1.00 90.19 219 GLU A C 1
ATOM 1739 O O . GLU A 1 219 ? -8.607 -22.938 7.887 1.00 90.19 219 GLU A O 1
ATOM 1744 N N . PHE A 1 220 ? -8.999 -21.419 6.278 1.00 92.56 220 PHE A N 1
ATOM 1745 C CA . PHE A 1 220 ? -10.283 -20.958 6.804 1.00 92.56 220 PHE A CA 1
ATOM 1746 C C . PHE A 1 220 ? -11.154 -20.388 5.684 1.00 92.56 220 PHE A C 1
ATOM 1748 O O . PHE A 1 220 ? -10.648 -19.846 4.695 1.00 92.56 220 PHE A O 1
ATOM 1755 N N . ALA A 1 221 ? -12.472 -20.474 5.850 1.00 92.12 221 ALA A N 1
ATOM 1756 C CA . ALA A 1 221 ? -13.421 -19.886 4.914 1.00 92.12 221 ALA A CA 1
ATOM 1757 C C . ALA A 1 221 ? -13.512 -18.362 5.103 1.00 92.12 221 ALA A C 1
ATOM 1759 O O . ALA A 1 221 ? -13.727 -17.854 6.205 1.00 92.12 221 ALA A O 1
ATOM 1760 N N . VAL A 1 222 ? -13.370 -17.613 4.007 1.00 94.19 222 VAL A N 1
ATOM 1761 C CA . VAL A 1 222 ? -13.493 -16.148 4.006 1.00 94.19 222 VAL A CA 1
ATOM 1762 C C . VAL A 1 222 ? -14.881 -15.755 3.523 1.00 94.19 222 VAL A C 1
ATOM 1764 O O . VAL A 1 222 ? -15.327 -16.195 2.465 1.00 94.19 222 VAL A O 1
ATOM 1767 N N . ARG A 1 223 ? -15.551 -14.883 4.277 1.00 96.06 223 ARG A N 1
ATOM 1768 C CA . ARG A 1 223 ? -16.831 -14.289 3.886 1.00 96.06 223 ARG A CA 1
ATOM 1769 C C . ARG A 1 223 ? -16.626 -12.910 3.274 1.00 96.06 223 ARG A C 1
ATOM 1771 O O . ARG A 1 223 ? -15.821 -12.117 3.764 1.00 96.06 223 ARG A O 1
ATOM 1778 N N . ASP A 1 224 ? -17.404 -12.598 2.245 1.00 96.12 224 ASP A N 1
ATOM 1779 C CA . ASP A 1 224 ? -17.476 -11.250 1.683 1.00 96.12 224 ASP A CA 1
ATOM 1780 C C . ASP A 1 224 ? -18.361 -10.327 2.533 1.00 96.12 224 ASP A C 1
ATOM 1782 O O . ASP A 1 224 ? -19.248 -10.769 3.267 1.00 96.12 224 ASP A O 1
ATOM 1786 N N . GLY A 1 225 ? -18.130 -9.018 2.417 1.00 95.81 225 GLY A N 1
ATOM 1787 C CA . GLY A 1 225 ? -18.923 -7.984 3.083 1.00 95.81 225 GLY A CA 1
ATOM 1788 C C . GLY A 1 225 ? -18.081 -6.942 3.813 1.00 95.81 225 GLY A C 1
ATOM 1789 O O . GLY A 1 225 ? -16.850 -6.981 3.809 1.00 95.81 225 GLY A O 1
ATOM 1790 N N . TYR A 1 226 ? -18.755 -5.975 4.437 1.00 97.31 226 TYR A N 1
ATOM 1791 C CA . TYR A 1 226 ? -18.103 -4.981 5.291 1.00 97.31 226 TYR A CA 1
ATOM 1792 C C . TYR A 1 226 ? -17.938 -5.513 6.712 1.00 97.31 226 TYR A C 1
ATOM 1794 O O . TYR A 1 226 ? -18.849 -6.138 7.252 1.00 97.31 226 TYR A O 1
ATOM 1802 N N . ILE A 1 227 ? -16.797 -5.209 7.324 1.00 97.81 227 ILE A N 1
ATOM 1803 C CA . ILE A 1 227 ? -16.509 -5.555 8.712 1.00 97.81 227 ILE A CA 1
ATOM 1804 C C . ILE A 1 227 ? -17.344 -4.661 9.633 1.00 97.81 227 ILE A C 1
ATOM 1806 O O . ILE A 1 227 ? -17.282 -3.432 9.543 1.00 97.81 227 ILE A O 1
ATOM 1810 N N . HIS A 1 228 ? -18.099 -5.278 10.532 1.00 97.56 228 HIS A N 1
ATOM 1811 C CA . HIS A 1 228 ? -18.855 -4.636 11.602 1.00 97.56 228 HIS A CA 1
ATOM 1812 C C . HIS A 1 228 ? -18.231 -4.972 12.956 1.00 97.56 228 HIS A C 1
ATOM 1814 O O . HIS A 1 228 ? -17.544 -5.986 13.113 1.00 97.56 228 HIS A O 1
ATOM 1820 N N . TYR A 1 229 ? -18.450 -4.105 13.942 1.00 97.94 229 TYR A N 1
ATOM 1821 C CA . TYR A 1 229 ? -18.079 -4.423 15.318 1.00 97.94 229 TYR A CA 1
ATOM 1822 C C . TYR A 1 229 ? -18.843 -5.658 15.819 1.00 97.94 229 TYR A C 1
ATOM 1824 O O . TYR A 1 229 ? -19.960 -5.928 15.387 1.00 97.94 229 TYR A O 1
ATOM 1832 N N . GLY A 1 230 ? -18.190 -6.442 16.678 1.00 97.12 230 GLY A N 1
ATOM 1833 C CA . GLY A 1 230 ? -18.711 -7.714 17.185 1.00 97.12 230 GLY A CA 1
ATOM 1834 C C . GLY A 1 230 ? -18.429 -8.923 16.287 1.00 97.12 230 GLY A C 1
ATOM 1835 O O . GLY A 1 230 ? -18.558 -10.050 16.750 1.00 97.12 230 GLY A O 1
ATOM 1836 N N . GLN A 1 231 ? -17.973 -8.723 15.046 1.00 97.94 231 GLN A N 1
ATOM 1837 C CA . GLN A 1 231 ? -17.694 -9.827 14.125 1.00 97.94 231 GLN A CA 1
ATOM 1838 C C . GLN A 1 231 ? -16.323 -10.477 14.353 1.00 97.94 231 GLN A C 1
ATOM 1840 O O . GLN A 1 231 ? -15.361 -9.828 14.783 1.00 97.94 231 GLN A O 1
ATOM 1845 N N . THR A 1 232 ? -16.237 -11.766 14.008 1.00 98.12 232 THR A N 1
ATOM 1846 C CA . THR A 1 232 ? -14.986 -12.535 14.024 1.00 98.12 232 THR A CA 1
ATOM 1847 C C . THR A 1 232 ? -14.166 -12.224 12.773 1.00 98.12 232 THR A C 1
ATOM 1849 O O . THR A 1 232 ? -14.658 -12.316 11.649 1.00 98.12 232 THR A O 1
ATOM 1852 N N . VAL A 1 233 ? -12.900 -11.866 12.965 1.00 98.38 233 VAL A N 1
ATOM 1853 C CA . VAL A 1 233 ? -11.955 -11.533 11.902 1.00 98.38 233 VAL A CA 1
ATOM 1854 C C . VAL A 1 233 ? -10.626 -12.258 12.080 1.00 98.38 233 VAL A C 1
ATOM 1856 O O . VAL A 1 233 ? -10.211 -12.572 13.199 1.00 98.38 233 VAL A O 1
ATOM 1859 N N . LYS A 1 234 ? -9.922 -12.459 10.966 1.00 98.00 234 LYS A N 1
ATOM 1860 C CA . LYS A 1 234 ? -8.544 -12.954 10.936 1.00 98.00 234 LYS A CA 1
ATOM 1861 C C . LYS A 1 234 ? -7.634 -11.933 10.272 1.00 98.00 234 LYS A C 1
ATOM 1863 O O . LYS A 1 234 ? -7.947 -11.424 9.195 1.00 98.00 234 LYS A O 1
ATOM 1868 N N . LEU A 1 235 ? -6.524 -11.613 10.936 1.00 98.44 235 LEU A N 1
ATOM 1869 C CA . LEU A 1 235 ? -5.519 -10.678 10.432 1.00 98.44 235 LEU A CA 1
ATOM 1870 C C . LEU A 1 235 ? -4.322 -11.453 9.890 1.00 98.44 235 LEU A C 1
ATOM 1872 O O . LEU A 1 235 ? -3.669 -12.163 10.651 1.00 98.44 235 LEU A O 1
ATOM 1876 N N . VAL A 1 236 ? -4.019 -11.281 8.603 1.00 98.19 236 VAL A N 1
ATOM 1877 C CA . VAL A 1 236 ? -2.943 -12.005 7.905 1.00 98.19 236 VAL A CA 1
ATOM 1878 C C . VAL A 1 236 ? -1.947 -11.021 7.306 1.00 98.19 236 VAL A C 1
ATOM 1880 O O . VAL A 1 236 ? -2.320 -10.132 6.543 1.00 98.19 236 VAL A O 1
ATOM 1883 N N . CYS A 1 237 ? -0.665 -11.152 7.638 1.00 97.62 237 CYS A N 1
ATOM 1884 C CA . CYS A 1 237 ? 0.397 -10.310 7.098 1.00 97.62 237 CYS A CA 1
ATOM 1885 C C . CYS A 1 237 ? 0.494 -10.480 5.578 1.00 97.62 237 CYS A C 1
ATOM 1887 O O . CYS A 1 237 ? 0.759 -11.573 5.086 1.00 97.62 237 CYS A O 1
ATOM 1889 N N . SER A 1 238 ? 0.347 -9.387 4.826 1.00 96.25 238 SER A N 1
ATOM 1890 C CA . SER A 1 238 ? 0.367 -9.436 3.355 1.00 96.25 238 SER A CA 1
ATOM 1891 C C . SER A 1 238 ? 1.734 -9.758 2.740 1.00 96.25 238 SER A C 1
ATOM 1893 O O . SER A 1 238 ? 1.804 -9.990 1.536 1.00 96.25 238 SER A O 1
ATOM 1895 N N . VAL A 1 239 ? 2.805 -9.751 3.543 1.00 93.44 239 VAL A N 1
ATOM 1896 C CA . VAL A 1 239 ? 4.174 -10.060 3.100 1.00 93.44 239 VAL A CA 1
ATOM 1897 C C . VAL A 1 239 ? 4.582 -11.473 3.509 1.00 93.44 239 VAL A C 1
ATOM 1899 O O . VAL A 1 239 ? 5.058 -12.230 2.674 1.00 93.44 239 VAL A O 1
ATOM 1902 N N . THR A 1 240 ? 4.405 -11.836 4.782 1.00 94.94 240 THR A N 1
ATOM 1903 C CA . THR A 1 240 ? 4.905 -13.112 5.325 1.00 94.94 240 THR A CA 1
ATOM 1904 C C . THR A 1 240 ? 3.852 -14.216 5.380 1.00 94.94 240 THR A C 1
ATOM 1906 O O . THR A 1 240 ? 4.202 -15.353 5.669 1.00 94.94 240 THR A O 1
ATOM 1909 N N . GLY A 1 241 ? 2.568 -13.898 5.185 1.00 95.44 241 GLY A N 1
ATOM 1910 C CA . GLY A 1 241 ? 1.463 -14.847 5.366 1.00 95.44 241 GLY A CA 1
ATOM 1911 C C . GLY A 1 241 ? 1.152 -15.192 6.828 1.00 95.44 241 GLY A C 1
ATOM 1912 O O . GLY A 1 241 ? 0.166 -15.867 7.094 1.00 95.44 241 GLY A O 1
ATOM 1913 N N . MET A 1 242 ? 1.940 -14.705 7.794 1.00 96.12 242 MET A N 1
ATOM 1914 C CA . MET A 1 242 ? 1.686 -14.947 9.215 1.00 96.12 242 MET A CA 1
ATOM 1915 C C . MET A 1 242 ? 0.331 -14.390 9.646 1.00 96.12 242 MET A C 1
ATOM 1917 O O . MET A 1 242 ? 0.025 -13.224 9.384 1.00 96.12 242 MET A O 1
ATOM 1921 N N . ALA A 1 243 ? -0.436 -15.198 10.371 1.00 96.88 243 ALA A N 1
ATOM 1922 C CA . ALA A 1 243 ? -1.756 -14.838 10.861 1.00 96.88 243 ALA A CA 1
ATOM 1923 C C . ALA A 1 243 ? -1.778 -14.693 12.387 1.00 96.88 243 ALA A C 1
ATOM 1925 O O . ALA A 1 243 ? -1.074 -15.404 13.104 1.00 96.88 243 ALA A O 1
ATOM 1926 N N . LEU A 1 244 ? -2.609 -13.777 12.883 1.00 96.94 244 LEU A N 1
ATOM 1927 C CA . LEU A 1 244 ? -3.045 -13.801 14.280 1.00 96.94 244 LEU A CA 1
ATOM 1928 C C . LEU A 1 244 ? -4.162 -14.851 14.461 1.00 96.94 244 LEU A C 1
ATOM 1930 O O . LEU A 1 244 ? -4.830 -15.190 13.477 1.00 96.94 244 LEU A O 1
ATOM 1934 N N . PRO A 1 245 ? -4.396 -15.335 15.700 1.00 96.62 245 PRO A N 1
ATOM 1935 C CA . PRO A 1 245 ? -5.561 -16.165 16.024 1.00 96.62 245 PRO A CA 1
ATOM 1936 C C . PRO A 1 245 ? -6.882 -15.476 15.656 1.00 96.62 245 PRO A C 1
ATOM 1938 O O . PRO A 1 245 ? -6.892 -14.290 15.325 1.00 96.62 245 PRO A O 1
ATOM 1941 N N . ARG A 1 246 ? -8.018 -16.172 15.761 1.00 97.12 246 ARG A N 1
ATOM 1942 C CA . ARG A 1 246 ? -9.340 -15.545 15.593 1.00 97.12 246 ARG A CA 1
ATOM 1943 C C . ARG A 1 246 ? -9.539 -14.400 16.592 1.00 97.12 246 ARG A C 1
ATOM 1945 O O . ARG A 1 246 ? -9.386 -14.561 17.806 1.00 97.12 246 ARG A O 1
ATOM 1952 N N . LEU A 1 247 ? -9.913 -13.235 16.071 1.00 98.19 247 LEU A N 1
ATOM 1953 C CA . LEU A 1 247 ? -10.144 -12.022 16.851 1.00 98.19 247 LEU A CA 1
ATOM 1954 C C . LEU A 1 247 ? -11.585 -11.556 16.684 1.00 98.19 247 LEU A C 1
ATOM 1956 O O . LEU A 1 247 ? -12.146 -11.657 15.602 1.00 98.19 247 LEU A O 1
ATOM 1960 N N . VAL A 1 248 ? -12.165 -10.959 17.718 1.00 98.25 248 VAL A N 1
ATOM 1961 C CA . VAL A 1 248 ? -13.409 -10.193 17.607 1.00 98.25 248 VAL A CA 1
ATOM 1962 C C . VAL A 1 248 ? -13.070 -8.714 17.691 1.00 98.25 248 VAL A C 1
ATOM 1964 O O . VAL A 1 248 ? -12.504 -8.249 18.687 1.00 98.25 248 VAL A O 1
ATOM 1967 N N . ILE A 1 249 ? -13.404 -7.964 16.642 1.00 98.50 249 ILE A N 1
ATOM 1968 C CA . ILE A 1 249 ? -13.162 -6.522 16.604 1.00 98.50 249 ILE A CA 1
ATOM 1969 C C . ILE A 1 249 ? -14.230 -5.788 17.422 1.00 98.50 249 ILE A C 1
ATOM 1971 O O . ILE A 1 249 ? -15.424 -5.862 17.141 1.00 98.50 249 ILE A O 1
ATOM 1975 N N . ARG A 1 250 ? -13.803 -5.054 18.452 1.00 97.88 250 ARG A N 1
ATOM 1976 C CA . ARG A 1 250 ? -14.676 -4.289 19.354 1.00 97.88 250 ARG A CA 1
ATOM 1977 C C . ARG A 1 250 ? -14.408 -2.799 19.235 1.00 97.88 250 ARG A C 1
ATOM 1979 O O . ARG A 1 250 ? -13.270 -2.370 19.042 1.00 97.88 250 ARG A O 1
ATOM 1986 N N . LYS A 1 251 ? -15.460 -1.996 19.368 1.00 96.88 251 LYS A N 1
ATOM 1987 C CA . LYS A 1 251 ? -15.363 -0.534 19.326 1.00 96.88 251 LYS A CA 1
ATOM 1988 C C . LYS A 1 251 ? -14.786 -0.022 20.635 1.00 96.88 251 LYS A C 1
ATOM 1990 O O . LYS A 1 251 ? -15.206 -0.470 21.697 1.00 96.88 251 LYS A O 1
ATOM 1995 N N . VAL A 1 252 ? -13.855 0.926 20.567 1.00 95.19 252 VAL A N 1
ATOM 1996 C CA . VAL A 1 252 ? -13.271 1.537 21.767 1.00 95.19 252 VAL A CA 1
ATOM 1997 C C . VAL A 1 252 ? -13.712 2.985 21.878 1.00 95.19 252 VAL A C 1
ATOM 1999 O O . VAL A 1 252 ? -13.443 3.800 20.992 1.00 95.19 252 VAL A O 1
ATOM 2002 N N . ASP A 1 253 ? -14.331 3.316 23.007 1.00 91.31 253 ASP A N 1
ATOM 2003 C CA . ASP A 1 253 ? -14.491 4.696 23.454 1.00 91.31 253 ASP A CA 1
ATOM 2004 C C . ASP A 1 253 ? -13.679 4.903 24.733 1.00 91.31 253 ASP A C 1
ATOM 2006 O O . ASP A 1 253 ? -13.796 4.148 25.699 1.00 91.31 253 ASP A O 1
ATOM 2010 N N . LYS A 1 254 ? -12.815 5.920 24.723 1.00 87.56 254 LYS A N 1
ATOM 2011 C CA . LYS A 1 254 ? -11.811 6.182 25.766 1.00 87.56 254 LYS A CA 1
ATOM 2012 C C . LYS A 1 254 ? -10.925 4.951 26.034 1.00 87.56 254 LYS A C 1
ATOM 2014 O O . LYS A 1 254 ? -10.021 4.699 25.244 1.00 87.56 254 LYS A O 1
ATOM 2019 N N . GLN A 1 255 ? -11.179 4.230 27.123 1.00 90.12 255 GLN A N 1
ATOM 2020 C CA . GLN A 1 255 ? -10.469 3.020 27.568 1.00 90.12 255 GLN A CA 1
ATOM 2021 C C . GLN A 1 255 ? -11.440 1.846 27.773 1.00 90.12 255 GLN A C 1
ATOM 2023 O O . GLN A 1 255 ? -11.139 0.890 28.478 1.00 90.12 255 GLN A O 1
ATOM 2028 N N . THR A 1 256 ? -12.631 1.928 27.178 1.00 94.25 256 THR A N 1
ATOM 2029 C CA . THR A 1 256 ? -13.666 0.898 27.290 1.00 94.25 256 THR A CA 1
ATOM 2030 C C . THR A 1 256 ? -13.945 0.284 25.930 1.00 94.25 256 THR A C 1
ATOM 2032 O O . THR A 1 256 ? -14.212 1.010 24.969 1.00 94.25 256 THR A O 1
ATOM 2035 N N . ALA A 1 257 ? -13.881 -1.042 25.854 1.00 96.12 257 ALA A N 1
ATOM 2036 C CA . ALA A 1 257 ? -14.373 -1.812 24.725 1.00 96.12 257 ALA A CA 1
ATOM 2037 C C . ALA A 1 257 ? -15.886 -2.015 24.881 1.00 96.12 257 ALA A C 1
ATOM 2039 O O . ALA A 1 257 ? -16.352 -2.480 25.922 1.00 96.12 257 ALA A O 1
ATOM 2040 N N . LEU A 1 258 ? -16.640 -1.642 23.848 1.00 95.06 258 LEU A N 1
ATOM 2041 C CA . LEU A 1 258 ? -18.092 -1.788 23.776 1.00 95.06 258 LEU A CA 1
ATOM 2042 C C . LEU A 1 258 ? -18.422 -3.147 23.153 1.00 95.06 258 LEU A C 1
ATOM 2044 O O . LEU A 1 258 ? -17.990 -3.427 22.032 1.00 95.06 258 LEU A O 1
ATOM 2048 N N . MET A 1 259 ? -19.156 -3.987 23.882 1.00 93.12 259 MET A N 1
ATOM 2049 C CA . MET A 1 259 ? -19.487 -5.355 23.460 1.00 93.12 259 MET A CA 1
ATOM 2050 C C . MET A 1 259 ? -20.738 -5.435 22.579 1.00 93.12 259 MET A C 1
ATOM 2052 O O . MET A 1 259 ? -20.903 -6.399 21.845 1.00 93.12 259 MET A O 1
ATOM 2056 N N . ASP A 1 260 ? -21.605 -4.429 22.654 1.00 93.62 260 ASP A N 1
ATOM 2057 C CA . ASP A 1 260 ? -22.898 -4.329 21.968 1.00 93.62 260 ASP A CA 1
ATOM 2058 C C . ASP A 1 260 ? -22.848 -3.469 20.693 1.00 93.62 260 ASP A C 1
ATOM 2060 O O . ASP A 1 260 ? -23.870 -3.225 20.052 1.00 93.62 260 ASP A O 1
ATOM 2064 N N . ALA A 1 261 ? -21.663 -2.972 20.328 1.00 94.06 261 ALA A N 1
ATOM 2065 C CA . ALA A 1 261 ? -21.483 -2.200 19.111 1.00 94.06 261 ALA A CA 1
ATOM 2066 C C . ALA A 1 261 ? -21.608 -3.108 17.880 1.00 94.06 261 ALA A C 1
ATOM 2068 O O . ALA A 1 261 ? -20.867 -4.077 17.750 1.00 94.06 261 ALA A O 1
ATOM 2069 N N . ASP A 1 262 ? -22.492 -2.724 16.961 1.00 94.56 262 ASP A N 1
ATOM 2070 C CA . ASP A 1 262 ? -22.840 -3.457 15.739 1.00 94.56 262 ASP A CA 1
ATOM 2071 C C . ASP A 1 262 ? -22.602 -2.641 14.457 1.00 94.56 262 ASP A C 1
ATOM 2073 O O . ASP A 1 262 ? -22.855 -3.109 13.350 1.00 94.56 262 ASP A O 1
ATOM 2077 N N . ASP A 1 263 ? -22.148 -1.388 14.581 1.00 94.00 263 ASP A N 1
ATOM 2078 C CA . ASP A 1 263 ? -21.971 -0.506 13.431 1.00 94.00 263 ASP A CA 1
ATOM 2079 C C . ASP A 1 263 ? -20.749 -0.890 12.561 1.00 94.00 263 ASP A C 1
ATOM 2081 O O . ASP A 1 263 ? -19.791 -1.484 13.065 1.00 94.00 263 ASP A O 1
ATOM 2085 N N . PRO A 1 264 ? -20.748 -0.556 11.252 1.00 96.12 264 PRO A N 1
ATOM 2086 C CA . PRO A 1 264 ? -19.607 -0.803 10.375 1.00 96.12 264 PRO A CA 1
ATOM 2087 C C . PRO A 1 264 ? -18.323 -0.146 10.890 1.00 96.12 264 PRO A C 1
ATOM 2089 O O . PRO A 1 264 ? -18.311 1.031 11.274 1.00 96.12 264 PRO A O 1
ATOM 2092 N N . VAL A 1 265 ? -17.212 -0.876 10.808 1.00 96.62 265 VAL A N 1
ATOM 2093 C CA . VAL A 1 265 ? -15.883 -0.356 11.135 1.00 96.62 265 VAL A CA 1
ATOM 2094 C C . VAL A 1 265 ? -15.465 0.651 10.068 1.00 96.62 265 VAL A C 1
ATOM 2096 O O . VAL A 1 265 ? -15.482 0.360 8.869 1.00 96.62 265 VAL A O 1
ATOM 2099 N N . SER A 1 266 ? -15.072 1.849 10.505 1.00 95.81 266 SER A N 1
ATOM 2100 C CA . SER A 1 266 ? -14.709 2.954 9.617 1.00 95.81 266 SER A CA 1
ATOM 2101 C C . SER A 1 266 ? -13.243 3.363 9.763 1.00 95.81 266 SER A C 1
ATOM 2103 O O . SER A 1 266 ? -12.606 3.150 10.794 1.00 95.81 266 SER A O 1
ATOM 2105 N N . GLN A 1 267 ? -12.721 4.034 8.732 1.00 95.81 267 GLN A N 1
ATOM 2106 C CA . GLN A 1 267 ? -11.368 4.596 8.725 1.00 95.81 267 GLN A CA 1
ATOM 2107 C C . GLN A 1 267 ? -11.073 5.441 9.975 1.00 95.81 267 GLN A C 1
ATOM 2109 O O . GLN A 1 267 ? -11.863 6.319 10.341 1.00 95.81 267 GLN A O 1
ATOM 2114 N N . LEU A 1 268 ? -9.893 5.228 10.569 1.00 95.94 268 LEU A N 1
ATOM 2115 C CA . LEU A 1 268 ? -9.369 5.935 11.744 1.00 95.94 268 LEU A CA 1
ATOM 2116 C C . LEU A 1 268 ? -10.206 5.774 13.025 1.00 95.94 268 LEU A C 1
ATOM 2118 O O . LEU A 1 268 ? -10.059 6.562 13.964 1.00 95.94 268 LEU A O 1
ATOM 2122 N N . HIS A 1 269 ? -11.077 4.767 13.094 1.00 95.38 269 HIS A N 1
ATOM 2123 C CA . HIS A 1 269 ? -11.717 4.389 14.351 1.00 95.38 269 HIS A CA 1
ATOM 2124 C C . HIS A 1 269 ? -10.722 3.764 15.326 1.00 95.38 269 HIS A C 1
ATOM 2126 O O . HIS A 1 269 ? -9.748 3.126 14.925 1.00 95.38 269 HIS A O 1
ATOM 2132 N N . LYS A 1 270 ? -11.010 3.935 16.621 1.00 95.75 270 LYS A N 1
ATOM 2133 C CA . LYS A 1 270 ? -10.354 3.188 17.690 1.00 95.75 270 LYS A CA 1
ATOM 2134 C C . LYS A 1 270 ? -11.116 1.894 17.944 1.00 95.75 270 LYS A C 1
ATOM 2136 O O . LYS A 1 270 ? -12.330 1.909 18.145 1.00 95.75 270 LYS A O 1
ATOM 2141 N N . CYS A 1 271 ? -10.384 0.796 17.955 1.00 97.31 271 CYS A N 1
ATOM 2142 C CA . CYS A 1 271 ? -10.898 -0.547 18.132 1.00 97.31 271 CYS A CA 1
ATOM 2143 C C . CYS A 1 271 ? -9.958 -1.367 19.020 1.00 97.31 271 CYS A C 1
ATOM 2145 O O . CYS A 1 271 ? -8.799 -1.007 19.222 1.00 97.31 271 CYS A O 1
ATOM 2147 N N . ALA A 1 272 ? -10.471 -2.458 19.564 1.00 98.19 272 ALA A N 1
ATOM 2148 C CA . ALA A 1 272 ? -9.710 -3.457 20.290 1.00 98.19 272 ALA A CA 1
ATOM 2149 C C . ALA A 1 272 ? -9.989 -4.824 19.666 1.00 98.19 272 ALA A C 1
ATOM 2151 O O . ALA A 1 272 ? -11.057 -5.042 19.095 1.00 98.19 272 ALA A O 1
ATOM 2152 N N . PHE A 1 273 ? -9.034 -5.738 19.780 1.00 98.50 273 PHE A N 1
ATOM 2153 C CA . PHE A 1 273 ? -9.165 -7.091 19.252 1.00 98.50 273 PHE A CA 1
ATOM 2154 C C . PHE A 1 273 ? -9.184 -8.076 20.412 1.00 98.50 273 PHE A C 1
ATOM 2156 O O . PHE A 1 273 ? -8.149 -8.323 21.030 1.00 98.50 273 PHE A O 1
ATOM 2163 N N . TYR A 1 274 ? -10.370 -8.587 20.725 1.00 98.25 274 TYR A N 1
ATOM 2164 C CA . TYR A 1 274 ? -10.558 -9.649 21.710 1.00 98.25 274 TYR A CA 1
ATOM 2165 C C . TYR A 1 274 ? -10.134 -10.981 21.088 1.00 98.25 274 TYR A C 1
ATOM 2167 O O . TYR A 1 274 ? -10.547 -11.278 19.970 1.00 98.25 274 TYR A O 1
ATOM 2175 N N . LEU A 1 275 ? -9.315 -11.772 21.778 1.00 97.69 275 LEU A N 1
ATOM 2176 C CA . LEU A 1 275 ? -8.952 -13.112 21.329 1.00 97.69 275 LEU A CA 1
ATOM 2177 C C . LEU A 1 275 ? -10.135 -14.041 21.589 1.00 97.69 275 LEU A C 1
ATOM 2179 O O . LEU A 1 275 ? -10.525 -14.242 22.740 1.00 97.69 275 LEU A O 1
ATOM 2183 N N . LYS A 1 276 ? -10.720 -14.582 20.520 1.00 95.56 276 LYS A N 1
ATOM 2184 C CA . LYS A 1 276 ? -11.922 -15.413 20.611 1.00 95.56 276 LYS A CA 1
ATOM 2185 C C . LYS A 1 276 ? -11.651 -16.649 21.479 1.00 95.56 276 LYS A C 1
ATOM 2187 O O . LYS A 1 276 ? -10.547 -17.184 21.460 1.00 95.56 276 LYS A O 1
ATOM 2192 N N . ASP A 1 277 ? -12.653 -17.066 22.249 1.00 94.69 277 ASP A N 1
ATOM 2193 C CA . ASP A 1 277 ? -12.605 -18.228 23.152 1.00 94.69 277 ASP A CA 1
ATOM 2194 C C . ASP A 1 277 ? -11.607 -18.102 24.325 1.00 94.69 277 ASP A C 1
ATOM 2196 O O . ASP A 1 277 ? -11.236 -19.093 24.951 1.00 94.69 277 ASP A O 1
ATOM 2200 N N . THR A 1 278 ? -11.188 -16.878 24.667 1.00 95.88 278 THR A N 1
ATOM 2201 C CA . THR A 1 278 ? -10.331 -16.602 25.836 1.00 95.88 278 THR A CA 1
ATOM 2202 C C . THR A 1 278 ? -11.082 -15.864 26.945 1.00 95.88 278 THR A C 1
ATOM 2204 O O . THR A 1 278 ? -12.100 -15.211 26.702 1.00 95.88 278 THR A O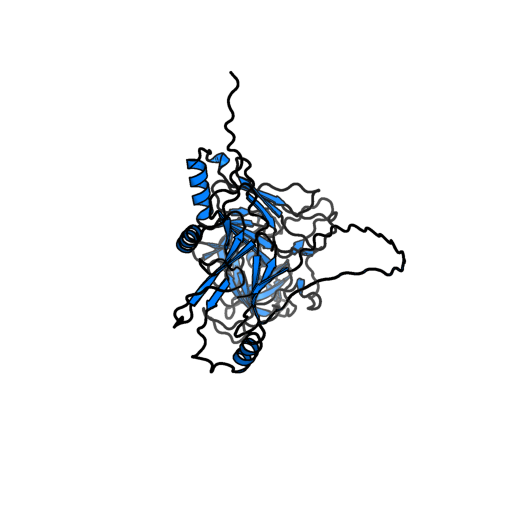 1
ATOM 2207 N N . ASP A 1 279 ? -10.563 -15.893 28.174 1.00 94.75 279 ASP A N 1
ATOM 2208 C CA . ASP A 1 279 ? -11.125 -15.112 29.281 1.00 94.75 279 ASP A CA 1
ATOM 2209 C C . ASP A 1 279 ? -10.715 -13.632 29.190 1.00 94.75 279 ASP A C 1
ATOM 2211 O O . ASP A 1 279 ? -9.744 -13.188 29.804 1.00 94.75 279 ASP A O 1
ATOM 2215 N N . LYS A 1 280 ? -11.458 -12.863 28.383 1.00 94.62 280 LYS A N 1
ATOM 2216 C CA . LYS A 1 280 ? -11.314 -11.402 28.216 1.00 94.62 280 LYS A CA 1
ATOM 2217 C C . LYS A 1 280 ? -9.899 -10.958 27.829 1.00 94.62 280 LYS A C 1
ATOM 2219 O O . LYS A 1 280 ? -9.468 -9.869 28.214 1.00 94.62 280 LYS A O 1
ATOM 2224 N N . MET A 1 281 ? -9.167 -11.773 27.070 1.00 97.88 281 MET A N 1
ATOM 2225 C CA . MET A 1 281 ? -7.827 -11.415 26.609 1.00 97.88 281 MET A CA 1
ATOM 2226 C C . MET A 1 281 ? -7.913 -10.561 25.348 1.00 97.88 281 MET A C 1
ATOM 2228 O O . MET A 1 281 ? -8.621 -10.890 24.398 1.00 97.88 281 MET A O 1
ATOM 2232 N N . TYR A 1 282 ? -7.157 -9.469 25.323 1.00 98.25 282 TYR A N 1
ATOM 2233 C CA . TYR A 1 282 ? -7.065 -8.574 24.175 1.00 98.25 282 TYR A CA 1
ATOM 2234 C C . TYR A 1 282 ? -5.651 -8.511 23.623 1.00 98.25 282 TYR A C 1
ATOM 2236 O O . TYR A 1 282 ? -4.670 -8.569 24.370 1.00 98.25 282 TYR A O 1
ATOM 2244 N N . LEU A 1 283 ? -5.563 -8.311 22.308 1.00 98.12 283 LEU A N 1
ATOM 2245 C CA . LEU A 1 283 ? -4.321 -8.001 21.619 1.00 98.12 283 LEU A CA 1
ATOM 2246 C C . LEU A 1 283 ? -3.807 -6.642 22.099 1.00 98.12 283 LEU A C 1
ATOM 2248 O O . LEU A 1 283 ? -4.383 -5.594 21.791 1.00 98.12 283 LEU A O 1
ATOM 2252 N N . CYS A 1 284 ? -2.711 -6.662 22.842 1.00 97.38 284 CYS A N 1
ATOM 2253 C CA . CYS A 1 284 ? -2.183 -5.499 23.531 1.00 97.38 284 CYS A CA 1
ATOM 2254 C C . CYS A 1 284 ? -0.707 -5.316 23.194 1.00 97.38 284 CYS A C 1
ATOM 2256 O O . CYS A 1 284 ? 0.048 -6.282 23.101 1.00 97.38 284 CYS A O 1
ATOM 2258 N N . LEU A 1 285 ? -0.272 -4.072 23.027 1.00 94.75 285 LEU A N 1
ATOM 2259 C CA . LEU A 1 285 ? 1.151 -3.772 22.969 1.00 94.75 285 LEU A CA 1
ATOM 2260 C C . LEU A 1 285 ? 1.703 -3.499 24.369 1.00 94.75 285 LEU A C 1
ATOM 2262 O O . LEU A 1 285 ? 1.098 -2.798 25.179 1.00 94.75 285 LEU A O 1
ATOM 2266 N N . SER A 1 286 ? 2.914 -3.980 24.612 1.00 93.38 286 SER A N 1
ATOM 2267 C CA . SER A 1 286 ? 3.724 -3.595 25.760 1.00 93.38 286 SER A CA 1
ATOM 2268 C C . SER A 1 286 ? 5.123 -3.256 25.270 1.00 93.38 286 SER A C 1
ATOM 2270 O O . SER A 1 286 ? 5.908 -4.147 24.938 1.00 93.38 286 SER A O 1
ATOM 2272 N N . GLN A 1 287 ? 5.434 -1.957 25.244 1.00 88.62 287 GLN A N 1
ATOM 2273 C CA . GLN A 1 287 ? 6.642 -1.406 24.623 1.00 88.62 287 GLN A CA 1
ATOM 2274 C C . GLN A 1 287 ? 6.699 -1.751 23.124 1.00 88.62 287 GLN A C 1
ATOM 2276 O O . GLN A 1 287 ? 5.942 -1.172 22.348 1.00 88.62 287 GLN A O 1
ATOM 2281 N N . GLU A 1 288 ? 7.562 -2.684 22.723 1.00 91.12 288 GLU A N 1
ATOM 2282 C CA . GLU A 1 288 ? 7.715 -3.144 21.333 1.00 91.12 288 GLU A CA 1
ATOM 2283 C C . GLU A 1 288 ? 7.157 -4.557 21.111 1.00 91.12 288 GLU A C 1
ATOM 2285 O O . GLU A 1 288 ? 7.150 -5.059 19.989 1.00 91.12 288 GLU A O 1
ATOM 2290 N N . ARG A 1 289 ? 6.649 -5.202 22.169 1.00 94.56 289 ARG A N 1
ATOM 2291 C CA . ARG A 1 289 ? 6.110 -6.565 22.113 1.00 94.56 289 ARG A CA 1
ATOM 2292 C C . ARG A 1 289 ? 4.597 -6.560 21.971 1.00 94.56 289 ARG A C 1
ATOM 2294 O O . ARG A 1 289 ? 3.915 -5.722 22.563 1.00 94.56 289 ARG A O 1
ATOM 2301 N N . ILE A 1 290 ? 4.086 -7.544 21.241 1.00 97.44 290 ILE A N 1
ATOM 2302 C CA . ILE A 1 290 ? 2.663 -7.874 21.200 1.00 97.44 290 ILE A CA 1
ATOM 2303 C C . ILE A 1 290 ? 2.401 -8.966 22.234 1.00 97.44 290 ILE A C 1
ATOM 2305 O O . ILE A 1 290 ? 3.064 -10.000 22.240 1.00 97.44 290 ILE A O 1
ATOM 2309 N N . ILE A 1 291 ? 1.463 -8.705 23.136 1.00 96.88 291 ILE A N 1
ATOM 2310 C CA . ILE A 1 291 ? 1.088 -9.580 24.243 1.00 96.88 291 ILE A CA 1
ATOM 2311 C C . ILE A 1 291 ? -0.431 -9.732 24.299 1.00 96.88 291 ILE A C 1
ATOM 2313 O O . ILE A 1 291 ? -1.185 -8.969 23.692 1.00 96.88 291 ILE A O 1
ATOM 2317 N N . GLN A 1 292 ? -0.881 -10.705 25.079 1.00 97.12 292 GLN A N 1
ATOM 2318 C CA . GLN A 1 292 ? -2.276 -10.820 25.473 1.00 97.12 292 GLN A CA 1
ATOM 2319 C C . GLN A 1 292 ? -2.442 -10.151 26.839 1.00 97.12 292 GLN A C 1
ATOM 2321 O O . GLN A 1 292 ? -1.656 -10.412 27.750 1.00 97.12 292 GLN A O 1
ATOM 2326 N N . PHE A 1 293 ? -3.428 -9.269 26.979 1.00 96.56 293 PHE A N 1
ATOM 2327 C CA . PHE A 1 293 ? -3.704 -8.587 28.243 1.00 96.56 293 PHE A CA 1
ATOM 2328 C C . PHE A 1 293 ? -5.175 -8.731 28.612 1.00 96.56 293 PHE A C 1
ATOM 2330 O O . PHE A 1 293 ? -6.049 -8.453 27.789 1.00 96.56 293 PHE A O 1
ATOM 2337 N N . GLN A 1 294 ? -5.435 -9.152 29.846 1.00 97.25 294 GLN A N 1
ATOM 2338 C CA . GLN A 1 294 ? -6.788 -9.375 30.333 1.00 97.25 294 GLN A CA 1
ATOM 2339 C C . GLN A 1 294 ? -7.486 -8.047 30.643 1.00 97.25 294 GLN A C 1
ATOM 2341 O O . GLN A 1 294 ? -6.943 -7.199 31.354 1.00 97.25 294 GLN A O 1
ATOM 2346 N N . ALA A 1 295 ? -8.691 -7.855 30.114 1.00 95.75 295 ALA A N 1
ATOM 2347 C CA . ALA A 1 295 ? -9.516 -6.692 30.417 1.00 95.75 295 ALA A CA 1
ATOM 2348 C C . ALA A 1 295 ? -10.240 -6.842 31.763 1.00 95.75 295 ALA A C 1
ATOM 2350 O O . ALA A 1 295 ? -10.575 -7.944 32.199 1.00 95.75 295 ALA A O 1
ATOM 2351 N N . THR A 1 296 ? -10.542 -5.716 32.411 1.00 93.81 296 THR A N 1
ATOM 2352 C CA . THR A 1 296 ? -11.330 -5.700 33.651 1.00 93.81 296 THR A CA 1
ATOM 2353 C C . THR A 1 296 ? -12.790 -5.390 33.336 1.00 93.81 296 THR A C 1
ATOM 2355 O O . THR A 1 296 ? -13.084 -4.395 32.678 1.00 93.81 296 THR A O 1
ATOM 2358 N N . GLN A 1 297 ? -13.729 -6.187 33.847 1.00 89.25 297 GLN A N 1
ATOM 2359 C CA . GLN A 1 297 ? -15.160 -5.892 33.703 1.00 89.25 297 GLN A CA 1
ATOM 2360 C C . GLN A 1 297 ? -15.514 -4.541 34.346 1.00 89.25 297 GLN A C 1
ATOM 2362 O O . GLN A 1 297 ? -15.091 -4.257 35.470 1.00 89.25 297 GLN A O 1
ATOM 2367 N N . CYS A 1 298 ? -16.323 -3.716 33.678 1.00 85.69 298 CYS A N 1
ATOM 2368 C CA . CYS A 1 298 ? -16.859 -2.510 34.304 1.00 85.69 298 CYS A CA 1
ATOM 2369 C C . CYS A 1 298 ? -17.889 -2.879 35.389 1.00 85.69 298 CYS A C 1
ATOM 2371 O O . CYS A 1 298 ? -18.843 -3.606 35.129 1.00 85.69 298 CYS A O 1
ATOM 2373 N N . SER A 1 299 ? -17.744 -2.334 36.602 1.00 82.12 299 SER A N 1
ATOM 2374 C CA . SER A 1 299 ? -18.650 -2.624 37.731 1.00 82.12 299 SER A CA 1
ATOM 2375 C C . SER A 1 299 ? -20.068 -2.071 37.562 1.00 82.12 299 SER A C 1
ATOM 2377 O O . SER A 1 299 ? -20.990 -2.541 38.220 1.00 82.12 299 SER A O 1
ATOM 2379 N N . LYS A 1 300 ? -20.245 -1.061 36.703 1.00 81.94 300 LYS A N 1
ATOM 2380 C CA . LYS A 1 300 ? -21.521 -0.356 36.494 1.00 81.94 300 LYS A CA 1
ATOM 2381 C C . LYS A 1 300 ? -22.262 -0.776 35.223 1.00 81.94 300 LYS A C 1
ATOM 2383 O O . LYS A 1 300 ? -23.456 -0.530 35.124 1.00 81.94 300 LYS A O 1
ATOM 2388 N N . GLU A 1 301 ? -21.562 -1.355 34.250 1.00 84.94 301 GLU A N 1
ATOM 2389 C CA . GLU A 1 301 ? -22.077 -1.607 32.900 1.00 84.94 301 GLU A CA 1
ATOM 2390 C C . GLU A 1 301 ? -21.561 -2.967 32.411 1.00 84.94 301 GLU A C 1
ATOM 2392 O O . GLU A 1 301 ? -20.361 -3.159 32.217 1.00 84.94 301 GLU A O 1
ATOM 2397 N N . THR A 1 302 ? -22.461 -3.935 32.231 1.00 87.56 302 THR A N 1
ATOM 2398 C CA . THR A 1 302 ? -22.106 -5.316 31.857 1.00 87.56 302 THR A CA 1
ATOM 2399 C C . THR A 1 302 ? -21.679 -5.455 30.395 1.00 87.56 302 THR A C 1
ATOM 2401 O O . THR A 1 302 ? -20.922 -6.361 30.067 1.00 87.56 302 THR A O 1
ATOM 2404 N N . ASN A 1 303 ? -22.099 -4.531 29.529 1.00 90.56 303 ASN A N 1
ATOM 2405 C CA . ASN A 1 303 ? -21.751 -4.467 28.106 1.00 90.56 303 ASN A CA 1
ATOM 2406 C C . ASN A 1 303 ? -20.412 -3.757 27.822 1.00 90.56 303 ASN A C 1
ATOM 2408 O O . ASN A 1 303 ? -20.096 -3.492 26.657 1.00 90.56 303 ASN A O 1
ATOM 2412 N N . LYS A 1 304 ? -19.638 -3.414 28.861 1.00 93.06 304 LYS A N 1
ATOM 2413 C CA . LYS A 1 304 ? -18.347 -2.733 28.719 1.00 93.06 304 LYS A CA 1
ATOM 2414 C C . LYS A 1 304 ? -17.240 -3.416 29.504 1.00 93.06 304 LYS A C 1
ATOM 2416 O O . LYS A 1 304 ? -17.404 -3.825 30.654 1.00 93.06 304 LYS A O 1
ATOM 2421 N N . GLU A 1 305 ? -16.073 -3.451 28.880 1.00 94.38 305 GLU A N 1
ATOM 2422 C CA . GLU A 1 305 ? -14.841 -3.947 29.479 1.00 94.38 305 GLU A CA 1
ATOM 2423 C C . GLU A 1 305 ? -13.772 -2.852 29.428 1.00 94.38 305 GLU A C 1
ATOM 2425 O O . GLU A 1 305 ? -13.552 -2.227 28.390 1.00 94.38 305 GLU A O 1
ATOM 2430 N N . ASN A 1 306 ? -13.100 -2.607 30.552 1.00 94.75 306 ASN A N 1
ATOM 2431 C CA . ASN A 1 306 ? -11.968 -1.692 30.627 1.00 94.75 306 ASN A CA 1
ATOM 2432 C C . ASN A 1 306 ? -10.735 -2.366 30.024 1.00 94.75 306 ASN A C 1
ATOM 2434 O O . ASN A 1 306 ? -10.260 -3.385 30.532 1.00 94.75 306 ASN A O 1
ATOM 2438 N N . VAL A 1 307 ? -10.200 -1.768 28.966 1.00 95.00 307 VAL A N 1
ATOM 2439 C CA . VAL A 1 307 ? -9.018 -2.248 28.250 1.00 95.00 307 VAL A CA 1
ATOM 2440 C C . VAL A 1 307 ? -7.817 -1.348 28.522 1.00 95.00 307 VAL A C 1
ATOM 2442 O O . VAL A 1 307 ? -7.948 -0.147 28.756 1.00 95.00 307 VAL A O 1
ATOM 2445 N N . ASN A 1 308 ? -6.620 -1.931 28.475 1.00 93.69 308 ASN A N 1
ATOM 2446 C CA . ASN A 1 308 ? -5.375 -1.175 28.573 1.00 93.69 308 ASN A CA 1
ATOM 2447 C C . ASN A 1 308 ? -5.227 -0.210 27.378 1.00 93.69 308 ASN A C 1
ATOM 2449 O O . ASN A 1 308 ? -5.642 -0.533 26.264 1.00 93.69 308 ASN A O 1
ATOM 2453 N N . ASP A 1 309 ? -4.563 0.935 27.570 1.00 92.19 309 ASP A N 1
ATOM 2454 C CA . ASP A 1 309 ? -4.246 1.867 26.474 1.00 92.19 309 ASP A CA 1
ATOM 2455 C C . ASP A 1 309 ? -3.509 1.181 25.311 1.00 92.19 309 ASP A C 1
ATOM 2457 O O . ASP A 1 309 ? -3.728 1.529 24.149 1.00 92.19 309 ASP A O 1
ATOM 2461 N N . GLY A 1 310 ? -2.666 0.188 25.607 1.00 94.50 310 GLY A N 1
ATOM 2462 C CA . GLY A 1 310 ? -1.947 -0.620 24.624 1.00 94.50 310 GLY A CA 1
ATOM 2463 C C . GLY A 1 310 ? -2.827 -1.574 23.809 1.00 94.50 310 GLY A C 1
ATOM 2464 O O . GLY A 1 310 ? -2.387 -2.046 22.764 1.00 94.50 310 GLY A O 1
ATOM 2465 N N . ALA A 1 311 ? -4.067 -1.829 24.236 1.00 96.38 311 ALA A N 1
ATOM 2466 C CA . ALA A 1 311 ? -5.048 -2.642 23.512 1.00 96.38 311 ALA A CA 1
ATOM 2467 C C . ALA A 1 311 ? -5.971 -1.809 22.599 1.00 96.38 311 ALA A C 1
ATOM 2469 O O . ALA A 1 311 ? -6.767 -2.365 21.843 1.00 96.38 311 ALA A O 1
ATOM 2470 N N . SER A 1 312 ? -5.867 -0.474 22.641 1.00 96.12 312 SER A N 1
ATOM 2471 C CA . SER A 1 312 ? -6.617 0.433 21.765 1.00 96.12 312 SER A CA 1
ATOM 2472 C C . SER A 1 312 ? -5.853 0.696 20.463 1.00 96.12 312 SER A C 1
ATOM 2474 O O . SER A 1 312 ? -4.973 1.557 20.402 1.00 96.12 312 SER A O 1
ATOM 2476 N N . TRP A 1 313 ? -6.246 0.044 19.379 1.00 97.75 313 TRP A N 1
ATOM 2477 C CA . TRP A 1 313 ? -5.663 0.208 18.050 1.00 97.75 313 TRP A CA 1
ATOM 2478 C C . TRP A 1 313 ? -6.488 1.158 17.187 1.00 97.75 313 TRP A C 1
ATOM 2480 O O . TRP A 1 313 ? -7.714 1.145 17.203 1.00 97.75 313 TRP A O 1
ATOM 2490 N N . THR A 1 314 ? -5.815 1.986 16.399 1.00 97.62 314 THR A N 1
ATOM 2491 C CA . THR A 1 314 ? -6.443 2.752 15.323 1.00 97.62 314 THR A CA 1
ATOM 2492 C C . THR A 1 314 ? -6.299 1.968 14.029 1.00 97.62 314 THR A C 1
ATOM 2494 O O . THR A 1 314 ? -5.183 1.596 13.662 1.00 97.62 314 THR A O 1
ATOM 2497 N N . ILE A 1 315 ? -7.420 1.726 13.354 1.00 98.44 315 ILE A N 1
ATOM 2498 C CA . ILE A 1 315 ? -7.475 0.966 12.104 1.00 98.44 315 ILE A CA 1
ATOM 2499 C C . ILE A 1 315 ? -7.616 1.894 10.899 1.00 98.44 315 ILE A C 1
ATOM 2501 O O . ILE A 1 315 ? -8.352 2.883 10.932 1.00 98.44 315 ILE A O 1
ATOM 2505 N N . ILE A 1 316 ? -6.897 1.590 9.823 1.00 98.38 316 ILE A N 1
ATOM 2506 C CA . ILE A 1 316 ? -6.967 2.344 8.571 1.00 98.38 316 ILE A CA 1
ATOM 2507 C C . ILE A 1 316 ? -6.665 1.435 7.385 1.00 98.38 316 ILE A C 1
ATOM 2509 O O . ILE A 1 316 ? -5.719 0.654 7.425 1.00 98.38 316 ILE A O 1
ATOM 2513 N N . SER A 1 317 ? -7.453 1.540 6.319 1.00 98.50 317 SER A N 1
ATOM 2514 C CA . SER A 1 317 ? -7.204 0.811 5.078 1.00 98.50 317 SER A CA 1
ATOM 2515 C C . SER A 1 317 ? -5.960 1.336 4.372 1.00 98.50 317 SER A C 1
ATOM 2517 O O . SER A 1 317 ? -5.723 2.546 4.300 1.00 98.50 317 SER A O 1
ATOM 2519 N N . THR A 1 318 ? -5.188 0.422 3.802 1.00 98.44 318 THR A N 1
ATOM 2520 C CA . THR A 1 318 ? -3.940 0.717 3.098 1.00 98.44 318 THR A CA 1
ATOM 2521 C C . THR A 1 318 ? -3.996 0.240 1.656 1.00 98.44 318 THR A C 1
ATOM 2523 O O . THR A 1 318 ? -4.823 -0.594 1.276 1.00 98.44 318 THR A O 1
ATOM 2526 N N . ASP A 1 319 ? -3.141 0.824 0.828 1.00 97.50 319 ASP A N 1
ATOM 2527 C CA . ASP A 1 319 ? -2.980 0.455 -0.569 1.00 97.50 319 ASP A CA 1
ATOM 2528 C C . ASP A 1 319 ? -1.502 0.357 -0.949 1.00 97.50 319 ASP A C 1
ATOM 2530 O O . ASP A 1 319 ? -0.613 0.817 -0.222 1.00 97.50 319 ASP A O 1
ATOM 2534 N N . LYS A 1 320 ? -1.261 -0.291 -2.087 1.00 96.44 320 LYS A N 1
ATOM 2535 C CA . LYS A 1 320 ? 0.060 -0.538 -2.654 1.00 96.44 320 LYS A CA 1
ATOM 2536 C C . LYS A 1 320 ? 0.049 -0.151 -4.130 1.00 96.44 320 LYS A C 1
ATOM 2538 O O . LYS A 1 320 ? -0.719 -0.717 -4.905 1.00 96.44 320 LYS A O 1
ATOM 2543 N N . ALA A 1 321 ? 0.928 0.766 -4.521 1.00 97.06 321 ALA A N 1
ATOM 2544 C CA . ALA A 1 321 ? 1.334 0.912 -5.915 1.00 97.06 321 ALA A CA 1
ATOM 2545 C C . ALA A 1 321 ? 2.666 0.183 -6.111 1.00 97.06 321 ALA A C 1
ATOM 2547 O O . ALA A 1 321 ? 3.570 0.330 -5.292 1.00 97.06 321 ALA A O 1
ATOM 2548 N N . GLU A 1 322 ? 2.763 -0.625 -7.158 1.00 96.56 322 GLU A N 1
ATOM 2549 C CA . GLU A 1 322 ? 3.936 -1.437 -7.467 1.00 96.56 322 GLU A CA 1
ATOM 2550 C C . GLU A 1 322 ? 4.277 -1.249 -8.940 1.00 96.56 322 GLU A C 1
ATOM 2552 O O . GLU A 1 322 ? 3.394 -1.315 -9.797 1.00 96.56 322 GLU A O 1
ATOM 2557 N N . TYR A 1 323 ? 5.546 -0.961 -9.204 1.00 97.69 323 TYR A N 1
ATOM 2558 C CA . TYR A 1 323 ? 6.058 -0.662 -10.531 1.00 97.69 323 TYR A CA 1
ATOM 2559 C C . TYR A 1 323 ? 7.328 -1.455 -10.765 1.00 97.69 323 TYR A C 1
ATOM 2561 O O . TYR A 1 323 ? 8.294 -1.285 -10.025 1.00 97.69 323 TYR A O 1
ATOM 2569 N N . THR A 1 324 ? 7.329 -2.274 -11.808 1.00 97.31 324 THR A N 1
ATOM 2570 C CA . THR A 1 324 ? 8.421 -3.195 -12.119 1.00 97.31 324 THR A CA 1
ATOM 2571 C C . THR A 1 324 ? 8.916 -2.930 -13.531 1.00 97.31 324 THR A C 1
ATOM 2573 O O . THR A 1 324 ? 8.118 -2.845 -14.466 1.00 97.31 324 THR A O 1
ATOM 2576 N N . PHE A 1 325 ? 10.227 -2.772 -13.688 1.00 97.56 325 PHE A N 1
ATOM 2577 C CA . PHE A 1 325 ? 10.855 -2.512 -14.978 1.00 97.56 325 PHE A CA 1
ATOM 2578 C C . PHE A 1 325 ? 12.259 -3.120 -15.062 1.00 97.56 325 PHE A C 1
ATOM 2580 O O . PHE A 1 325 ? 12.942 -3.313 -14.054 1.00 97.56 325 PHE A O 1
ATOM 2587 N N . TYR A 1 326 ? 12.706 -3.379 -16.287 1.00 97.12 326 TYR A N 1
ATOM 2588 C CA . TYR A 1 326 ? 14.033 -3.893 -16.594 1.00 97.12 326 TYR A CA 1
ATOM 2589 C C . TYR A 1 326 ? 14.558 -3.308 -17.908 1.00 97.12 326 TYR A C 1
ATOM 2591 O O . TYR A 1 326 ? 13.849 -3.247 -18.907 1.00 97.12 326 TYR A O 1
ATOM 2599 N N . GLU A 1 327 ? 15.816 -2.884 -17.922 1.00 94.88 327 GLU A N 1
ATOM 2600 C CA . GLU A 1 327 ? 16.495 -2.343 -19.102 1.00 94.88 327 GLU A CA 1
ATOM 2601 C C . GLU A 1 327 ? 17.062 -3.491 -19.957 1.00 94.88 327 GLU A C 1
ATOM 2603 O O . GLU A 1 327 ? 18.213 -3.900 -19.799 1.00 94.88 327 GLU A O 1
ATOM 2608 N N . GLY A 1 328 ? 16.235 -4.053 -20.845 1.00 93.69 328 GLY A N 1
ATOM 2609 C CA . GLY A 1 328 ? 16.548 -5.282 -21.585 1.00 93.69 328 GLY A CA 1
ATOM 2610 C C . GLY A 1 328 ? 17.686 -5.169 -22.599 1.00 93.69 328 GLY A C 1
ATOM 2611 O O . GLY A 1 328 ? 18.327 -6.173 -22.901 1.00 93.69 328 GLY A O 1
ATOM 2612 N N . MET A 1 329 ? 17.960 -3.959 -23.088 1.00 93.94 329 MET A N 1
ATOM 2613 C CA . MET A 1 329 ? 19.038 -3.664 -24.042 1.00 93.94 329 MET A CA 1
ATOM 2614 C C . MET A 1 329 ? 20.111 -2.733 -23.452 1.00 93.94 329 MET A C 1
ATOM 2616 O O . MET A 1 329 ? 20.872 -2.125 -24.195 1.00 93.94 329 MET A O 1
ATOM 2620 N N . GLY A 1 330 ? 20.187 -2.633 -22.120 1.00 89.50 330 GLY A N 1
ATOM 2621 C CA . GLY A 1 330 ? 21.071 -1.692 -21.427 1.00 89.50 330 GLY A CA 1
ATOM 2622 C C . GLY A 1 330 ? 20.422 -0.327 -21.154 1.00 89.50 330 GLY A C 1
ATOM 2623 O O . GLY A 1 330 ? 19.220 -0.166 -21.385 1.00 89.50 330 GLY A O 1
ATOM 2624 N N . PRO A 1 331 ? 21.192 0.637 -20.612 1.00 88.00 331 PRO A N 1
ATOM 2625 C CA . PRO A 1 331 ? 20.678 1.936 -20.186 1.00 88.00 331 PRO A CA 1
ATOM 2626 C C . PRO A 1 331 ? 19.948 2.689 -21.301 1.00 88.00 331 PRO A C 1
ATOM 2628 O O . PRO A 1 331 ? 20.421 2.748 -22.436 1.00 88.00 331 PRO A O 1
ATOM 2631 N N . VAL A 1 332 ? 18.814 3.306 -20.966 1.00 89.81 332 VAL A N 1
ATOM 2632 C CA . VAL A 1 332 ? 18.016 4.097 -21.915 1.00 89.81 332 VAL A CA 1
ATOM 2633 C C . VAL A 1 332 ? 18.063 5.593 -21.579 1.00 89.81 332 VAL A C 1
ATOM 2635 O O . VAL A 1 332 ? 18.026 5.960 -20.407 1.00 89.81 332 VAL A O 1
ATOM 2638 N N . PRO A 1 333 ? 18.090 6.497 -22.580 1.00 85.94 333 PRO A N 1
ATOM 2639 C CA . PRO A 1 333 ? 18.189 7.941 -22.340 1.00 85.94 333 PRO A CA 1
ATOM 2640 C C . PRO A 1 333 ? 16.879 8.566 -21.837 1.00 85.94 333 PRO A C 1
ATOM 2642 O O . PRO A 1 333 ? 16.866 9.703 -21.368 1.00 85.94 333 PRO A O 1
ATOM 2645 N N . THR A 1 334 ? 15.752 7.861 -21.976 1.00 91.62 334 THR A N 1
ATOM 2646 C CA . THR A 1 334 ? 14.436 8.336 -21.534 1.00 91.62 334 THR A CA 1
ATOM 2647 C C . THR A 1 334 ? 13.987 7.621 -20.261 1.00 91.62 334 THR A C 1
ATOM 2649 O O . THR A 1 334 ? 14.105 6.394 -20.215 1.00 91.62 334 THR A O 1
ATOM 2652 N N . PRO A 1 335 ? 13.372 8.328 -19.290 1.00 94.56 335 PRO A N 1
ATOM 2653 C CA . PRO A 1 335 ? 12.905 7.731 -18.038 1.00 94.56 335 PRO A CA 1
ATOM 2654 C C . PRO A 1 335 ? 12.030 6.499 -18.267 1.00 94.56 335 PRO A C 1
ATOM 2656 O O . PRO A 1 335 ? 11.280 6.433 -19.245 1.00 94.56 335 PRO A O 1
ATOM 2659 N N . VAL A 1 336 ? 12.062 5.533 -17.350 1.00 96.00 336 VAL A N 1
ATOM 2660 C CA . VAL A 1 336 ? 11.263 4.298 -17.480 1.00 96.00 336 VAL A CA 1
ATOM 2661 C C . VAL A 1 336 ? 9.769 4.534 -17.242 1.00 96.00 336 VAL A C 1
ATOM 2663 O O . VAL A 1 336 ? 8.946 3.687 -17.582 1.00 96.00 336 VAL A O 1
ATOM 2666 N N . THR A 1 337 ? 9.400 5.689 -16.688 1.00 95.94 337 THR A N 1
ATOM 2667 C CA . THR A 1 337 ? 8.014 6.097 -16.423 1.00 95.94 337 THR A CA 1
ATOM 2668 C C . THR A 1 337 ? 7.402 6.888 -17.590 1.00 95.94 337 THR A C 1
ATOM 2670 O O . THR A 1 337 ? 8.143 7.607 -18.261 1.00 95.94 337 THR A O 1
ATOM 2673 N N . PRO A 1 338 ? 6.067 6.879 -17.783 1.00 94.69 338 PRO A N 1
ATOM 2674 C CA . PRO A 1 338 ? 5.054 6.175 -16.987 1.00 94.69 338 PRO A CA 1
ATOM 2675 C C . PRO A 1 338 ? 5.118 4.653 -17.162 1.00 94.69 338 PRO A C 1
ATOM 2677 O O . PRO A 1 338 ? 5.095 4.158 -18.283 1.00 94.69 338 PRO A O 1
ATOM 2680 N N . VAL A 1 339 ? 5.199 3.914 -16.051 1.00 96.38 339 VAL A N 1
ATOM 2681 C CA . VAL A 1 339 ? 5.227 2.445 -16.088 1.00 96.38 339 VAL A CA 1
ATOM 2682 C C . VAL A 1 339 ? 3.807 1.937 -16.375 1.00 96.38 339 VAL A C 1
ATOM 2684 O O . VAL A 1 339 ? 2.879 2.340 -15.657 1.00 96.38 339 VAL A O 1
ATOM 2687 N N . PRO A 1 340 ? 3.606 1.095 -17.406 1.00 93.06 340 PRO A N 1
ATOM 2688 C CA . PRO A 1 340 ? 2.309 0.506 -17.698 1.00 93.06 340 PRO A CA 1
ATOM 2689 C C . PRO A 1 340 ? 1.924 -0.510 -16.624 1.00 93.06 340 PRO A C 1
ATOM 2691 O O . PRO A 1 340 ? 2.744 -1.316 -16.189 1.00 93.06 340 PRO A O 1
ATOM 2694 N N . VAL A 1 341 ? 0.662 -0.478 -16.201 1.00 90.56 341 VAL A N 1
ATOM 2695 C CA . VAL A 1 341 ? 0.116 -1.408 -15.205 1.00 90.56 341 VAL A CA 1
ATOM 2696 C C . VAL A 1 341 ? -1.054 -2.137 -15.839 1.00 90.56 341 VAL A C 1
ATOM 2698 O O . VAL A 1 341 ? -2.029 -1.496 -16.222 1.00 90.56 341 VAL A O 1
ATOM 2701 N N . VAL A 1 342 ? -0.957 -3.461 -15.948 1.00 88.25 342 VAL A N 1
ATOM 2702 C CA . VAL A 1 342 ? -2.037 -4.311 -16.467 1.00 88.25 342 VAL A CA 1
ATOM 2703 C C . VAL A 1 342 ? -2.877 -4.806 -15.296 1.00 88.25 342 VAL A C 1
ATOM 2705 O O . VAL A 1 342 ? -2.342 -5.393 -14.358 1.00 88.25 342 VAL A O 1
ATOM 2708 N N . GLU A 1 343 ? -4.181 -4.548 -15.342 1.00 85.19 343 GLU A N 1
ATOM 2709 C CA . GLU A 1 343 ? -5.125 -4.930 -14.288 1.00 85.19 343 GLU A CA 1
ATOM 2710 C C . GLU A 1 343 ? -5.867 -6.218 -14.643 1.00 85.19 343 GLU A C 1
ATOM 2712 O O . GLU A 1 343 ? -6.007 -7.091 -13.789 1.00 85.19 343 GLU A O 1
ATOM 2717 N N . THR A 1 344 ? -6.314 -6.359 -15.896 1.00 82.88 344 THR A N 1
ATOM 2718 C CA . THR A 1 344 ? -7.001 -7.573 -16.357 1.00 82.88 344 THR A CA 1
ATOM 2719 C C . THR A 1 344 ? -6.551 -7.991 -17.752 1.00 82.88 344 THR A C 1
ATOM 2721 O O . THR A 1 344 ? -6.088 -7.168 -18.547 1.00 82.88 344 THR A O 1
ATOM 2724 N N . LEU A 1 345 ? -6.677 -9.294 -18.011 1.00 83.62 345 LEU A N 1
ATOM 2725 C CA . LEU A 1 345 ? -6.430 -9.946 -19.289 1.00 83.62 345 LEU A CA 1
ATOM 2726 C C . LEU A 1 345 ? -7.693 -10.714 -19.671 1.00 83.62 345 LEU A C 1
ATOM 2728 O O . LEU A 1 345 ? -8.097 -11.614 -18.935 1.00 83.62 345 LEU A O 1
ATOM 2732 N N . GLN A 1 346 ? -8.313 -10.361 -20.791 1.00 80.75 346 GLN A N 1
ATOM 2733 C CA . GLN A 1 346 ? -9.537 -11.000 -21.266 1.00 80.75 346 GLN A CA 1
ATOM 2734 C C . GLN A 1 346 ? -9.312 -11.582 -22.655 1.00 80.75 346 GLN A C 1
ATOM 2736 O O . GLN A 1 346 ? -8.758 -10.924 -23.531 1.00 80.75 346 GLN A O 1
ATOM 2741 N N . LEU A 1 347 ? -9.714 -12.835 -22.846 1.00 78.06 347 LEU A N 1
ATOM 2742 C CA . LEU A 1 347 ? -9.689 -13.487 -24.148 1.00 78.06 347 LEU A CA 1
ATOM 2743 C C . LEU A 1 347 ? -11.064 -13.325 -24.795 1.00 78.06 347 LEU A C 1
ATOM 2745 O O . LEU A 1 347 ? -12.051 -13.866 -24.300 1.00 78.06 347 LEU A O 1
ATOM 2749 N N . ASN A 1 348 ? -11.104 -12.604 -25.906 1.00 73.31 348 ASN A N 1
ATOM 2750 C CA . ASN A 1 348 ? -12.294 -12.377 -26.709 1.00 73.31 348 ASN A CA 1
ATOM 2751 C C . ASN A 1 348 ? -12.200 -13.189 -28.009 1.00 73.31 348 ASN A C 1
ATOM 2753 O O . ASN A 1 348 ? -11.164 -13.204 -28.669 1.00 73.31 348 ASN A O 1
ATOM 2757 N N . GLY A 1 349 ? -13.296 -13.834 -28.411 1.00 65.00 349 GLY A N 1
ATOM 2758 C CA . GLY A 1 349 ? -13.358 -14.636 -29.640 1.00 65.00 349 GLY A CA 1
ATOM 2759 C C . GLY A 1 349 ? -12.972 -16.111 -29.462 1.00 65.00 349 GLY A C 1
ATOM 2760 O O . GLY A 1 349 ? -12.779 -16.598 -28.350 1.00 65.00 349 GLY A O 1
ATOM 2761 N N . GLY A 1 350 ? -12.914 -16.841 -30.577 1.00 57.84 350 GLY A N 1
ATOM 2762 C CA . GLY A 1 350 ? -12.580 -18.267 -30.625 1.00 57.84 350 GLY A CA 1
ATOM 2763 C C . GLY A 1 350 ? -12.555 -18.799 -32.061 1.00 57.84 350 GLY A C 1
ATOM 2764 O O . GLY A 1 350 ? -13.361 -18.380 -32.890 1.00 57.84 350 GLY A O 1
ATOM 2765 N N . GLY A 1 351 ? -11.639 -19.726 -32.365 1.00 61.91 351 GLY A N 1
ATOM 2766 C CA . GLY A 1 351 ? -11.382 -20.201 -33.732 1.00 61.91 351 GLY A CA 1
ATOM 2767 C C . GLY A 1 351 ? -10.325 -19.355 -34.451 1.00 61.91 351 GLY A C 1
ATOM 2768 O O . GLY A 1 351 ? -9.258 -19.128 -33.896 1.00 61.91 351 GLY A O 1
ATOM 2769 N N . ASP A 1 352 ? -10.619 -18.889 -35.669 1.00 54.78 352 ASP A N 1
ATOM 2770 C CA . ASP A 1 352 ? -9.633 -18.268 -36.577 1.00 54.78 352 ASP A CA 1
ATOM 2771 C C . ASP A 1 352 ? -9.150 -16.864 -36.156 1.00 54.78 352 ASP A C 1
ATOM 2773 O O . ASP A 1 352 ? -8.165 -16.368 -36.698 1.00 54.78 352 ASP A O 1
ATOM 2777 N N . VAL A 1 353 ? -9.831 -16.212 -35.205 1.00 56.16 353 VAL A N 1
ATOM 2778 C CA . VAL A 1 353 ? -9.433 -14.912 -34.643 1.00 56.16 353 VAL A CA 1
ATOM 2779 C C . VAL A 1 353 ? -9.721 -14.918 -33.143 1.00 56.16 353 VAL A C 1
ATOM 2781 O O . VAL A 1 353 ? -10.848 -14.654 -32.716 1.00 56.16 353 VAL A O 1
ATOM 2784 N N . ALA A 1 354 ? -8.715 -15.237 -32.330 1.00 66.56 354 ALA A N 1
ATOM 2785 C CA . ALA A 1 354 ? -8.762 -14.929 -30.907 1.00 66.56 354 ALA A CA 1
ATOM 2786 C C . ALA A 1 354 ? -8.118 -13.555 -30.687 1.00 66.56 354 ALA A C 1
ATOM 2788 O O . ALA A 1 354 ? -7.185 -13.163 -31.379 1.00 66.56 354 ALA A O 1
ATOM 2789 N N . MET A 1 355 ? -8.655 -12.769 -29.768 1.00 67.69 355 MET A N 1
ATOM 2790 C CA . MET A 1 355 ? -8.145 -11.445 -29.447 1.00 67.69 355 MET A CA 1
ATOM 2791 C C . MET A 1 355 ? -7.918 -11.364 -27.948 1.00 67.69 355 MET A C 1
ATOM 2793 O O . MET A 1 355 ? -8.813 -11.664 -27.164 1.00 67.69 355 MET A O 1
ATOM 2797 N N . LEU A 1 356 ? -6.726 -10.950 -27.540 1.00 77.94 356 LEU A N 1
ATOM 2798 C CA . LEU A 1 356 ? -6.413 -10.713 -26.143 1.00 77.94 356 LEU A CA 1
ATOM 2799 C C . LEU A 1 356 ? -6.547 -9.224 -25.839 1.00 77.94 356 LEU A C 1
ATOM 2801 O O . LEU A 1 356 ? -5.856 -8.387 -26.422 1.00 77.94 356 LEU A O 1
ATOM 2805 N N . GLU A 1 357 ? -7.447 -8.899 -24.926 1.00 79.44 357 GLU A N 1
ATOM 2806 C CA . GLU A 1 357 ? -7.690 -7.548 -24.453 1.00 79.44 357 GLU A CA 1
ATOM 2807 C C . GLU A 1 357 ? -6.984 -7.338 -23.111 1.00 79.44 357 GLU A C 1
ATOM 2809 O O . GLU A 1 357 ? -7.211 -8.065 -22.141 1.00 79.44 357 GLU A O 1
ATOM 2814 N N . LEU A 1 358 ? -6.101 -6.341 -23.064 1.00 80.94 358 LEU A N 1
ATOM 2815 C CA . LEU A 1 358 ? -5.457 -5.881 -21.841 1.00 80.94 358 LEU A CA 1
ATOM 2816 C C . LEU A 1 358 ? -6.138 -4.592 -21.394 1.00 80.94 358 LEU A C 1
ATOM 2818 O O . LEU A 1 358 ? -6.171 -3.611 -22.141 1.00 80.94 358 LEU A O 1
ATOM 2822 N N . THR A 1 359 ? -6.609 -4.564 -20.150 1.00 82.62 359 THR A N 1
ATOM 2823 C CA . THR A 1 359 ? -7.116 -3.341 -19.519 1.00 82.62 359 THR A CA 1
ATOM 2824 C C . THR A 1 359 ? -6.155 -2.887 -18.435 1.00 82.62 359 THR A C 1
ATOM 2826 O O . THR A 1 359 ? -5.689 -3.691 -17.621 1.00 82.62 359 THR A O 1
ATOM 2829 N N . GLY A 1 360 ? -5.868 -1.592 -18.387 1.00 88.62 360 GLY A N 1
ATOM 2830 C CA . GLY A 1 360 ? -4.933 -1.073 -17.403 1.00 88.62 360 GLY A CA 1
ATOM 2831 C C . GLY A 1 360 ? -4.690 0.424 -17.501 1.00 88.62 360 GLY A C 1
ATOM 2832 O O . GLY A 1 360 ? -5.546 1.195 -17.940 1.00 88.62 360 GLY A O 1
ATOM 2833 N N . GLN A 1 361 ? -3.504 0.831 -17.057 1.00 87.00 361 GLN A N 1
ATOM 2834 C CA . GLN A 1 361 ? -3.087 2.226 -16.945 1.00 87.00 361 GLN A CA 1
ATOM 2835 C C . GLN A 1 361 ? -1.771 2.459 -17.691 1.00 87.00 361 GLN A C 1
ATOM 2837 O O . GLN A 1 361 ? -0.925 1.568 -17.774 1.00 87.00 361 GLN A O 1
ATOM 2842 N N . ASN A 1 362 ? -1.575 3.692 -18.169 1.00 89.25 362 ASN A N 1
ATOM 2843 C CA . ASN A 1 362 ? -0.344 4.165 -18.817 1.00 89.25 362 ASN A CA 1
ATOM 2844 C C . ASN A 1 362 ? 0.060 3.398 -20.091 1.00 89.25 362 ASN A C 1
ATOM 2846 O O . ASN A 1 362 ? 1.246 3.292 -20.410 1.00 89.25 362 ASN A O 1
ATOM 2850 N N . PHE A 1 363 ? -0.905 2.870 -20.845 1.00 87.38 363 PHE A N 1
ATOM 2851 C CA . PHE A 1 363 ? -0.612 2.282 -22.150 1.00 87.38 363 PHE A CA 1
ATOM 2852 C C . PHE A 1 363 ? -0.269 3.360 -23.176 1.00 87.38 363 PHE A C 1
ATOM 2854 O O . PHE A 1 363 ? -0.862 4.436 -23.204 1.00 87.38 363 PHE A O 1
ATOM 2861 N N . THR A 1 364 ? 0.707 3.062 -24.033 1.00 82.56 364 THR A N 1
ATOM 2862 C CA . THR A 1 364 ? 1.117 3.949 -25.123 1.00 82.56 364 THR A CA 1
ATOM 2863 C C . THR A 1 364 ? 1.307 3.142 -26.409 1.00 82.56 364 THR A C 1
ATOM 2865 O O . THR A 1 364 ? 1.633 1.955 -26.332 1.00 82.56 364 THR A O 1
ATOM 2868 N N . PRO A 1 365 ? 1.210 3.768 -27.598 1.00 81.69 365 PRO A N 1
ATOM 2869 C CA . PRO A 1 365 ? 1.466 3.091 -28.876 1.00 81.69 365 PRO A CA 1
ATOM 2870 C C . PRO A 1 365 ? 2.902 2.561 -29.048 1.00 81.69 365 PRO A C 1
ATOM 2872 O O . PRO A 1 365 ? 3.185 1.820 -29.989 1.00 81.69 365 PRO A O 1
ATOM 2875 N N . LYS A 1 366 ? 3.825 2.960 -28.158 1.00 86.88 366 LYS A N 1
ATOM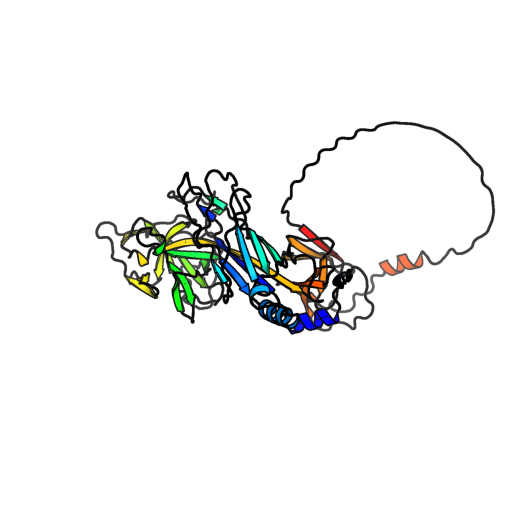 2876 C CA . LYS A 1 366 ? 5.231 2.529 -28.143 1.00 86.88 366 LYS A CA 1
ATOM 2877 C C . LYS A 1 366 ? 5.447 1.205 -27.406 1.00 86.88 366 LYS A C 1
ATOM 2879 O O . LYS A 1 366 ? 6.581 0.733 -27.359 1.00 86.88 366 LYS A O 1
ATOM 2884 N N . LEU A 1 367 ? 4.396 0.647 -26.805 1.00 88.50 367 LEU A N 1
ATOM 2885 C CA . LEU A 1 367 ? 4.432 -0.651 -26.146 1.00 88.50 367 LEU A CA 1
ATOM 2886 C C . LEU A 1 367 ? 4.060 -1.760 -27.134 1.00 88.50 367 LEU A C 1
ATOM 2888 O O . LEU A 1 367 ? 3.213 -1.587 -28.015 1.00 88.50 367 LEU A O 1
ATOM 2892 N N . ARG A 1 368 ? 4.701 -2.909 -26.962 1.00 89.44 368 ARG A N 1
ATOM 2893 C CA . ARG A 1 368 ? 4.398 -4.172 -27.632 1.00 89.44 368 ARG A CA 1
ATOM 2894 C C . ARG A 1 368 ? 4.217 -5.248 -26.581 1.00 89.44 368 ARG A C 1
ATOM 2896 O O . ARG A 1 368 ? 4.913 -5.243 -25.567 1.00 89.44 368 ARG A O 1
ATOM 2903 N N . VAL A 1 369 ? 3.276 -6.153 -26.809 1.00 89.81 369 VAL A N 1
ATOM 2904 C CA . VAL A 1 369 ? 3.027 -7.263 -25.887 1.00 89.81 369 VAL A CA 1
ATOM 2905 C C . VAL A 1 369 ? 3.885 -8.443 -26.296 1.00 89.81 369 VAL A C 1
ATOM 2907 O O . VAL A 1 369 ? 4.057 -8.707 -27.479 1.00 89.81 369 VAL A O 1
ATOM 2910 N N . TRP A 1 370 ? 4.454 -9.126 -25.316 1.00 91.69 370 TRP A N 1
ATOM 2911 C CA . TRP A 1 370 ? 5.285 -10.301 -25.519 1.00 91.69 370 TRP A CA 1
ATOM 2912 C C . TRP A 1 370 ? 4.716 -11.475 -24.728 1.00 91.69 370 TRP A C 1
ATOM 2914 O O . TRP A 1 370 ? 4.409 -11.348 -23.539 1.00 91.69 370 TRP A O 1
ATOM 2924 N N . PHE A 1 371 ? 4.606 -12.619 -25.396 1.00 89.44 371 PHE A N 1
ATOM 2925 C CA . PHE A 1 371 ? 4.199 -13.900 -24.829 1.00 89.44 371 PHE A CA 1
ATOM 2926 C C . PHE A 1 371 ? 5.438 -14.776 -24.671 1.00 89.44 371 PHE A C 1
ATOM 2928 O O . PHE A 1 371 ? 5.924 -15.370 -25.635 1.00 89.44 371 PHE A O 1
ATOM 2935 N N . GLY A 1 372 ? 5.994 -14.823 -23.462 1.00 90.06 372 GLY A N 1
ATOM 2936 C CA . GLY A 1 372 ? 7.327 -15.382 -23.261 1.00 90.06 372 GLY A CA 1
ATOM 2937 C C . GLY A 1 372 ? 8.359 -14.637 -24.113 1.00 90.06 372 GLY A C 1
ATOM 2938 O O . GLY A 1 372 ? 8.540 -13.433 -23.964 1.00 90.06 372 GLY A O 1
ATOM 2939 N N . ASP A 1 373 ? 9.036 -15.353 -25.010 1.00 90.50 373 ASP A N 1
ATOM 2940 C CA . ASP A 1 373 ? 10.074 -14.804 -25.889 1.00 90.50 373 ASP A CA 1
ATOM 2941 C C . ASP A 1 373 ? 9.566 -14.401 -27.289 1.00 90.50 373 ASP A C 1
ATOM 2943 O O . ASP A 1 373 ? 10.366 -14.203 -28.207 1.00 90.50 373 ASP A O 1
ATOM 2947 N N . VAL A 1 374 ? 8.246 -14.304 -27.469 1.00 86.69 374 VAL A N 1
ATOM 2948 C CA . VAL A 1 374 ? 7.605 -13.979 -28.748 1.00 86.69 374 VAL A CA 1
ATOM 2949 C C . VAL A 1 374 ? 6.910 -12.623 -28.657 1.00 86.69 374 VAL A C 1
ATOM 2951 O O . VAL A 1 374 ? 5.934 -12.475 -27.925 1.00 86.69 374 VAL A O 1
ATOM 2954 N N . GLU A 1 375 ? 7.400 -11.646 -29.422 1.00 87.75 375 GLU A N 1
ATOM 2955 C CA . GLU A 1 375 ? 6.706 -10.374 -29.662 1.00 87.75 375 GLU A CA 1
ATOM 2956 C C . GLU A 1 375 ? 5.390 -10.627 -30.410 1.00 87.75 375 GLU A C 1
ATOM 2958 O O . GLU A 1 375 ? 5.369 -11.356 -31.405 1.00 87.75 375 GLU A O 1
ATOM 2963 N N . ALA A 1 376 ? 4.299 -10.037 -29.927 1.00 77.62 376 ALA A N 1
ATOM 2964 C CA . ALA A 1 376 ? 3.004 -10.059 -30.584 1.00 77.62 376 ALA A CA 1
ATOM 2965 C C . ALA A 1 376 ? 2.913 -8.903 -31.592 1.00 77.62 376 ALA A C 1
ATOM 2967 O O . ALA A 1 376 ? 2.852 -7.738 -31.204 1.00 77.62 376 ALA A O 1
ATOM 2968 N N . ASP A 1 377 ? 2.860 -9.243 -32.875 1.00 61.06 377 ASP A N 1
ATOM 2969 C CA . ASP A 1 377 ? 2.381 -8.391 -33.962 1.00 61.06 377 ASP A CA 1
ATOM 2970 C C . ASP A 1 377 ? 1.294 -9.214 -34.670 1.00 61.06 377 ASP A C 1
ATOM 2972 O O . ASP A 1 377 ? 1.491 -10.396 -34.957 1.00 61.06 377 ASP A O 1
ATOM 2976 N N . THR A 1 378 ? 0.115 -8.643 -34.888 1.00 38.72 378 THR A N 1
ATOM 2977 C CA . THR A 1 378 ? -1.010 -9.398 -35.437 1.00 38.72 378 THR A CA 1
ATOM 2978 C C . THR A 1 378 ? -0.726 -9.948 -36.846 1.00 38.72 378 THR A C 1
ATOM 2980 O O . THR A 1 378 ? -0.389 -9.188 -37.750 1.00 38.72 378 THR A O 1
ATOM 2983 N N . MET A 1 379 ? -1.034 -11.243 -37.010 1.00 27.33 379 MET A N 1
ATOM 2984 C CA . MET A 1 379 ? -1.091 -12.103 -38.209 1.00 27.33 379 MET A CA 1
ATOM 2985 C C . MET A 1 379 ? 0.148 -12.952 -38.541 1.00 27.33 379 MET A C 1
ATOM 2987 O O . MET A 1 379 ? 1.145 -12.489 -39.086 1.00 27.33 379 MET A O 1
ATOM 2991 N N . TYR A 1 380 ? -0.074 -14.258 -38.349 1.00 24.23 380 TYR A N 1
ATOM 2992 C CA . TYR A 1 380 ? 0.484 -15.408 -39.065 1.00 24.23 380 TYR A CA 1
ATOM 2993 C C . TYR A 1 380 ? 1.975 -15.726 -38.860 1.00 24.23 380 TYR A C 1
ATOM 2995 O O . TYR A 1 380 ? 2.872 -15.140 -39.462 1.00 24.23 380 TYR A O 1
ATOM 3003 N N . ARG A 1 381 ? 2.229 -16.790 -38.085 1.00 23.58 381 ARG A N 1
ATOM 3004 C CA . ARG A 1 381 ? 3.463 -17.581 -38.172 1.00 23.58 381 ARG A CA 1
ATOM 3005 C C . ARG A 1 381 ? 3.160 -18.993 -38.654 1.00 23.58 381 ARG A C 1
ATOM 3007 O O . ARG A 1 381 ? 2.460 -19.754 -37.986 1.00 23.58 381 ARG A O 1
ATOM 3014 N N . GLU A 1 382 ? 3.777 -19.339 -39.780 1.00 26.09 382 GLU A N 1
ATOM 3015 C CA . GLU A 1 382 ? 4.022 -20.714 -40.198 1.00 26.09 382 GLU A CA 1
ATOM 3016 C C . GLU A 1 382 ? 4.794 -21.483 -39.117 1.00 26.09 382 GLU A C 1
ATOM 3018 O O . GLU A 1 382 ? 5.706 -20.957 -38.472 1.00 26.09 382 GLU A O 1
ATOM 3023 N N . GLY A 1 383 ? 4.455 -22.766 -38.975 1.00 33.84 383 GLY A N 1
ATOM 3024 C CA . GLY A 1 383 ? 5.312 -23.746 -38.315 1.00 33.84 383 GLY A CA 1
ATOM 3025 C C . GLY A 1 383 ? 5.007 -24.034 -36.847 1.00 33.84 383 GLY A C 1
ATOM 3026 O O . GLY A 1 383 ? 5.932 -24.097 -36.042 1.00 33.84 383 GLY A O 1
ATOM 3027 N N . TRP A 1 384 ? 3.750 -24.305 -36.488 1.00 36.47 384 TRP A N 1
ATOM 3028 C CA . TRP A 1 384 ? 3.456 -25.021 -35.242 1.00 36.47 384 TRP A CA 1
ATOM 3029 C C . TRP A 1 384 ? 3.322 -26.523 -35.520 1.00 36.47 384 TRP A C 1
ATOM 3031 O O . TRP A 1 384 ? 2.414 -26.968 -36.219 1.00 36.47 384 TRP A O 1
ATOM 3041 N N . ARG A 1 385 ? 4.213 -27.333 -34.935 1.00 32.19 385 ARG A N 1
ATOM 3042 C CA . ARG A 1 385 ? 3.880 -28.727 -34.612 1.00 32.19 385 ARG A CA 1
ATOM 3043 C C . ARG A 1 385 ? 2.963 -28.674 -33.395 1.00 32.19 385 ARG A C 1
ATOM 3045 O O . ARG A 1 385 ? 3.377 -28.153 -32.366 1.00 32.19 385 ARG A O 1
ATOM 3052 N N . TRP A 1 386 ? 1.745 -29.187 -33.551 1.00 39.59 386 TRP A N 1
ATOM 3053 C CA . TRP A 1 386 ? 0.702 -29.347 -32.535 1.00 39.59 386 TRP A CA 1
ATOM 3054 C C . TRP A 1 386 ? 1.237 -29.357 -31.101 1.00 39.59 386 TRP A C 1
ATOM 3056 O O . TRP A 1 386 ? 1.956 -30.276 -30.696 1.00 39.59 386 TRP A O 1
ATOM 3066 N N . VAL A 1 387 ? 0.865 -28.335 -30.333 1.00 41.12 387 VAL A N 1
ATOM 3067 C CA . VAL A 1 387 ? 1.081 -28.326 -28.890 1.00 41.12 387 VAL A CA 1
ATOM 3068 C C . VAL A 1 387 ? 0.234 -29.466 -28.314 1.00 41.12 387 VAL A C 1
ATOM 3070 O O . VAL A 1 387 ? -0.972 -29.498 -28.519 1.00 41.12 387 VAL A O 1
ATOM 3073 N N . ARG A 1 388 ? 0.853 -30.454 -27.658 1.00 47.22 388 ARG A N 1
ATOM 3074 C CA . ARG A 1 388 ? 0.144 -31.633 -27.113 1.00 47.22 388 ARG A CA 1
ATOM 3075 C C . ARG A 1 388 ? -0.386 -31.425 -25.689 1.00 47.22 388 ARG A C 1
ATOM 3077 O O . ARG A 1 388 ? -1.149 -32.255 -25.209 1.00 47.22 388 ARG A O 1
ATOM 3084 N N . GLN A 1 389 ? 0.036 -30.357 -25.008 1.00 51.34 389 GLN A N 1
ATOM 3085 C CA . GLN A 1 389 ? -0.279 -30.064 -23.604 1.00 51.34 389 GLN A CA 1
ATOM 3086 C C . GLN A 1 389 ? -0.428 -28.554 -23.383 1.00 51.34 389 GLN A C 1
ATOM 3088 O O . GLN A 1 389 ? 0.261 -27.802 -24.063 1.00 51.34 389 GLN A O 1
ATOM 3093 N N . PRO A 1 390 ? -1.265 -28.086 -22.443 1.00 66.31 390 PRO A N 1
ATOM 3094 C CA . PRO A 1 390 ? -1.371 -26.663 -22.135 1.00 66.31 390 PRO A CA 1
ATOM 3095 C C . PRO A 1 390 ? -0.006 -26.024 -21.824 1.00 66.31 390 PRO A C 1
ATOM 3097 O O . PRO A 1 390 ? 0.727 -26.529 -20.975 1.00 66.31 390 PRO A O 1
ATOM 3100 N N . VAL A 1 391 ? 0.338 -24.922 -22.498 1.00 73.56 391 VAL A N 1
ATOM 3101 C CA . VAL A 1 391 ? 1.598 -24.187 -22.276 1.00 73.56 391 VAL A CA 1
ATOM 3102 C C . VAL A 1 391 ? 1.289 -22.822 -21.680 1.00 73.56 391 VAL A C 1
ATOM 3104 O O . VAL A 1 391 ? 0.681 -21.981 -22.336 1.00 73.56 391 VAL A O 1
ATOM 3107 N N . GLN A 1 392 ? 1.735 -22.595 -20.447 1.00 81.44 392 GLN A N 1
ATOM 3108 C CA . GLN A 1 392 ? 1.603 -21.316 -19.757 1.00 81.44 392 GLN A CA 1
ATOM 3109 C C . GLN A 1 392 ? 2.847 -20.454 -20.004 1.00 81.44 392 GLN A C 1
ATOM 3111 O O . GLN A 1 392 ? 3.970 -20.882 -19.738 1.00 81.44 392 GLN A O 1
ATOM 3116 N N . VAL A 1 393 ? 2.656 -19.235 -20.506 1.00 85.06 393 VAL A N 1
ATOM 3117 C CA . VAL A 1 393 ? 3.732 -18.270 -20.768 1.00 85.06 393 VAL A CA 1
ATOM 3118 C C . VAL A 1 393 ? 3.483 -16.956 -20.028 1.00 85.06 393 VAL A C 1
ATOM 3120 O O . VAL A 1 393 ? 2.330 -16.559 -19.863 1.00 85.06 393 VAL A O 1
ATOM 3123 N N . PRO A 1 394 ? 4.531 -16.246 -19.578 1.00 89.12 394 PRO A N 1
ATOM 3124 C CA . PRO A 1 394 ? 4.367 -14.924 -18.988 1.00 89.12 394 PRO A CA 1
ATOM 3125 C C . PRO A 1 394 ? 3.978 -13.901 -20.057 1.00 89.12 394 PRO A C 1
ATOM 3127 O O . PRO A 1 394 ? 4.489 -13.941 -21.178 1.00 89.12 394 PRO A O 1
ATOM 3130 N N . VAL A 1 395 ? 3.106 -12.966 -19.689 1.00 90.31 395 VAL A N 1
ATOM 3131 C CA . VAL A 1 395 ? 2.769 -11.808 -20.523 1.00 90.31 395 VAL A CA 1
ATOM 3132 C C . VAL A 1 395 ? 3.609 -10.624 -20.053 1.00 90.31 395 VAL A C 1
ATOM 3134 O O . VAL A 1 395 ? 3.641 -10.312 -18.864 1.00 90.31 395 VAL A O 1
ATOM 3137 N N . THR A 1 396 ? 4.311 -9.960 -20.966 1.00 94.19 396 THR A N 1
ATOM 3138 C CA . THR A 1 396 ? 5.135 -8.778 -20.653 1.00 94.19 396 THR A CA 1
ATOM 3139 C C . THR A 1 396 ? 4.840 -7.643 -21.624 1.00 94.19 396 THR A C 1
ATOM 3141 O O . THR A 1 396 ? 4.427 -7.876 -22.761 1.00 94.19 396 THR A O 1
ATOM 3144 N N . LEU A 1 397 ? 5.024 -6.402 -21.172 1.00 93.44 397 LEU A N 1
ATOM 3145 C CA . LEU A 1 397 ? 4.945 -5.221 -22.029 1.00 93.44 397 LEU A CA 1
ATOM 3146 C C . LEU A 1 397 ? 6.357 -4.713 -22.288 1.00 93.44 397 LEU A C 1
ATOM 3148 O O . LEU A 1 397 ? 7.115 -4.497 -21.351 1.00 93.44 397 LEU A O 1
ATOM 3152 N N . VAL A 1 398 ? 6.710 -4.494 -23.546 1.00 95.81 398 VAL A N 1
ATOM 3153 C CA . VAL A 1 398 ? 8.051 -4.064 -23.947 1.00 95.81 398 VAL A CA 1
ATOM 3154 C C . VAL A 1 398 ? 7.952 -2.742 -24.687 1.00 95.81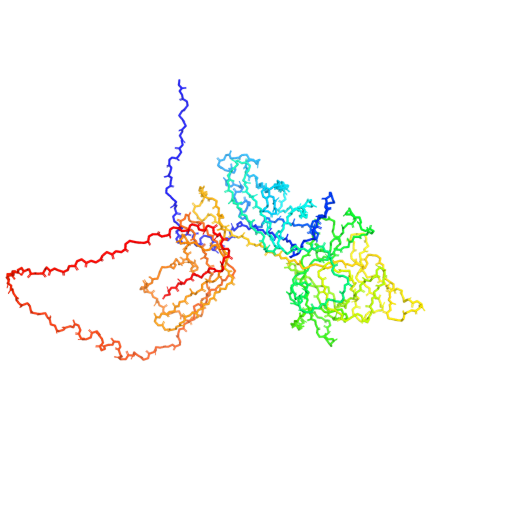 398 VAL A C 1
ATOM 3156 O O . VAL A 1 398 ? 7.162 -2.593 -25.619 1.00 95.81 398 VAL A O 1
ATOM 3159 N N . ARG A 1 399 ? 8.748 -1.763 -24.266 1.00 94.62 399 ARG A N 1
ATOM 3160 C CA . ARG A 1 399 ? 8.860 -0.462 -24.922 1.00 94.62 399 ARG A CA 1
ATOM 3161 C C . ARG A 1 399 ? 9.795 -0.550 -26.125 1.00 94.62 399 ARG A C 1
ATOM 3163 O O . ARG A 1 399 ? 10.694 -1.384 -26.185 1.00 94.62 399 ARG A O 1
ATOM 3170 N N . ASN A 1 400 ? 9.593 0.328 -27.099 1.00 91.69 400 ASN A N 1
ATOM 3171 C CA . ASN A 1 400 ? 10.361 0.361 -28.345 1.00 91.69 400 ASN A CA 1
ATOM 3172 C C . ASN A 1 400 ? 11.885 0.559 -28.182 1.00 91.69 400 ASN A C 1
ATOM 3174 O O . ASN A 1 400 ? 12.618 0.307 -29.132 1.00 91.69 400 ASN A O 1
ATOM 3178 N N . ASP A 1 401 ? 12.353 0.992 -27.013 1.00 93.75 401 ASP A N 1
ATOM 3179 C CA . ASP A 1 401 ? 13.764 1.140 -26.633 1.00 93.75 401 ASP A CA 1
ATOM 3180 C C . ASP A 1 401 ? 14.300 -0.023 -25.775 1.00 93.75 401 ASP A C 1
ATOM 3182 O O . ASP A 1 401 ? 15.377 0.078 -25.199 1.00 93.75 401 ASP A O 1
ATOM 3186 N N . GLY A 1 402 ? 13.553 -1.126 -25.675 1.00 94.25 402 GLY A N 1
ATOM 3187 C CA . GLY A 1 402 ? 14.013 -2.350 -25.023 1.00 94.25 402 GLY A CA 1
ATOM 3188 C C . GLY A 1 402 ? 13.731 -2.439 -23.522 1.00 94.25 402 GLY A C 1
ATOM 3189 O O . GLY A 1 402 ? 14.116 -3.433 -22.905 1.00 94.25 402 GLY A O 1
ATOM 3190 N N . VAL A 1 403 ? 13.040 -1.460 -22.925 1.00 96.81 403 VAL A N 1
ATOM 3191 C CA . VAL A 1 403 ? 12.577 -1.569 -21.531 1.00 96.81 403 VAL A CA 1
ATOM 3192 C C . VAL A 1 403 ? 11.456 -2.601 -21.432 1.00 96.81 403 VAL A C 1
ATOM 3194 O O . VAL A 1 403 ? 10.454 -2.515 -22.141 1.00 96.81 403 VAL A O 1
ATOM 3197 N N . ILE A 1 404 ? 11.618 -3.565 -20.533 1.00 97.44 404 ILE A N 1
ATOM 3198 C CA . ILE A 1 404 ? 10.651 -4.619 -20.235 1.00 97.44 404 ILE A CA 1
ATOM 3199 C C . ILE A 1 404 ? 9.890 -4.239 -18.969 1.00 97.44 404 ILE A C 1
ATOM 3201 O O . ILE A 1 404 ? 10.490 -3.914 -17.947 1.00 97.44 404 ILE A O 1
ATOM 3205 N N . TYR A 1 405 ? 8.567 -4.318 -19.025 1.00 96.81 405 TYR A N 1
ATOM 3206 C CA . TYR A 1 405 ? 7.668 -4.178 -17.890 1.00 96.81 405 TYR A CA 1
ATOM 3207 C C . TYR A 1 405 ? 7.009 -5.529 -17.624 1.00 96.81 405 TYR A C 1
ATOM 3209 O O . TYR A 1 405 ? 6.182 -6.017 -18.407 1.00 96.81 405 TYR A O 1
ATOM 3217 N N . SER A 1 406 ? 7.424 -6.147 -16.521 1.00 94.12 406 SER A N 1
ATOM 3218 C CA . SER A 1 406 ? 6.880 -7.419 -16.057 1.00 94.12 406 SER A CA 1
ATOM 3219 C C . SER A 1 406 ? 5.418 -7.258 -15.652 1.00 94.12 406 SER A C 1
ATOM 3221 O O . SER A 1 406 ? 5.050 -6.269 -15.017 1.00 94.12 406 SER A O 1
ATOM 3223 N N . THR A 1 407 ? 4.584 -8.241 -15.987 1.00 90.62 407 THR A N 1
ATOM 3224 C CA . THR A 1 407 ? 3.220 -8.332 -15.457 1.00 90.62 407 THR A CA 1
ATOM 3225 C C . THR A 1 407 ? 3.104 -9.570 -14.574 1.00 90.62 407 THR A C 1
ATOM 3227 O O . THR A 1 407 ? 3.829 -10.548 -14.757 1.00 90.62 407 THR A O 1
ATOM 3230 N N . ALA A 1 408 ? 2.166 -9.559 -13.626 1.00 87.19 408 ALA A N 1
ATOM 3231 C CA . ALA A 1 408 ? 1.846 -10.745 -12.826 1.00 87.19 408 ALA A CA 1
ATOM 3232 C C . ALA A 1 408 ? 1.023 -11.791 -13.610 1.00 87.19 408 ALA A C 1
ATOM 3234 O O . ALA A 1 408 ? 0.610 -12.804 -13.049 1.00 87.19 408 ALA A O 1
ATOM 3235 N N . LEU A 1 409 ? 0.740 -11.533 -14.890 1.00 86.56 409 LEU A N 1
ATOM 3236 C CA . LEU A 1 409 ? -0.197 -12.298 -15.695 1.00 86.56 409 LEU A CA 1
ATOM 3237 C C . LEU A 1 409 ? 0.537 -13.339 -16.534 1.00 86.56 409 LEU A C 1
ATOM 3239 O O . LEU A 1 409 ? 1.652 -13.145 -17.025 1.00 86.56 409 LEU A O 1
ATOM 3243 N N . THR A 1 410 ? -0.141 -14.459 -16.725 1.00 86.31 410 THR A N 1
ATOM 3244 C CA . THR A 1 410 ? 0.300 -15.542 -17.595 1.00 86.31 410 THR A CA 1
ATOM 3245 C C . THR A 1 410 ? -0.823 -15.880 -18.561 1.00 86.31 410 THR A C 1
ATOM 3247 O O . THR A 1 410 ? -1.999 -15.720 -18.240 1.00 86.31 410 THR A O 1
ATOM 3250 N N . PHE A 1 411 ? -0.457 -16.328 -19.753 1.00 82.12 411 PHE A N 1
ATOM 3251 C CA . PHE A 1 411 ? -1.381 -16.787 -20.774 1.00 82.12 411 PHE A CA 1
ATOM 3252 C C . PHE A 1 411 ? -1.166 -18.277 -21.013 1.00 82.12 411 PHE A C 1
ATOM 3254 O O . PHE A 1 411 ? -0.028 -18.717 -21.174 1.00 82.12 411 PHE A O 1
ATOM 3261 N N . THR A 1 412 ? -2.249 -19.047 -21.049 1.00 80.25 412 THR A N 1
ATOM 3262 C CA . THR A 1 412 ? -2.190 -20.495 -21.257 1.00 80.25 412 THR A CA 1
ATOM 3263 C C . THR A 1 412 ? -2.692 -20.837 -22.651 1.00 80.25 412 THR A C 1
ATOM 3265 O O . THR A 1 412 ? -3.886 -20.752 -22.930 1.00 80.25 412 THR A O 1
ATOM 3268 N N . TYR A 1 413 ? -1.783 -21.286 -23.513 1.00 70.25 413 TYR A N 1
ATOM 3269 C CA . TYR A 1 413 ? -2.131 -21.900 -24.787 1.00 70.25 413 TYR A CA 1
ATOM 3270 C C . TYR A 1 413 ? -2.744 -23.269 -24.516 1.00 70.25 413 TYR A C 1
ATOM 3272 O O . TYR A 1 413 ? -2.044 -24.177 -24.069 1.00 70.25 413 TYR A O 1
ATOM 3280 N N . THR A 1 414 ? -4.039 -23.428 -24.776 1.00 65.44 414 THR A N 1
ATOM 3281 C CA . THR A 1 414 ? -4.716 -24.726 -24.711 1.00 65.44 414 THR A CA 1
ATOM 3282 C C . THR A 1 414 ? -4.822 -25.310 -26.123 1.00 65.44 414 THR A C 1
ATOM 3284 O O . THR A 1 414 ? -5.277 -24.616 -27.031 1.00 65.44 414 THR A O 1
ATOM 3287 N N . PRO A 1 415 ? -4.363 -26.552 -26.359 1.00 59.09 415 PRO A N 1
ATOM 3288 C CA . PRO A 1 415 ? -4.550 -27.202 -27.652 1.00 59.09 415 PRO A CA 1
ATOM 3289 C C . PRO A 1 415 ? -6.039 -27.364 -27.966 1.00 59.09 415 PRO A C 1
ATOM 3291 O O . PRO A 1 415 ? -6.790 -27.826 -27.105 1.00 59.09 415 PRO A O 1
ATOM 3294 N N . GLU A 1 416 ? -6.465 -27.052 -29.193 1.00 55.59 416 GLU A N 1
ATOM 3295 C CA . GLU A 1 416 ? -7.814 -27.430 -29.621 1.00 55.59 416 GLU A CA 1
ATOM 3296 C C . GLU A 1 416 ? -7.946 -28.967 -29.632 1.00 55.59 416 GLU A C 1
ATOM 3298 O O . GLU A 1 416 ? -7.044 -29.660 -30.124 1.00 55.59 416 GLU A O 1
ATOM 3303 N N . PRO A 1 417 ? -9.046 -29.534 -29.104 1.00 49.22 417 PRO A N 1
ATOM 3304 C CA . PRO A 1 417 ? -9.270 -30.970 -29.141 1.00 49.22 417 PRO A CA 1
ATOM 3305 C C . PRO A 1 417 ? -9.555 -31.451 -30.573 1.00 49.22 417 PRO A C 1
ATOM 3307 O O . PRO A 1 417 ? -10.696 -31.474 -31.018 1.00 49.22 417 PRO A O 1
ATOM 3310 N N . GLY A 1 418 ? -8.505 -31.891 -31.273 1.00 48.12 418 GLY A N 1
ATOM 3311 C CA . GLY A 1 418 ? -8.591 -32.678 -32.511 1.00 48.12 418 GLY A CA 1
ATOM 3312 C C . GLY A 1 418 ? -9.095 -31.922 -33.753 1.00 48.12 418 GLY A C 1
ATOM 3313 O O . GLY A 1 418 ? -9.562 -30.790 -33.664 1.00 48.12 418 GLY A O 1
ATOM 3314 N N . PRO A 1 419 ? -8.958 -32.516 -34.955 1.00 44.06 419 PRO A N 1
ATOM 3315 C CA . PRO A 1 419 ? -9.188 -31.805 -36.205 1.00 44.06 419 PRO A CA 1
ATOM 3316 C C . PRO A 1 419 ? -10.675 -31.485 -36.366 1.00 44.06 419 PRO A C 1
ATOM 3318 O O . PRO A 1 419 ? -11.506 -32.389 -36.483 1.00 44.06 419 PRO A O 1
ATOM 3321 N N . ARG A 1 420 ? -11.015 -30.193 -36.423 1.00 46.69 420 ARG A N 1
ATOM 3322 C CA . ARG A 1 420 ? -12.337 -29.773 -36.893 1.00 46.69 420 ARG A CA 1
ATOM 3323 C C . ARG A 1 420 ? -12.515 -30.296 -38.329 1.00 46.69 420 ARG A C 1
ATOM 3325 O O . ARG A 1 420 ? -11.601 -30.117 -39.139 1.00 46.69 420 ARG A O 1
ATOM 3332 N N . PRO A 1 421 ? -13.649 -30.924 -38.688 1.00 43.03 421 PRO A N 1
ATOM 3333 C CA . PRO A 1 421 ? -13.945 -31.197 -40.088 1.00 43.03 421 PRO A CA 1
ATOM 3334 C C . PRO A 1 421 ? -13.925 -29.862 -40.837 1.00 43.03 421 PRO A C 1
ATOM 3336 O O . PRO A 1 421 ? -14.576 -28.906 -40.412 1.00 43.03 421 PRO A O 1
ATOM 3339 N N . HIS A 1 422 ? -13.126 -29.779 -41.905 1.00 40.66 422 HIS A N 1
ATOM 3340 C CA . HIS A 1 422 ? -13.017 -28.585 -42.738 1.00 40.66 422 HIS A CA 1
ATOM 3341 C C . HIS A 1 422 ? -14.411 -28.025 -43.042 1.00 40.66 422 HIS A C 1
ATOM 3343 O O . HIS A 1 422 ? -15.235 -28.688 -43.674 1.00 40.66 422 HIS A O 1
ATOM 3349 N N . CYS A 1 423 ? -14.677 -26.799 -42.593 1.00 39.81 423 CYS A N 1
ATOM 3350 C CA . CYS A 1 423 ? -15.889 -26.091 -42.967 1.00 39.81 423 CYS A CA 1
ATOM 3351 C C . CYS A 1 423 ? -15.837 -25.837 -44.481 1.00 39.81 423 CYS A C 1
ATOM 3353 O O . CYS A 1 423 ? -15.036 -25.033 -44.961 1.00 39.81 423 CYS A O 1
ATOM 3355 N N . GLY A 1 424 ? -16.682 -26.534 -45.247 1.00 41.84 424 GLY A N 1
ATOM 3356 C CA . GLY A 1 424 ? -16.736 -26.445 -46.713 1.00 41.84 424 GLY A CA 1
ATOM 3357 C C . GLY A 1 424 ? -17.058 -25.046 -47.261 1.00 41.84 424 GLY A C 1
ATOM 3358 O O . GLY A 1 424 ? -16.916 -24.816 -48.460 1.00 41.84 424 GLY A O 1
ATOM 3359 N N . ALA A 1 425 ? -17.436 -24.096 -46.399 1.00 47.06 425 ALA A N 1
ATOM 3360 C CA . ALA A 1 425 ? -17.738 -22.720 -46.782 1.00 47.06 425 ALA A CA 1
ATOM 3361 C C . ALA A 1 425 ? -16.494 -21.916 -47.217 1.00 47.06 425 ALA A C 1
ATOM 3363 O O . ALA A 1 425 ? -16.607 -21.065 -48.096 1.00 47.06 425 ALA A O 1
ATOM 3364 N N . ALA A 1 426 ? -15.298 -22.216 -46.691 1.00 41.09 426 ALA A N 1
ATOM 3365 C CA . ALA A 1 426 ? -14.069 -21.511 -47.086 1.00 41.09 426 ALA A CA 1
ATOM 3366 C C . ALA A 1 426 ? -13.567 -21.921 -48.488 1.00 41.09 426 ALA A C 1
ATOM 3368 O O . ALA A 1 426 ? -12.988 -21.115 -49.215 1.00 41.09 426 ALA A O 1
ATOM 3369 N N . GLY A 1 427 ? -13.845 -23.160 -48.915 1.00 40.19 427 GLY A N 1
ATOM 3370 C CA . GLY A 1 427 ? -13.472 -23.657 -50.245 1.00 40.19 427 GLY A CA 1
ATOM 3371 C C . GLY A 1 427 ? -14.312 -23.076 -51.389 1.00 40.19 427 GLY A C 1
ATOM 3372 O O . GLY A 1 427 ? -13.853 -23.043 -52.531 1.00 40.19 427 GLY A O 1
ATOM 3373 N N . ALA A 1 428 ? -15.522 -22.591 -51.095 1.00 42.62 428 ALA A N 1
ATOM 3374 C CA . ALA A 1 428 ? -16.421 -22.011 -52.092 1.00 42.62 428 ALA A CA 1
ATOM 3375 C C . ALA A 1 428 ? -16.024 -20.579 -52.494 1.00 42.62 428 ALA A C 1
ATOM 3377 O O . ALA A 1 428 ? -16.241 -20.195 -53.638 1.00 42.62 428 ALA A O 1
ATOM 3378 N N . ILE A 1 429 ? -15.385 -19.821 -51.594 1.00 47.28 429 ILE A N 1
ATOM 3379 C CA . ILE A 1 429 ? -14.953 -18.434 -51.852 1.00 47.28 429 ILE A CA 1
ATOM 3380 C C . ILE A 1 429 ? -13.644 -18.395 -52.663 1.00 47.28 429 ILE A C 1
ATOM 3382 O O . ILE A 1 429 ? -13.437 -17.501 -53.478 1.00 47.28 429 ILE A O 1
ATOM 3386 N N . LEU A 1 430 ? -12.776 -19.401 -52.510 1.00 39.56 430 LEU A N 1
ATOM 3387 C CA . LEU A 1 430 ? -11.501 -19.478 -53.236 1.00 39.56 430 LEU A CA 1
ATOM 3388 C C . LEU A 1 430 ? -11.638 -19.976 -54.687 1.00 39.56 430 LEU A C 1
ATOM 3390 O O . LEU A 1 430 ? -10.741 -19.738 -55.492 1.00 39.56 430 LEU A O 1
ATOM 3394 N N . ARG A 1 431 ? -12.745 -20.641 -55.052 1.00 40.44 431 ARG A N 1
ATOM 3395 C CA . ARG A 1 431 ? -12.965 -21.162 -56.419 1.00 40.44 431 ARG A CA 1
ATOM 3396 C C . ARG A 1 431 ? -13.611 -20.162 -57.380 1.00 40.44 431 ARG A C 1
ATOM 3398 O O . ARG A 1 431 ? -13.507 -20.345 -58.589 1.00 40.44 431 ARG A O 1
ATOM 3405 N N . THR A 1 432 ? -14.239 -19.100 -56.883 1.00 38.91 432 THR A N 1
ATOM 3406 C CA . THR A 1 432 ? -14.872 -18.064 -57.719 1.00 38.91 432 THR A CA 1
ATOM 3407 C C . THR A 1 432 ? -13.884 -17.054 -58.307 1.00 38.91 432 THR A C 1
ATOM 3409 O O . THR A 1 432 ? -14.252 -16.326 -59.222 1.00 38.91 432 THR A O 1
ATOM 3412 N N . HIS A 1 433 ? -12.622 -17.041 -57.864 1.00 40.53 433 HIS A N 1
ATOM 3413 C CA . HIS A 1 433 ? -11.591 -16.124 -58.372 1.00 40.53 433 HIS A CA 1
ATOM 3414 C C . HIS A 1 433 ? -10.625 -16.740 -59.402 1.00 40.53 433 HIS A C 1
ATOM 3416 O O . HIS A 1 433 ? -9.657 -16.091 -59.789 1.00 40.53 433 HIS A O 1
ATOM 3422 N N . SER A 1 434 ? -10.870 -17.966 -59.880 1.00 38.38 434 SER A N 1
ATOM 3423 C CA . SER A 1 434 ? -9.926 -18.685 -60.759 1.00 38.38 434 SER A CA 1
ATOM 3424 C C . SER A 1 434 ? -10.334 -18.781 -62.236 1.00 38.38 434 SER A C 1
ATOM 3426 O O . SER A 1 434 ? -9.619 -19.420 -63.002 1.00 38.38 434 SER A O 1
ATOM 3428 N N . ILE A 1 435 ? -11.450 -18.183 -62.672 1.00 40.53 435 ILE A N 1
ATOM 3429 C CA . ILE A 1 435 ? -11.875 -18.241 -64.084 1.00 40.53 435 ILE A CA 1
ATOM 3430 C C . ILE A 1 435 ? -12.373 -16.871 -64.555 1.00 40.53 435 ILE A C 1
ATOM 3432 O O . ILE A 1 435 ? -13.569 -16.613 -64.551 1.00 40.53 435 ILE A O 1
ATOM 3436 N N . SER A 1 436 ? -11.445 -16.010 -64.981 1.00 33.16 436 SER A N 1
ATOM 3437 C CA . SER A 1 436 ? -11.643 -15.068 -66.099 1.00 33.16 436 SER A CA 1
ATOM 3438 C C . SER A 1 436 ? -10.357 -14.272 -66.366 1.00 33.16 436 SER A C 1
ATOM 3440 O O . SER A 1 436 ? -10.253 -13.091 -66.041 1.00 33.16 436 SER A O 1
ATOM 3442 N N . SER A 1 437 ? -9.353 -14.919 -66.959 1.00 32.25 437 SER A N 1
ATOM 3443 C CA . SER A 1 437 ? -8.233 -14.235 -67.612 1.00 32.25 437 SER A CA 1
ATOM 3444 C C . SER A 1 437 ? -8.363 -14.392 -69.126 1.00 32.25 437 SER A C 1
ATOM 3446 O O . SER A 1 437 ? -7.926 -15.392 -69.692 1.00 32.25 437 SER A O 1
ATOM 3448 N N . SER A 1 438 ? -8.948 -13.400 -69.787 1.00 30.77 438 SER A N 1
ATOM 3449 C CA . SER A 1 438 ? -8.711 -13.148 -71.210 1.00 30.77 438 SER A CA 1
ATOM 3450 C C . SER A 1 438 ? -9.001 -11.679 -71.515 1.00 30.77 438 SER A C 1
ATOM 3452 O O . SER A 1 438 ? -10.155 -11.254 -71.512 1.00 30.77 438 SER A O 1
ATOM 3454 N N . SER A 1 439 ? -7.941 -10.903 -71.748 1.00 30.17 439 SER A N 1
ATOM 3455 C CA . SER A 1 439 ? -8.002 -9.561 -72.342 1.00 30.17 439 SER A CA 1
ATOM 3456 C C . SER A 1 439 ? -8.576 -9.623 -73.769 1.00 30.17 439 SER A C 1
ATOM 3458 O O . SER A 1 439 ? -8.507 -10.680 -74.402 1.00 30.17 439 SER A O 1
ATOM 3460 N N . PRO A 1 440 ? -9.073 -8.500 -74.323 1.00 33.59 440 PRO A N 1
ATOM 3461 C CA . PRO A 1 440 ? -8.181 -7.754 -75.216 1.00 33.59 440 PRO A CA 1
ATOM 3462 C C . PRO A 1 440 ? -8.308 -6.213 -75.186 1.00 33.59 440 PRO A C 1
ATOM 3464 O O . PRO A 1 440 ? -9.158 -5.618 -74.536 1.00 33.59 440 PRO A O 1
ATOM 3467 N N . ALA A 1 441 ? -7.353 -5.628 -75.907 1.00 26.62 441 ALA A N 1
ATOM 3468 C CA . ALA A 1 441 ? -6.923 -4.249 -76.121 1.00 26.62 441 ALA A CA 1
ATOM 3469 C C . ALA A 1 441 ? -7.940 -3.133 -76.483 1.00 26.62 441 ALA A C 1
ATOM 3471 O O . ALA A 1 441 ? -8.963 -3.356 -77.119 1.00 26.62 441 ALA A O 1
ATOM 3472 N N . SER A 1 442 ? -7.433 -1.904 -76.279 1.00 27.09 442 SER A N 1
ATOM 3473 C CA . SER A 1 442 ? -7.495 -0.700 -77.141 1.00 27.09 442 SER A CA 1
ATOM 3474 C C . SER A 1 442 ? -8.535 0.417 -76.901 1.00 27.09 442 SER A C 1
ATOM 3476 O O . SER A 1 442 ? -9.724 0.279 -77.139 1.00 27.09 442 SER A O 1
ATOM 3478 N N . SER A 1 443 ? -7.960 1.597 -76.611 1.00 26.47 443 SER A N 1
ATOM 3479 C CA . SER A 1 443 ? -8.274 2.952 -77.108 1.00 26.47 443 SER A CA 1
ATOM 3480 C C . SER A 1 443 ? -9.528 3.736 -76.678 1.00 26.47 443 SER A C 1
ATOM 3482 O O . SER A 1 443 ? -10.650 3.249 -76.694 1.00 26.47 443 SER A O 1
ATOM 3484 N N . SER A 1 444 ? -9.265 5.043 -76.512 1.00 27.45 444 SER A N 1
ATOM 3485 C CA . SER A 1 444 ? -10.126 6.236 -76.641 1.00 27.45 444 SER A CA 1
ATOM 3486 C C . SER A 1 444 ? -10.730 6.855 -75.368 1.00 27.45 444 SER A C 1
ATOM 3488 O O . SER A 1 444 ? -11.548 6.273 -74.667 1.00 27.45 444 SER A O 1
ATOM 3490 N N . SER A 1 445 ? -10.315 8.102 -75.108 1.00 28.27 445 SER A N 1
ATOM 3491 C CA . SER A 1 445 ? -11.085 9.129 -74.385 1.00 28.27 445 SER A CA 1
ATOM 3492 C C . SER A 1 445 ? -12.260 9.607 -75.260 1.00 28.27 445 SER A C 1
ATOM 3494 O O . SER A 1 445 ? -12.171 9.483 -76.484 1.00 28.27 445 SER A O 1
ATOM 3496 N N . PRO A 1 446 ? -13.323 10.208 -74.687 1.00 34.25 446 PRO A N 1
ATOM 3497 C CA . PRO A 1 446 ? -13.316 11.668 -74.537 1.00 34.25 446 PRO A CA 1
ATOM 3498 C C . PRO A 1 446 ? -14.027 12.192 -73.264 1.00 34.25 446 PRO A C 1
ATOM 3500 O O . PRO A 1 446 ? -14.321 11.471 -72.319 1.00 34.25 446 PRO A O 1
ATOM 3503 N N . SER A 1 447 ? -14.184 13.510 -73.254 1.00 26.48 447 SER A N 1
ATOM 3504 C CA . SER A 1 447 ? -14.335 14.501 -72.191 1.00 26.48 447 SER A CA 1
ATOM 3505 C C . SER A 1 447 ? -15.743 14.774 -71.617 1.00 26.48 447 SER A C 1
ATOM 3507 O O . SER A 1 447 ? -16.754 14.510 -72.255 1.00 26.48 447 SER A O 1
ATOM 3509 N N . SER A 1 448 ? -15.716 15.509 -70.487 1.00 27.06 448 SER A N 1
ATOM 3510 C CA . SER A 1 448 ? -16.550 16.672 -70.073 1.00 27.06 448 SER A CA 1
ATOM 3511 C C . SER A 1 448 ? -18.003 16.521 -69.586 1.00 27.06 448 SER A C 1
ATOM 3513 O O . SER A 1 448 ? -18.880 16.217 -70.382 1.00 27.06 448 SER A O 1
ATOM 3515 N N . SER A 1 449 ? -18.249 16.962 -68.335 1.00 27.83 449 SER A N 1
ATOM 3516 C CA . SER A 1 449 ? -19.203 18.033 -67.915 1.00 27.83 449 SER A CA 1
ATOM 3517 C C . SER A 1 449 ? -19.243 18.107 -66.367 1.00 27.83 449 SER A C 1
ATOM 3519 O O . SER A 1 449 ? -19.577 17.114 -65.734 1.00 27.83 449 SER A O 1
ATOM 3521 N N . LEU A 1 450 ? -18.639 19.093 -65.688 1.00 27.62 450 LEU A N 1
ATOM 3522 C CA . LEU A 1 450 ? -19.131 20.430 -65.279 1.00 27.62 450 LEU A CA 1
ATOM 3523 C C . LEU A 1 450 ? -20.358 20.479 -64.332 1.00 27.62 450 LEU A C 1
ATOM 3525 O O . LEU A 1 450 ? -21.447 20.063 -64.707 1.00 27.62 450 LEU A O 1
ATOM 3529 N N . GLY A 1 451 ? -20.160 21.144 -63.178 1.00 27.19 451 GLY A N 1
ATOM 3530 C CA . GLY A 1 451 ? -21.178 21.730 -62.281 1.00 27.19 451 GLY A CA 1
ATOM 3531 C C . GLY A 1 451 ? -21.279 21.029 -60.915 1.00 27.19 451 GLY A C 1
ATOM 3532 O O . GLY A 1 451 ? -21.463 19.826 -60.874 1.00 27.19 451 GLY A O 1
ATOM 3533 N N . GLY A 1 452 ? -21.175 21.660 -59.744 1.00 27.20 452 GLY A N 1
ATOM 3534 C CA . GLY A 1 452 ? -21.024 23.058 -59.352 1.00 27.20 452 GLY A CA 1
ATOM 3535 C C . GLY A 1 452 ? -21.119 23.169 -57.813 1.00 27.20 452 GLY A C 1
ATOM 3536 O O . GLY A 1 452 ? -21.884 22.439 -57.199 1.00 27.20 452 GLY A O 1
ATOM 3537 N N . LEU A 1 453 ? -20.273 24.039 -57.249 1.00 27.45 453 LEU A N 1
ATOM 3538 C CA . LEU A 1 453 ? -20.376 24.892 -56.043 1.00 27.45 453 LEU A CA 1
ATOM 3539 C C . LEU A 1 453 ? -21.310 24.529 -54.860 1.00 27.45 453 LEU A C 1
ATOM 3541 O O . LEU A 1 453 ? -22.511 24.348 -55.027 1.00 27.45 453 LEU A O 1
ATOM 3545 N N . GLY A 1 454 ? -20.767 24.662 -53.638 1.00 28.02 454 GLY A N 1
ATOM 3546 C CA . GLY A 1 454 ? -21.537 24.877 -52.405 1.00 28.02 454 GLY A CA 1
ATOM 3547 C C . GLY A 1 454 ? -20.672 24.937 -51.136 1.00 28.02 454 GLY A C 1
ATOM 3548 O O . GLY A 1 454 ? -20.249 23.901 -50.638 1.00 28.02 454 GLY A O 1
ATOM 3549 N N . ASP A 1 455 ? -20.418 26.156 -50.653 1.00 27.05 455 ASP A N 1
ATOM 3550 C CA . ASP A 1 455 ? -19.609 26.581 -49.495 1.00 27.05 455 ASP A CA 1
ATOM 3551 C C . ASP A 1 455 ? -19.985 26.004 -48.114 1.00 27.05 455 ASP A C 1
ATOM 3553 O O . ASP A 1 455 ? -21.127 25.617 -47.871 1.00 27.05 455 ASP A O 1
ATOM 3557 N N . GLY A 1 456 ? -19.054 26.112 -47.149 1.00 27.73 456 GLY A N 1
ATOM 3558 C CA . GLY A 1 456 ? -19.420 26.151 -45.726 1.00 27.73 456 GLY A CA 1
ATOM 3559 C C . GLY A 1 456 ? -18.299 25.930 -44.706 1.00 27.73 456 GLY A C 1
ATOM 3560 O O . GLY A 1 456 ? -18.305 24.929 -43.997 1.00 27.73 456 GLY A O 1
ATOM 3561 N N . HIS A 1 457 ? -17.358 26.872 -44.585 1.00 27.61 457 HIS A N 1
ATOM 3562 C CA . HIS A 1 457 ? -16.419 26.947 -43.458 1.00 27.61 457 HIS A CA 1
ATOM 3563 C C . HIS A 1 457 ? -17.136 27.269 -42.132 1.00 27.61 457 HIS A C 1
ATOM 3565 O O . HIS A 1 457 ? -17.910 28.219 -42.054 1.00 27.61 457 HIS A O 1
ATOM 3571 N N . GLY A 1 458 ? -16.785 26.548 -41.063 1.00 27.08 458 GLY A N 1
ATOM 3572 C CA . GLY A 1 458 ? -17.173 26.864 -39.686 1.00 27.08 458 GLY A CA 1
ATOM 3573 C C . GLY A 1 458 ? -16.206 26.234 -38.688 1.00 27.08 458 GLY A C 1
ATOM 3574 O O . GLY A 1 458 ? -16.430 25.129 -38.207 1.00 27.08 458 GLY A O 1
ATOM 3575 N N . ALA A 1 459 ? -15.099 26.927 -38.417 1.00 25.70 459 ALA A N 1
ATOM 3576 C CA . ALA A 1 459 ? -14.106 26.541 -37.425 1.00 25.70 459 ALA A CA 1
ATOM 3577 C C . ALA A 1 459 ? -14.539 26.995 -36.022 1.00 25.70 459 ALA A C 1
ATOM 3579 O O . ALA A 1 459 ? -14.752 28.184 -35.802 1.00 25.70 459 ALA A O 1
ATOM 3580 N N . TYR A 1 460 ? -14.579 26.068 -35.064 1.00 27.03 460 TYR A N 1
ATOM 3581 C CA . TYR A 1 460 ? -14.510 26.378 -33.636 1.00 27.03 460 TYR A CA 1
ATOM 3582 C C . TYR A 1 460 ? -13.448 25.493 -32.983 1.00 27.03 460 TYR A C 1
ATOM 3584 O O . TYR A 1 460 ? -13.656 24.314 -32.713 1.00 27.03 460 TYR A O 1
ATOM 3592 N N . ASN A 1 461 ? -12.286 26.104 -32.749 1.00 24.34 461 ASN A N 1
ATOM 3593 C CA . ASN A 1 461 ? -11.255 25.606 -31.852 1.00 24.34 461 ASN A CA 1
ATOM 3594 C C . ASN A 1 461 ? -11.743 25.778 -30.409 1.00 24.34 461 ASN A C 1
ATOM 3596 O O . ASN A 1 461 ? -11.990 26.900 -29.972 1.00 24.34 461 ASN A O 1
ATOM 3600 N N . SER A 1 462 ? -11.808 24.687 -29.651 1.00 26.22 462 SER A N 1
ATOM 3601 C CA . SER A 1 462 ? -11.723 24.740 -28.192 1.00 26.22 462 SER A CA 1
ATOM 3602 C C . SER A 1 462 ? -10.741 23.667 -27.733 1.00 26.22 462 SER A C 1
ATOM 3604 O O . SER A 1 462 ? -10.962 22.467 -27.854 1.00 26.22 462 SER A O 1
ATOM 3606 N N . SER A 1 463 ? -9.582 24.150 -27.304 1.00 26.36 463 SER A N 1
ATOM 3607 C CA . SER A 1 463 ? -8.529 23.404 -26.637 1.00 26.36 463 SER A CA 1
ATOM 3608 C C . SER A 1 463 ? -8.935 23.165 -25.186 1.00 26.36 463 SER A C 1
ATOM 3610 O O . SER A 1 463 ? -8.986 24.122 -24.414 1.00 26.36 463 SER A O 1
ATOM 3612 N N . ASP A 1 464 ? -9.176 21.911 -24.815 1.00 25.06 464 ASP A N 1
ATOM 3613 C CA . ASP A 1 464 ? -9.275 21.500 -23.416 1.00 25.06 464 ASP A CA 1
ATOM 3614 C C . ASP A 1 464 ? -8.298 20.347 -23.164 1.00 25.06 464 ASP A C 1
ATOM 3616 O O . ASP A 1 464 ? -8.499 19.199 -23.563 1.00 25.06 464 ASP A O 1
ATOM 3620 N N . SER A 1 465 ? -7.162 20.690 -22.562 1.00 28.12 465 SER A N 1
ATOM 3621 C CA . SER A 1 465 ? -6.141 19.756 -22.104 1.00 28.12 465 SER A CA 1
ATOM 3622 C C . SER A 1 465 ? -6.525 19.233 -20.720 1.00 28.12 465 SER A C 1
ATOM 3624 O O . SER A 1 465 ? -5.982 19.663 -19.702 1.00 28.12 465 SER A O 1
ATOM 3626 N N . GLY A 1 466 ? -7.469 18.296 -20.682 1.00 24.02 466 GLY A N 1
ATOM 3627 C CA . GLY A 1 466 ? -7.751 17.472 -19.512 1.00 24.02 466 GLY A CA 1
ATOM 3628 C C . GLY A 1 466 ? -7.000 16.145 -19.608 1.00 24.02 466 GLY A C 1
ATOM 3629 O O . GLY A 1 466 ? -7.397 15.262 -20.361 1.00 24.02 466 GLY A O 1
ATOM 3630 N N . MET A 1 467 ? -5.919 15.968 -18.840 1.00 28.97 467 MET A N 1
ATOM 3631 C CA . MET A 1 467 ? -5.293 14.652 -18.657 1.00 28.97 467 MET A CA 1
ATOM 3632 C C . MET A 1 467 ? -6.241 13.757 -17.846 1.00 28.97 467 MET A C 1
ATOM 3634 O O . MET A 1 467 ? -6.198 13.729 -16.615 1.00 28.97 467 MET A O 1
ATOM 3638 N N . SER A 1 468 ? -7.125 13.033 -18.533 1.00 26.08 468 SER A N 1
ATOM 3639 C CA . SER A 1 468 ? -7.954 11.998 -17.924 1.00 26.08 468 SER A CA 1
ATOM 3640 C C . SER A 1 468 ? -7.107 10.749 -17.684 1.00 26.08 468 SER A C 1
ATOM 3642 O O . SER A 1 468 ? -6.691 10.079 -18.627 1.00 26.08 468 SER A O 1
ATOM 3644 N N . SER A 1 469 ? -6.885 10.396 -16.420 1.00 35.12 469 SER A N 1
ATOM 3645 C CA . SER A 1 469 ? -6.453 9.052 -16.026 1.00 35.12 469 SER A CA 1
ATOM 3646 C C . SER A 1 469 ? -7.627 8.078 -16.211 1.00 35.12 469 SER A C 1
ATOM 3648 O O . SER A 1 469 ? -8.302 7.715 -15.245 1.00 35.12 469 SER A O 1
ATOM 3650 N N . GLY A 1 470 ? -7.942 7.765 -17.467 1.00 28.34 470 GLY A N 1
ATOM 3651 C CA . GLY A 1 470 ? -8.956 6.791 -17.860 1.00 28.34 470 GLY A CA 1
ATOM 3652 C C . GLY A 1 470 ? -8.352 5.395 -17.976 1.00 28.34 470 GLY A C 1
ATOM 3653 O O . GLY A 1 470 ? -7.196 5.248 -18.380 1.00 28.34 470 GLY A O 1
ATOM 3654 N N . ALA A 1 471 ? -9.135 4.372 -17.628 1.00 30.44 471 ALA A N 1
ATOM 3655 C CA . ALA A 1 471 ? -8.816 2.996 -17.991 1.00 30.44 471 ALA A CA 1
ATOM 3656 C C . ALA A 1 471 ? -8.589 2.934 -19.509 1.00 30.44 471 ALA A C 1
ATOM 3658 O O . ALA A 1 471 ? -9.400 3.446 -20.279 1.00 30.44 471 ALA A O 1
ATOM 3659 N N . SER A 1 472 ? -7.450 2.385 -19.922 1.00 32.16 472 SER A N 1
ATOM 3660 C CA . SER A 1 472 ? -7.079 2.258 -21.330 1.00 32.16 472 SER A CA 1
ATOM 3661 C C . SER A 1 472 ? -7.155 0.791 -21.737 1.00 32.16 472 SER A C 1
ATOM 3663 O O . SER A 1 472 ? -6.667 -0.078 -21.011 1.00 32.16 472 SER A O 1
ATOM 3665 N N . THR A 1 473 ? -7.751 0.534 -22.898 1.00 34.28 473 THR A N 1
ATOM 3666 C CA . THR A 1 473 ? -7.866 -0.798 -23.498 1.00 34.28 473 THR A CA 1
ATOM 3667 C C . THR A 1 473 ? -6.828 -0.951 -24.605 1.00 34.28 473 THR A C 1
ATOM 3669 O O . THR A 1 473 ? -6.706 -0.080 -25.467 1.00 34.28 473 THR A O 1
ATOM 3672 N N . MET A 1 474 ? -6.089 -2.060 -24.596 1.00 36.28 474 MET A N 1
ATOM 3673 C CA . MET A 1 474 ? -5.243 -2.491 -25.708 1.00 36.28 474 MET A CA 1
ATOM 3674 C C . MET A 1 474 ? -5.759 -3.829 -26.236 1.00 36.28 474 MET A C 1
ATOM 3676 O O . MET A 1 474 ? -5.832 -4.805 -25.492 1.00 36.28 474 MET A O 1
ATOM 3680 N N . SER A 1 475 ? -6.093 -3.870 -27.522 1.00 35.28 475 SER A N 1
ATOM 3681 C CA . SER A 1 475 ? -6.569 -5.070 -28.209 1.00 35.28 475 SER A CA 1
ATOM 3682 C C . SER A 1 475 ? -5.443 -5.684 -29.036 1.00 35.28 475 SER A C 1
ATOM 3684 O O . SER A 1 475 ? -4.825 -4.995 -29.849 1.00 35.28 475 SER A O 1
ATOM 3686 N N . LEU A 1 476 ? -5.185 -6.976 -28.842 1.00 42.78 476 LEU A N 1
ATOM 3687 C CA . LEU A 1 476 ? -4.229 -7.761 -29.621 1.00 42.78 476 LEU A CA 1
ATOM 3688 C C . LEU A 1 476 ? -4.979 -8.848 -30.366 1.00 42.78 476 LEU A C 1
ATOM 3690 O O . LEU A 1 476 ? -5.607 -9.684 -29.737 1.00 42.78 476 LEU A O 1
ATOM 3694 N N . LEU A 1 477 ? -4.896 -8.878 -31.683 1.00 35.12 477 LEU A N 1
ATOM 3695 C CA . LEU A 1 477 ? -5.374 -10.012 -32.473 1.00 35.12 477 LEU A CA 1
ATOM 3696 C C . LEU A 1 477 ? -4.278 -11.100 -32.455 1.00 35.12 477 LEU A C 1
ATOM 3698 O O . LEU A 1 477 ? -3.121 -10.784 -32.756 1.00 35.12 477 LEU A O 1
ATOM 3702 N N . SER A 1 478 ? -4.634 -12.326 -32.057 1.00 37.06 478 SER A N 1
ATOM 3703 C CA . SER A 1 478 ? -3.757 -13.508 -32.004 1.00 37.06 478 SER A CA 1
ATOM 3704 C C . SER A 1 478 ? -3.587 -14.151 -33.369 1.00 37.06 478 SER A C 1
ATOM 3706 O O . SER A 1 478 ? -4.639 -14.356 -34.019 1.00 37.06 478 SER A O 1
#

Foldseek 3Di:
DDDDPPDPPDDDQDFFALVLLQVCVVQVQKWKKKKKFFQAAAADEDPGFDWGPPFIKIFTDGNNLVVQLVVVVVVPDDNQQSDKWKWKAQPDPVDGTHTFDCVVHRMGTHGRDHHYPVDPDQKTWMWMWMAGSVRQGQGIDTHPIHGYDHDDDPDQDDCVPVSFFAKAQFKKWKWADPPVDLQRIWTFDDDPNATWTDSGDHFIWGKFFADPPWDWDLDGDGDTDTDWAQTWIWTAGPPPRDIDTIWGKFFDDPQKTFNPGGGTDGAFGKIFTAHPPDQQWTFFHDRTHTDTDHWDQDPVDRRITGHDSRRTITMTTMDMDMWIKDQSPDDDSDHCPPGWAWDDWDWDDDDPKIKIKTKTFDDDPQKFKDFSSRTADDDDDPDDDFDPAKDKTFIWIAGRSGMITGYPDIDIDDTDDDDDDPPCPVVVVVVVPPDDDDDDDDDDDDDDDDDDDDDDDDDDDDDDPDPDRDIDMDMGID

Organism: NCBI:txid1090488

Radius of gyration: 30.12 Å; chains: 1; bounding box: 69×60×115 Å

Secondary structure (DSSP, 8-state):
----------PPPPPPPHHHHHHHHHH---EEEEEEEESEEEPB-TT-----SSPPEEEEESTHHHHHHHHHHHTT--HHHHSEEEEEE-S-TTSPPEEE--TT-SEEE-TT---BTT---SEE--EEEEEETT--EEEEEEPPPEEEESS---SPPPGGGGGGB-BTTEEEEEEEEGGG-GGGEEEEEEETTEEEEESS----EEEEE--SSPPS-SS-PPBPSB-BTT-EEEEEETTT--BPPPEEEEEEETTEEESS--SBPBTT-EEEEEETTSSSEEEEEETTEEEEEEPEEPSS-TTEEE--GGG-EEEEEEEEEEEEEEEBTB--SS-SPSPPEEEEEEEEE-SS-EEEEEEEES--TTEEEEETTEE--SS---------S-EEEEEEEEETTSEEEEEEEEEEEPPPSSPPP--THHHHHHHTTSS------------------------------------EEEEEE-

pLDDT: mean 81.26, std 23.41, range [23.58, 98.69]

Sequence (478 aa):
MAPVVTGKFGERPQRLTREAMRNYLKDKNDQTVIILHAKVAQKSYGNEKRFFCPPPCVYLMGSGWKKKLENMEKEGCTEQESQPCAFIGIGNSEQEMQQLNLEGKHFCTAKTLYISDSDKRKHFMLSVKMLYGNSDNIGVFLSKRIKVISKPSKKKQSLKNADLCIASGTKVALFNRLRSQTVSTRYLHVEGGNFLASSQQWGAFYIHLLDEEESEGEEFAVRDGYIHYGQTVKLVCSVTGMALPRLVIRKVDKQTALMDADDPVSQLHKCAFYLKDTDKMYLCLSQERIIQFQATQCSKETNKENVNDGASWTIISTDKAEYTFYEGMGPVPTPVTPVPVVETLQLNGGGDVAMLELTGQNFTPKLRVWFGDVEADTMYREGWRWVRQPVQVPVTLVRNDGVIYSTALTFTYTPEPGPRPHCGAAGAILRTHSISSSSPASSSSPSSSLGGLGDGHGAYNSSDSGMSSGASTMSLLS